Protein AF-0000000067332475 (afdb_homodimer)

Structure (mmCIF, N/CA/C/O backbone):
data_AF-0000000067332475-model_v1
#
loop_
_entity.id
_entity.type
_entity.pdbx_description
1 polymer Esterase
#
loop_
_atom_site.group_PDB
_atom_site.id
_atom_site.type_symbol
_atom_site.label_atom_id
_atom_site.label_alt_id
_atom_site.label_comp_id
_atom_site.label_asym_id
_atom_site.label_entity_id
_atom_site.label_seq_id
_atom_site.pdbx_PDB_ins_code
_atom_site.Cartn_x
_atom_site.Cartn_y
_atom_site.Cartn_z
_atom_site.occupancy
_atom_site.B_iso_or_equiv
_atom_site.auth_seq_id
_atom_site.auth_comp_id
_atom_site.auth_asym_id
_atom_site.auth_atom_id
_atom_site.pdbx_PDB_model_num
ATOM 1 N N . MET A 1 1 ? -59.344 3.721 -44.125 1 26.22 1 MET A N 1
ATOM 2 C CA . MET A 1 1 ? -57.906 4.027 -44.312 1 26.22 1 MET A CA 1
ATOM 3 C C . MET A 1 1 ? -57.25 4.316 -42.969 1 26.22 1 MET A C 1
ATOM 5 O O . MET A 1 1 ? -57.188 5.469 -42.531 1 26.22 1 MET A O 1
ATOM 9 N N . LEU A 1 2 ? -57.469 3.492 -41.969 1 27.53 2 LEU A N 1
ATOM 10 C CA . LEU A 1 2 ? -57.156 3.514 -40.531 1 27.53 2 LEU A CA 1
ATOM 11 C C . LEU A 1 2 ? -55.656 3.385 -40.312 1 27.53 2 LEU A C 1
ATOM 13 O O . LEU A 1 2 ? -55.062 2.35 -40.625 1 27.53 2 LEU A O 1
ATOM 17 N N . THR A 1 3 ? -54.938 4.445 -40.562 1 27.53 3 THR A N 1
ATOM 18 C CA . THR A 1 3 ? -53.469 4.531 -40.438 1 27.53 3 THR A CA 1
ATOM 19 C C . THR A 1 3 ? -53.062 4.328 -38.969 1 27.53 3 THR A C 1
ATOM 21 O O . THR A 1 3 ? -53.375 5.148 -38.125 1 27.53 3 THR A O 1
ATOM 24 N N . LYS A 1 4 ? -53.188 3.062 -38.438 1 29.36 4 LYS A N 1
ATOM 25 C CA . LYS A 1 4 ? -52.719 2.781 -37.062 1 29.36 4 LYS A CA 1
ATOM 26 C C . LYS A 1 4 ? -51.25 3.139 -36.906 1 29.36 4 LYS A C 1
ATOM 28 O O . LYS A 1 4 ? -50.406 2.592 -37.625 1 29.36 4 LYS A O 1
ATOM 33 N N . ALA A 1 5 ? -50.938 4.457 -36.5 1 30.83 5 ALA A N 1
ATOM 34 C CA . ALA A 1 5 ? -49.594 4.914 -36.094 1 30.83 5 ALA A CA 1
ATOM 35 C C . ALA A 1 5 ? -49 3.986 -35.031 1 30.83 5 ALA A C 1
ATOM 37 O O . ALA A 1 5 ? -49.625 3.779 -33.969 1 30.83 5 ALA A O 1
ATOM 38 N N . VAL A 1 6 ? -48.219 2.992 -35.406 1 31.72 6 VAL A N 1
ATOM 39 C CA . VAL A 1 6 ? -47.375 2.125 -34.594 1 31.72 6 VAL A CA 1
ATOM 40 C C . VAL A 1 6 ? -46.438 2.975 -33.75 1 31.72 6 VAL A C 1
ATOM 42 O O . VAL A 1 6 ? -45.625 3.75 -34.281 1 31.72 6 VAL A O 1
ATOM 45 N N . VAL A 1 7 ? -46.875 3.451 -32.594 1 32.03 7 VAL A N 1
ATOM 46 C CA . VAL A 1 7 ? -46.031 4.086 -31.594 1 32.03 7 VAL A CA 1
ATOM 47 C C . VAL A 1 7 ? -44.875 3.15 -31.219 1 32.03 7 VAL A C 1
ATOM 49 O O . VAL A 1 7 ? -45.094 2.041 -30.734 1 32.03 7 VAL A O 1
ATOM 52 N N . SER A 1 8 ? -43.75 3.191 -31.984 1 30.72 8 SER A N 1
ATOM 53 C CA . SER A 1 8 ? -42.5 2.549 -31.609 1 30.72 8 SER A CA 1
ATOM 54 C C . SER A 1 8 ? -42.062 2.982 -30.219 1 30.72 8 SER A C 1
ATOM 56 O O . SER A 1 8 ? -41.75 4.16 -30 1 30.72 8 SER A O 1
ATOM 58 N N . LEU A 1 9 ? -42.625 2.398 -29.172 1 34.38 9 LEU A N 1
ATOM 59 C CA . LEU A 1 9 ? -42.062 2.578 -27.844 1 34.38 9 LEU A CA 1
ATOM 60 C C . LEU A 1 9 ? -40.594 2.201 -27.828 1 34.38 9 LEU A C 1
ATOM 62 O O . LEU A 1 9 ? -40.219 1.031 -28 1 34.38 9 LEU A O 1
ATOM 66 N N . LEU A 1 10 ? -39.781 3.145 -28.281 1 32.81 10 LEU A N 1
ATOM 67 C CA . LEU A 1 10 ? -38.344 3.02 -28.031 1 32.81 10 LEU A CA 1
ATOM 68 C C . LEU A 1 10 ? -38.062 2.857 -26.547 1 32.81 10 LEU A C 1
ATOM 70 O O . LEU A 1 10 ? -38.281 3.785 -25.766 1 32.81 10 LEU A O 1
ATOM 74 N N . PHE A 1 11 ? -38.25 1.646 -26.031 1 33.47 11 PHE A N 1
ATOM 75 C CA . PHE A 1 11 ? -37.688 1.333 -24.719 1 33.47 11 PHE A CA 1
ATOM 76 C C . PHE A 1 11 ? -36.188 1.66 -24.672 1 33.47 11 PHE A C 1
ATOM 78 O O . PHE A 1 11 ? -35.375 0.988 -25.328 1 33.47 11 PHE A O 1
ATOM 85 N N . LEU A 1 12 ? -35.938 2.955 -24.516 1 34.88 12 LEU A N 1
ATOM 86 C CA . LEU A 1 12 ? -34.562 3.293 -24.094 1 34.88 12 LEU A CA 1
ATOM 87 C C . LEU A 1 12 ? -34.156 2.48 -22.875 1 34.88 12 LEU A C 1
ATOM 89 O O . LEU A 1 12 ? -34.719 2.674 -21.781 1 34.88 12 LEU A O 1
ATOM 93 N N . LEU A 1 13 ? -33.75 1.267 -23.047 1 33.25 13 LEU A N 1
ATOM 94 C CA . LEU A 1 13 ? -33.031 0.525 -22.016 1 33.25 13 LEU A CA 1
ATOM 95 C C . LEU A 1 13 ? -31.891 1.35 -21.453 1 33.25 13 LEU A C 1
ATOM 97 O O . LEU A 1 13 ? -30.906 1.615 -22.156 1 33.25 13 LEU A O 1
ATOM 101 N N . SER A 1 14 ? -32.25 2.193 -20.547 1 31.44 14 SER A N 1
ATOM 102 C CA . SER A 1 14 ? -31.172 2.758 -19.734 1 31.44 14 SER A CA 1
ATOM 103 C C . SER A 1 14 ? -30.328 1.662 -19.109 1 31.44 14 SER A C 1
ATOM 105 O O . SER A 1 14 ? -30.797 0.934 -18.234 1 31.44 14 SER A O 1
ATOM 107 N N . VAL A 1 15 ? -29.438 1.101 -19.844 1 33.34 15 VAL A N 1
ATOM 108 C CA . VAL A 1 15 ? -28.359 0.335 -19.219 1 33.34 15 VAL A CA 1
ATOM 109 C C . VAL A 1 15 ? -27.766 1.138 -18.062 1 33.34 15 VAL A C 1
ATOM 111 O O . VAL A 1 15 ? -27.156 2.191 -18.281 1 33.34 15 VAL A O 1
ATOM 114 N N . SER A 1 16 ? -28.406 1.069 -16.953 1 32.34 16 SER A N 1
ATOM 115 C CA . SER A 1 16 ? -27.75 1.51 -15.727 1 32.34 16 SER A CA 1
ATOM 116 C C . SER A 1 16 ? -26.328 0.987 -15.641 1 32.34 16 SER A C 1
ATOM 118 O O . SER A 1 16 ? -26.094 -0.225 -15.609 1 32.34 16 SER A O 1
ATOM 120 N N . ARG A 1 17 ? -25.453 1.7 -16.234 1 33 17 ARG A N 1
ATOM 121 C CA . ARG A 1 17 ? -24.031 1.423 -16.016 1 33 17 ARG A CA 1
ATOM 122 C C . ARG A 1 17 ? -23.75 1.084 -14.562 1 33 17 ARG A C 1
ATOM 124 O O . ARG A 1 17 ? -23.906 1.938 -13.68 1 33 17 ARG A O 1
ATOM 131 N N . CYS A 1 18 ? -24.188 -0.023 -14.117 1 32.16 18 CYS A N 1
ATOM 132 C CA . CYS A 1 18 ? -23.625 -0.514 -12.867 1 32.16 18 CYS A CA 1
ATOM 133 C C . CYS A 1 18 ? -22.125 -0.259 -12.805 1 32.16 18 CYS A C 1
ATOM 135 O O . CYS A 1 18 ? -21.328 -1.041 -13.336 1 32.16 18 CYS A O 1
ATOM 137 N N . GLY A 1 19 ? -21.656 0.886 -13.133 1 35.34 19 GLY A N 1
ATOM 138 C CA . GLY A 1 19 ? -20.266 1.232 -12.984 1 35.34 19 GLY A CA 1
ATOM 139 C C . GLY A 1 19 ? -19.656 0.753 -11.68 1 35.34 19 GLY A C 1
ATOM 140 O O . GLY A 1 19 ? -20.328 0.751 -10.648 1 35.34 19 GLY A O 1
ATOM 141 N N . THR A 1 20 ? -18.969 -0.344 -11.594 1 39.56 20 THR A N 1
ATOM 142 C CA . THR A 1 20 ? -18.172 -0.797 -10.469 1 39.56 20 THR A CA 1
ATOM 143 C C . THR A 1 20 ? -17.75 0.381 -9.594 1 39.56 20 THR A C 1
ATOM 145 O O . THR A 1 20 ? -16.969 1.23 -10.016 1 39.56 20 THR A O 1
ATOM 148 N N . SER A 1 21 ? -18.719 1.059 -8.867 1 43.84 21 SER A N 1
ATOM 149 C CA . SER A 1 21 ? -18.672 2.318 -8.133 1 43.84 21 SER A CA 1
ATOM 150 C C . SER A 1 21 ? -17.547 2.32 -7.102 1 43.84 21 SER A C 1
ATOM 152 O O . SER A 1 21 ? -17.562 1.516 -6.168 1 43.84 21 SER A O 1
ATOM 154 N N . TRP A 1 22 ? -16.312 2.209 -7.473 1 52.44 22 TRP A N 1
ATOM 155 C CA . TRP A 1 22 ? -15.289 2.576 -6.496 1 52.44 22 TRP A CA 1
ATOM 156 C C . TRP A 1 22 ? -15.727 3.783 -5.676 1 52.44 22 TRP A C 1
ATOM 158 O O . TRP A 1 22 ? -16.562 4.574 -6.125 1 52.44 22 TRP A O 1
ATOM 168 N N . GLN A 1 23 ? -15.461 3.662 -4.332 1 68.5 23 GLN A N 1
ATOM 169 C CA . GLN A 1 23 ? -15.586 4.891 -3.553 1 68.5 23 GLN A CA 1
ATOM 170 C C . GLN A 1 23 ? -14.977 6.074 -4.293 1 68.5 23 GLN A C 1
ATOM 172 O O . GLN A 1 23 ? -13.852 5.996 -4.785 1 68.5 23 GLN A O 1
ATOM 177 N N . SER A 1 24 ? -15.852 6.883 -4.73 1 85.81 24 SER A N 1
ATOM 178 C CA . SER A 1 24 ? -15.414 8.117 -5.371 1 85.81 24 SER A CA 1
ATOM 179 C C . SER A 1 24 ? -15.758 9.336 -4.516 1 85.81 24 SER A C 1
ATOM 181 O O . SER A 1 24 ? -16.609 9.258 -3.623 1 85.81 24 SER A O 1
ATOM 183 N N . TYR A 1 25 ? -14.969 10.367 -4.57 1 95.94 25 TYR A N 1
ATOM 184 C CA . TYR A 1 25 ? -15.203 11.648 -3.906 1 95.94 25 TYR A CA 1
ATOM 185 C C . TYR A 1 25 ? -15.391 12.766 -4.926 1 95.94 25 TYR A C 1
ATOM 187 O O . TYR A 1 25 ? -14.711 12.797 -5.953 1 95.94 25 TYR A O 1
ATOM 195 N N . ASP A 1 26 ? -16.297 13.695 -4.594 1 95.25 26 ASP A N 1
ATOM 196 C CA . ASP A 1 26 ? -16.516 14.875 -5.43 1 95.25 26 ASP A CA 1
ATOM 197 C C . ASP A 1 26 ? -15.359 15.867 -5.266 1 95.25 26 ASP A C 1
ATOM 199 O O . ASP A 1 26 ? -15.07 16.641 -6.184 1 95.25 26 ASP A O 1
ATOM 203 N N . ALA A 1 27 ? -14.805 15.82 -4.07 1 98.38 27 ALA A N 1
ATOM 204 C CA . ALA A 1 27 ? -13.773 16.797 -3.732 1 98.38 27 ALA A CA 1
ATOM 205 C C . ALA A 1 27 ? -12.875 16.281 -2.609 1 98.38 27 ALA A C 1
ATOM 207 O O . ALA A 1 27 ? -13.242 15.344 -1.896 1 98.38 27 ALA A O 1
ATOM 208 N N . ILE A 1 28 ? -11.695 16.859 -2.551 1 98.75 28 ILE A N 1
ATOM 209 C CA . ILE A 1 28 ? -10.805 16.672 -1.414 1 98.75 28 ILE A CA 1
ATOM 210 C C . ILE A 1 28 ? -10.477 18.016 -0.778 1 98.75 28 ILE A C 1
ATOM 212 O O . ILE A 1 28 ? -10.094 18.969 -1.474 1 98.75 28 ILE A O 1
ATOM 216 N N . TYR A 1 29 ? -10.68 18.188 0.511 1 98.88 29 TYR A N 1
ATOM 217 C CA . TYR A 1 29 ? -10.281 19.359 1.278 1 98.88 29 TYR A CA 1
ATOM 218 C C . TYR A 1 29 ? -9.219 19 2.312 1 98.88 29 TYR A C 1
ATOM 220 O O . TYR A 1 29 ? -9.422 18.109 3.131 1 98.88 29 TYR A O 1
ATOM 228 N N . ASN A 1 30 ? -8.086 19.719 2.234 1 98.88 30 ASN A N 1
ATOM 229 C CA . ASN A 1 30 ? -6.922 19.344 3.029 1 98.88 30 ASN A CA 1
ATOM 230 C C . ASN A 1 30 ? -6.5 20.469 3.967 1 98.88 30 ASN A C 1
ATOM 232 O O . ASN A 1 30 ? -6.496 21.641 3.578 1 98.88 30 ASN A O 1
ATOM 236 N N . PHE A 1 31 ? -6.238 20.156 5.227 1 98.88 31 PHE A N 1
ATOM 237 C CA . PHE A 1 31 ? -5.652 21 6.258 1 98.88 31 PHE A CA 1
ATOM 238 C C . PHE A 1 31 ? -4.336 20.422 6.758 1 98.88 31 PHE A C 1
ATOM 240 O O . PHE A 1 31 ? -4.223 19.203 6.938 1 98.88 31 PHE A O 1
ATOM 247 N N . GLY A 1 32 ? -3.365 21.25 6.883 1 98.25 32 GLY A N 1
ATOM 248 C CA . GLY A 1 32 ? -2.113 20.641 7.312 1 98.25 32 GLY A CA 1
ATOM 249 C C . GLY A 1 32 ? -0.945 21.609 7.289 1 98.25 32 GLY A C 1
ATOM 250 O O . GLY A 1 32 ? -1.127 22.812 7.469 1 98.25 32 GLY A O 1
ATOM 251 N N . ASP A 1 33 ? 0.244 21.078 7.227 1 96.75 33 ASP A N 1
ATOM 252 C CA . ASP A 1 33 ? 1.483 21.844 7.277 1 96.75 33 ASP A CA 1
ATOM 253 C C . ASP A 1 33 ? 2.338 21.594 6.039 1 96.75 33 ASP A C 1
ATOM 255 O O . ASP A 1 33 ? 1.812 21.438 4.934 1 96.75 33 ASP A O 1
ATOM 259 N N . SER A 1 34 ? 3.623 21.656 6.133 1 94.88 34 SER A N 1
ATOM 260 C CA . SER A 1 34 ? 4.555 21.594 5.012 1 94.88 34 SER A CA 1
ATOM 261 C C . SER A 1 34 ? 4.469 20.25 4.297 1 94.88 34 SER A C 1
ATOM 263 O O . SER A 1 34 ? 4.789 20.156 3.111 1 94.88 34 SER A O 1
ATOM 265 N N . ILE A 1 35 ? 3.988 19.188 4.91 1 92.88 35 ILE A N 1
ATOM 266 C CA . ILE A 1 35 ? 3.953 17.844 4.371 1 92.88 35 ILE A CA 1
ATOM 267 C C . ILE A 1 35 ? 2.891 17.75 3.277 1 92.88 35 ILE A C 1
ATOM 269 O O . ILE A 1 35 ? 2.984 16.906 2.383 1 92.88 35 ILE A O 1
ATOM 273 N N . SER A 1 36 ? 1.878 18.703 3.334 1 95.88 36 SER A N 1
ATOM 274 C CA . SER A 1 36 ? 0.771 18.578 2.393 1 95.88 36 SER A CA 1
ATOM 275 C C . SER A 1 36 ? 0.465 19.906 1.719 1 95.88 36 SER A C 1
ATOM 277 O O . SER A 1 36 ? -0.478 20.016 0.931 1 95.88 36 SER A O 1
ATOM 279 N N . ASP A 1 37 ? 1.305 20.953 1.984 1 96.56 37 ASP A N 1
ATOM 280 C CA . ASP A 1 37 ? 1.08 22.266 1.384 1 96.56 37 ASP A CA 1
ATOM 281 C C . ASP A 1 37 ? 1.284 22.219 -0.129 1 96.56 37 ASP A C 1
ATOM 283 O O . ASP A 1 37 ? 2.258 21.641 -0.612 1 96.56 37 ASP A O 1
ATOM 287 N N . THR A 1 38 ? 0.322 22.812 -0.816 1 96.94 38 THR A N 1
ATOM 288 C CA . THR A 1 38 ? 0.425 22.828 -2.271 1 96.94 38 THR A CA 1
ATOM 289 C C . THR A 1 38 ? 0.759 24.234 -2.77 1 96.94 38 THR A C 1
ATOM 291 O O . THR A 1 38 ? 0.52 24.562 -3.936 1 96.94 38 THR A O 1
ATOM 294 N N . GLY A 1 39 ? 1.166 25.172 -1.842 1 96.44 39 GLY A N 1
ATOM 295 C CA . GLY A 1 39 ? 1.748 26.422 -2.314 1 96.44 39 GLY A CA 1
ATOM 296 C C . GLY A 1 39 ? 1.037 27.641 -1.782 1 96.44 39 GLY A C 1
ATOM 297 O O . GLY A 1 39 ? 0.917 28.656 -2.484 1 96.44 39 GLY A O 1
ATOM 298 N N . ASN A 1 40 ? 0.532 27.672 -0.611 1 96.94 40 ASN A N 1
ATOM 299 C CA . ASN A 1 40 ? -0.201 28.812 -0.072 1 96.94 40 ASN A CA 1
ATOM 300 C C . ASN A 1 40 ? 0.718 30 0.162 1 96.94 40 ASN A C 1
ATOM 302 O O . ASN A 1 40 ? 0.258 31.141 0.201 1 96.94 40 ASN A O 1
ATOM 306 N N . LEU A 1 41 ? 2.016 29.766 0.248 1 94.81 41 LEU A N 1
ATOM 307 C CA . LEU A 1 41 ? 2.963 30.859 0.401 1 94.81 41 LEU A CA 1
ATOM 308 C C . LEU A 1 41 ? 3.5 31.312 -0.954 1 94.81 41 LEU A C 1
ATOM 310 O O . LEU A 1 41 ? 4.312 32.219 -1.03 1 94.81 41 LEU A O 1
ATOM 314 N N . CYS A 1 42 ? 3.014 30.672 -2.051 1 94.69 42 CYS A N 1
ATOM 315 C CA . CYS A 1 42 ? 3.576 30.953 -3.369 1 94.69 42 CYS A CA 1
ATOM 316 C C . CYS A 1 42 ? 2.484 31.344 -4.355 1 94.69 42 CYS A C 1
ATOM 318 O O . CYS A 1 42 ? 2.656 31.219 -5.566 1 94.69 42 CYS A O 1
ATOM 320 N N . THR A 1 43 ? 1.146 31.656 -4.012 1 92.75 43 THR A N 1
ATOM 321 C CA . THR A 1 43 ? 0.037 32 -4.902 1 92.75 43 THR A CA 1
ATOM 322 C C . THR A 1 43 ? 0.377 33.219 -5.762 1 92.75 43 THR A C 1
ATOM 324 O O . THR A 1 43 ? -0.077 33.312 -6.902 1 92.75 43 THR A O 1
ATOM 327 N N . GLY A 1 44 ? 1.355 34.031 -5.746 1 87.5 44 GLY A N 1
ATOM 328 C CA . GLY A 1 44 ? 1.837 35.156 -6.508 1 87.5 44 GLY A CA 1
ATOM 329 C C . GLY A 1 44 ? 3.32 35.094 -6.816 1 87.5 44 GLY A C 1
ATOM 330 O O . GLY A 1 44 ? 3.953 36.125 -7.086 1 87.5 44 GLY A O 1
ATOM 331 N N . GLY A 1 45 ? 3.688 33.906 -6.746 1 91.5 45 GLY A N 1
ATOM 332 C CA . GLY A 1 45 ? 5.125 33.688 -6.832 1 91.5 45 GLY A CA 1
ATOM 333 C C . GLY A 1 45 ? 5.758 33.312 -5.5 1 91.5 45 GLY A C 1
ATOM 334 O O . GLY A 1 45 ? 5.328 33.812 -4.453 1 91.5 45 GLY A O 1
ATOM 335 N N . CYS A 1 46 ? 6.727 32.5 -5.609 1 92.19 46 CYS A N 1
ATOM 336 C CA . CYS A 1 46 ? 7.398 32.125 -4.379 1 92.19 46 CYS A CA 1
ATOM 337 C C . CYS A 1 46 ? 8.328 33.219 -3.879 1 92.19 46 CYS A C 1
ATOM 339 O O . CYS A 1 46 ? 9.188 33.688 -4.621 1 92.19 46 CYS A O 1
ATOM 341 N N . PRO A 1 47 ? 8.148 33.594 -2.684 1 91.31 47 PRO A N 1
ATOM 342 C CA . PRO A 1 47 ? 9.078 34.594 -2.15 1 91.31 47 PRO A CA 1
ATOM 343 C C . PRO A 1 47 ? 10.516 34.094 -2.09 1 91.31 47 PRO A C 1
ATOM 345 O O . PRO A 1 47 ? 10.758 32.906 -1.869 1 91.31 47 PRO A O 1
ATOM 348 N N . SER A 1 48 ? 11.461 35.031 -2.137 1 88.38 48 SER A N 1
ATOM 349 C CA . SER A 1 48 ? 12.875 34.656 -2.199 1 88.38 48 SER A CA 1
ATOM 350 C C . SER A 1 48 ? 13.352 34.062 -0.881 1 88.38 48 SER A C 1
ATOM 352 O O . SER A 1 48 ? 14.289 33.25 -0.86 1 88.38 48 SER A O 1
ATOM 354 N N . TRP A 1 49 ? 12.688 34.438 0.178 1 86.56 49 TRP A N 1
ATOM 355 C CA . TRP A 1 49 ? 13.141 33.969 1.485 1 86.56 49 TRP A CA 1
ATOM 356 C C . TRP A 1 49 ? 12.68 32.531 1.741 1 86.56 49 TRP A C 1
ATOM 358 O O . TRP A 1 49 ? 13.172 31.875 2.66 1 86.56 49 TRP A O 1
ATOM 368 N N . LEU A 1 50 ? 11.719 32.094 0.988 1 89.94 50 LEU A N 1
ATOM 369 C CA . LEU A 1 50 ? 11.211 30.734 1.158 1 89.94 50 LEU A CA 1
ATOM 370 C C . LEU A 1 50 ? 12.109 29.719 0.45 1 89.94 50 LEU A C 1
ATOM 372 O O . LEU A 1 50 ? 12.055 29.578 -0.774 1 89.94 50 LEU A O 1
ATOM 376 N N . THR A 1 51 ? 12.844 28.984 1.241 1 85.56 51 THR A N 1
ATOM 377 C CA . THR A 1 51 ? 13.797 28.047 0.673 1 85.56 51 THR A CA 1
ATOM 378 C C . THR A 1 51 ? 13.078 26.969 -0.138 1 85.56 51 THR A C 1
ATOM 380 O O . THR A 1 51 ? 13.57 26.531 -1.179 1 85.56 51 THR A O 1
ATOM 383 N N . MET A 1 52 ? 11.875 26.609 0.254 1 87.5 52 MET A N 1
ATOM 384 C CA . MET A 1 52 ? 11.094 25.578 -0.428 1 87.5 52 MET A CA 1
ATOM 385 C C . MET A 1 52 ? 10.508 26.125 -1.727 1 87.5 52 MET A C 1
ATOM 387 O O . MET A 1 52 ? 9.922 25.359 -2.508 1 87.5 52 MET A O 1
ATOM 391 N N . GLY A 1 53 ? 10.664 27.422 -1.887 1 88.69 53 GLY A N 1
ATOM 392 C CA . GLY A 1 53 ? 10.227 28.078 -3.109 1 88.69 53 GLY A CA 1
ATOM 393 C C . GLY A 1 53 ? 11.336 28.266 -4.121 1 88.69 53 GLY A C 1
ATOM 394 O O . GLY A 1 53 ? 11.203 29.047 -5.062 1 88.69 53 GLY A O 1
ATOM 395 N N . GLN A 1 54 ? 12.461 27.531 -3.891 1 87.19 54 GLN A N 1
ATOM 396 C CA . GLN A 1 54 ? 13.625 27.609 -4.766 1 87.19 54 GLN A CA 1
ATOM 397 C C . GLN A 1 54 ? 13.984 26.234 -5.332 1 87.19 54 GLN A C 1
ATOM 399 O O . GLN A 1 54 ? 13.711 25.203 -4.707 1 87.19 54 GLN A O 1
ATOM 404 N N . PRO A 1 55 ? 14.594 26.344 -6.523 1 84.56 55 PRO A N 1
ATOM 405 C CA . PRO A 1 55 ? 15.156 25.062 -6.961 1 84.56 55 PRO A CA 1
ATOM 406 C C . PRO A 1 55 ? 16.109 24.453 -5.934 1 84.56 55 PRO A C 1
ATOM 408 O O . PRO A 1 55 ? 16.766 25.188 -5.188 1 84.56 55 PRO A O 1
ATOM 411 N N . PRO A 1 56 ? 16.094 23.062 -5.812 1 83.88 56 PRO A N 1
ATOM 412 C CA . PRO A 1 56 ? 15.586 22.062 -6.754 1 83.88 56 PRO A CA 1
ATOM 413 C C . PRO A 1 56 ? 14.148 21.641 -6.445 1 83.88 56 PRO A C 1
ATOM 415 O O . PRO A 1 56 ? 13.625 20.719 -7.082 1 83.88 56 PRO A O 1
ATOM 418 N N . TYR A 1 57 ? 13.5 22.328 -5.547 1 86.88 57 TYR A N 1
ATOM 419 C CA . TYR A 1 57 ? 12.109 21.984 -5.285 1 86.88 57 TYR A CA 1
ATOM 420 C C . TYR A 1 57 ? 11.266 22.141 -6.547 1 86.88 57 TYR A C 1
ATOM 422 O O . TYR A 1 57 ? 11.422 23.109 -7.297 1 86.88 57 TYR A O 1
ATOM 430 N N . GLY A 1 58 ? 10.406 21.125 -6.844 1 86.94 58 GLY A N 1
ATOM 431 C CA . GLY A 1 58 ? 9.43 21.172 -7.922 1 86.94 58 GLY A CA 1
ATOM 432 C C . GLY A 1 58 ? 10.016 20.812 -9.273 1 86.94 58 GLY A C 1
ATOM 433 O O . GLY A 1 58 ? 9.297 20.797 -10.281 1 86.94 58 GLY A O 1
ATOM 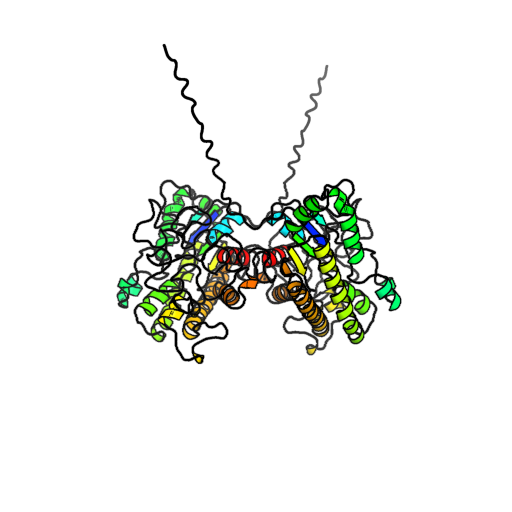434 N N . THR A 1 59 ? 11.234 20.422 -9.352 1 82.44 59 THR A N 1
ATOM 435 C CA . THR A 1 59 ? 11.914 20.172 -10.625 1 82.44 59 THR A CA 1
ATOM 436 C C . THR A 1 59 ? 11.414 18.891 -11.258 1 82.44 59 THR A C 1
ATOM 438 O O . THR A 1 59 ? 11.219 18.812 -12.477 1 82.44 59 THR A O 1
ATOM 441 N N . SER A 1 60 ? 11.188 17.891 -10.438 1 77.56 60 SER A N 1
ATOM 442 C CA . SER A 1 60 ? 10.984 16.531 -10.953 1 77.56 60 SER A CA 1
ATOM 443 C C . SER A 1 60 ? 9.594 16.391 -11.578 1 77.56 60 SER A C 1
ATOM 445 O O . SER A 1 60 ? 9.406 15.594 -12.5 1 77.56 60 SER A O 1
ATOM 447 N N . TYR A 1 61 ? 8.633 17.188 -11.125 1 84.88 61 TYR A N 1
ATOM 448 C CA . TYR A 1 61 ? 7.281 16.953 -11.617 1 84.88 61 TYR A CA 1
ATOM 449 C C . TYR A 1 61 ? 6.699 18.234 -12.227 1 84.88 61 TYR A C 1
ATOM 451 O O . TYR A 1 61 ? 6.168 18.203 -13.336 1 84.88 61 TYR A O 1
ATOM 459 N N . PHE A 1 62 ? 6.887 19.359 -11.594 1 89.69 62 PHE A N 1
ATOM 460 C CA . PHE A 1 62 ? 6.23 20.594 -12.023 1 89.69 62 PHE A CA 1
ATOM 461 C C . PHE A 1 62 ? 7.168 21.438 -12.883 1 89.69 62 PHE A C 1
ATOM 463 O O . PHE A 1 62 ? 6.73 22.375 -13.547 1 89.69 62 PHE A O 1
ATOM 470 N N . GLY A 1 63 ? 8.461 21.094 -12.906 1 87.69 63 GLY A N 1
ATOM 471 C CA . GLY A 1 63 ? 9.453 21.828 -13.68 1 87.69 63 GLY A CA 1
ATOM 472 C C . GLY A 1 63 ? 9.789 23.188 -13.07 1 87.69 63 GLY A C 1
ATOM 473 O O . GLY A 1 63 ? 10.555 23.953 -13.648 1 87.69 63 GLY A O 1
ATOM 474 N N . ARG A 1 64 ? 9.148 23.531 -11.945 1 90.44 64 ARG A N 1
ATOM 475 C CA . ARG A 1 64 ? 9.367 24.766 -11.203 1 90.44 64 ARG A CA 1
ATOM 476 C C . ARG A 1 64 ? 8.938 24.625 -9.75 1 90.44 64 ARG A C 1
ATOM 478 O O . ARG A 1 64 ? 8.094 23.781 -9.43 1 90.44 64 ARG A O 1
ATOM 485 N N . PRO A 1 65 ? 9.508 25.516 -8.867 1 90.31 65 PRO A N 1
ATOM 486 C CA . PRO A 1 65 ? 8.992 25.5 -7.496 1 90.31 65 PRO A CA 1
ATOM 487 C C . PRO A 1 65 ? 7.52 25.891 -7.414 1 90.31 65 PRO A C 1
ATOM 489 O O . PRO A 1 65 ? 7.082 26.797 -8.141 1 90.31 65 PRO A O 1
ATOM 492 N N . THR A 1 66 ? 6.758 25.203 -6.629 1 92.75 66 THR A N 1
ATOM 493 C CA . THR A 1 66 ? 5.332 25.484 -6.492 1 92.75 66 THR A CA 1
ATOM 494 C C . THR A 1 66 ? 4.973 25.766 -5.031 1 92.75 66 THR A C 1
ATOM 496 O O . THR A 1 66 ? 3.799 25.906 -4.691 1 92.75 66 THR A O 1
ATOM 499 N N . GLY A 1 67 ? 6.02 25.766 -4.137 1 92.5 67 GLY A N 1
ATOM 500 C CA . GLY A 1 67 ? 5.773 25.953 -2.715 1 92.5 67 GLY A CA 1
ATOM 501 C C . GLY A 1 67 ? 5.535 24.641 -1.974 1 92.5 67 GLY A C 1
ATOM 502 O O . GLY A 1 67 ? 5.312 24.641 -0.761 1 92.5 67 GLY A O 1
ATOM 503 N N . ARG A 1 68 ? 5.551 23.531 -2.709 1 92.94 68 ARG A N 1
ATOM 504 C CA . ARG A 1 68 ? 5.543 22.203 -2.094 1 92.94 68 ARG A CA 1
ATOM 505 C C . ARG A 1 68 ? 6.898 21.891 -1.479 1 92.94 68 ARG A C 1
ATOM 507 O O . ARG A 1 68 ? 7.941 22.172 -2.072 1 92.94 68 ARG A O 1
ATOM 514 N N . CYS A 1 69 ? 6.832 21.328 -0.276 1 90.38 69 CYS A N 1
ATOM 515 C CA . CYS A 1 69 ? 8.07 20.891 0.362 1 90.38 69 CYS A CA 1
ATOM 516 C C . CYS A 1 69 ? 8.516 19.547 -0.196 1 90.38 69 CYS A C 1
ATOM 518 O O . CYS A 1 69 ? 8.766 18.609 0.562 1 90.38 69 CYS A O 1
ATOM 520 N N . SER A 1 70 ? 8.594 19.469 -1.475 1 88.12 70 SER A N 1
ATOM 521 C CA . SER A 1 70 ? 9 18.312 -2.27 1 88.12 70 SER A CA 1
ATOM 522 C C . SER A 1 70 ? 9.5 18.734 -3.648 1 88.12 70 SER A C 1
ATOM 524 O O . SER A 1 70 ? 9.148 19.812 -4.137 1 88.12 70 SER A O 1
ATOM 526 N N . ASP A 1 71 ? 10.352 18 -4.23 1 83.44 71 ASP A N 1
ATOM 527 C CA . ASP A 1 71 ? 10.758 18.234 -5.609 1 83.44 71 ASP A CA 1
ATOM 528 C C . ASP A 1 71 ? 9.656 17.859 -6.59 1 83.44 71 ASP A C 1
ATOM 530 O O . ASP A 1 71 ? 9.789 18.047 -7.801 1 83.44 71 ASP A O 1
ATOM 534 N N . GLY A 1 72 ? 8.625 17.406 -6.031 1 85.44 72 GLY A N 1
ATOM 535 C CA . GLY A 1 72 ? 7.484 17.031 -6.855 1 85.44 72 GLY A CA 1
ATOM 536 C C . GLY A 1 72 ? 6.168 17.047 -6.098 1 85.44 72 GLY A C 1
ATOM 537 O O . GLY A 1 72 ? 5.816 18.047 -5.477 1 85.44 72 GLY A O 1
ATOM 538 N N . ARG A 1 73 ? 5.461 15.93 -6.156 1 91.19 73 ARG A N 1
ATOM 539 C CA . ARG A 1 73 ? 4.117 15.789 -5.605 1 91.19 73 ARG A CA 1
ATOM 540 C C . ARG A 1 73 ? 4.164 15.469 -4.117 1 91.19 73 ARG A C 1
ATOM 542 O O . ARG A 1 73 ? 5.152 14.922 -3.623 1 91.19 73 ARG A O 1
ATOM 549 N N . VAL A 1 74 ? 3.145 15.898 -3.402 1 94.25 74 VAL A N 1
ATOM 550 C CA . VAL A 1 74 ? 2.949 15.547 -2 1 94.25 74 VAL A CA 1
ATOM 551 C C . VAL A 1 74 ? 1.806 14.547 -1.871 1 94.25 74 VAL A C 1
ATOM 553 O O . VAL A 1 74 ? 1.203 14.148 -2.873 1 94.25 74 VAL A O 1
ATOM 556 N N . VAL A 1 75 ? 1.549 14.094 -0.661 1 94.94 75 VAL A N 1
ATOM 557 C CA . VAL A 1 75 ? 0.63 12.992 -0.395 1 94.94 75 VAL A CA 1
ATOM 558 C C . VAL A 1 75 ? -0.725 13.289 -1.035 1 94.94 75 VAL A C 1
ATOM 560 O O . VAL A 1 75 ? -1.282 12.438 -1.737 1 94.94 75 VAL A O 1
ATOM 563 N N . VAL A 1 76 ? -1.28 14.516 -0.915 1 97.44 76 VAL A N 1
ATOM 564 C CA . VAL A 1 76 ? -2.637 14.844 -1.343 1 97.44 76 VAL A CA 1
ATOM 565 C C . VAL A 1 76 ? -2.701 14.883 -2.867 1 97.44 76 VAL A C 1
ATOM 567 O O . VAL A 1 76 ? -3.77 14.703 -3.455 1 97.44 76 VAL A O 1
ATOM 570 N N . ASP A 1 77 ? -1.6 15.125 -3.561 1 96.56 77 ASP A N 1
ATOM 571 C CA . ASP A 1 77 ? -1.576 15.078 -5.02 1 96.56 77 ASP A CA 1
ATOM 572 C C . ASP A 1 77 ? -1.869 13.672 -5.535 1 96.56 77 ASP A C 1
ATOM 574 O O . ASP A 1 77 ? -2.627 13.508 -6.492 1 96.56 77 ASP A O 1
ATOM 578 N N . PHE A 1 78 ? -1.26 12.703 -4.863 1 94.06 78 PHE A N 1
ATOM 579 C CA . PHE A 1 78 ? -1.464 11.32 -5.27 1 94.06 78 PHE A CA 1
ATOM 580 C C . PHE A 1 78 ? -2.891 10.875 -4.977 1 94.06 78 PHE A C 1
ATOM 582 O O . PHE A 1 78 ? -3.488 10.125 -5.758 1 94.06 78 PHE A O 1
ATOM 589 N N . LEU A 1 79 ? -3.457 11.328 -3.875 1 96.5 79 LEU A N 1
ATOM 590 C CA . LEU A 1 79 ? -4.848 11.023 -3.566 1 96.5 79 LEU A CA 1
ATOM 591 C C . LEU A 1 79 ? -5.785 11.633 -4.602 1 96.5 79 LEU A C 1
ATOM 593 O O . LEU A 1 79 ? -6.695 10.969 -5.094 1 96.5 79 LEU A O 1
ATOM 597 N N . ALA A 1 80 ? -5.52 12.914 -4.906 1 97.5 80 ALA A N 1
ATOM 598 C CA . ALA A 1 80 ? -6.344 13.594 -5.906 1 97.5 80 ALA A CA 1
ATOM 599 C C . ALA A 1 80 ? -6.293 12.859 -7.246 1 97.5 80 ALA A C 1
ATOM 601 O O . ALA A 1 80 ? -7.332 12.602 -7.859 1 97.5 80 ALA A O 1
ATOM 602 N N . GLN A 1 81 ? -5.152 12.453 -7.684 1 93.69 81 GLN A N 1
ATOM 603 C CA . GLN A 1 81 ? -4.98 11.742 -8.945 1 93.69 81 GLN A CA 1
ATOM 604 C C . GLN A 1 81 ? -5.703 10.398 -8.93 1 93.69 81 GLN A C 1
ATOM 606 O O . GLN A 1 81 ? -6.34 10.016 -9.914 1 93.69 81 GLN A O 1
ATOM 611 N N . PHE A 1 82 ? -5.602 9.727 -7.828 1 92.69 82 PHE A N 1
ATOM 612 C CA . PHE A 1 82 ? -6.254 8.43 -7.727 1 92.69 82 PHE A CA 1
ATOM 613 C C . PHE A 1 82 ? -7.758 8.562 -7.93 1 92.69 82 PHE A C 1
ATOM 615 O O . PHE A 1 82 ? -8.367 7.742 -8.617 1 92.69 82 PHE A O 1
ATOM 622 N N . PHE A 1 83 ? -8.32 9.633 -7.387 1 94.25 83 PHE A N 1
ATOM 623 C CA . PHE A 1 83 ? -9.766 9.797 -7.43 1 94.25 83 PHE A CA 1
ATOM 624 C C . PHE A 1 83 ? -10.18 10.578 -8.672 1 94.25 83 PHE A C 1
ATOM 626 O O . PHE A 1 83 ? -11.344 10.969 -8.805 1 94.25 83 PHE A O 1
ATOM 633 N N . GLY A 1 84 ? -9.289 10.82 -9.562 1 93.44 84 GLY A N 1
ATOM 634 C CA . GLY A 1 84 ? -9.594 11.516 -10.805 1 93.44 84 GLY A CA 1
ATOM 635 C C . GLY A 1 84 ? -9.93 12.977 -10.609 1 93.44 84 GLY A C 1
ATOM 636 O O . GLY A 1 84 ? -10.688 13.555 -11.383 1 93.44 84 GLY A O 1
ATOM 637 N N . LEU A 1 85 ? -9.422 13.57 -9.578 1 96.38 85 LEU A N 1
ATOM 638 C CA . LEU A 1 85 ? -9.633 14.977 -9.25 1 96.38 85 LEU A CA 1
ATOM 639 C C . LEU A 1 85 ? -8.438 15.82 -9.664 1 96.38 85 LEU A C 1
ATOM 641 O O . LEU A 1 85 ? -7.32 15.305 -9.797 1 96.38 85 LEU A O 1
ATOM 645 N N . PRO A 1 86 ? -8.688 17.125 -9.898 1 96.56 86 PRO A N 1
ATOM 646 C CA . PRO A 1 86 ? -7.527 18 -10.078 1 96.56 86 PRO A CA 1
ATOM 647 C C . PRO A 1 86 ? -6.668 18.094 -8.82 1 96.56 86 PRO A C 1
ATOM 649 O O . PRO A 1 86 ? -7.16 17.875 -7.711 1 96.56 86 PRO A O 1
ATOM 652 N N . LEU A 1 87 ? -5.348 18.375 -9.078 1 97.75 87 LEU A N 1
ATOM 653 C CA . LEU A 1 87 ? -4.523 18.672 -7.91 1 97.75 87 LEU A CA 1
ATOM 654 C C . LEU A 1 87 ? -5.117 19.812 -7.098 1 97.75 87 LEU A C 1
ATOM 656 O O . LEU A 1 87 ? -5.613 20.797 -7.664 1 97.75 87 LEU A O 1
ATOM 660 N N . LEU A 1 88 ? -5.055 19.766 -5.785 1 98.38 88 LEU A N 1
ATOM 661 C CA . LEU A 1 88 ? -5.711 20.75 -4.934 1 98.38 88 LEU A CA 1
ATOM 662 C C . LEU A 1 88 ? -5.035 22.109 -5.055 1 98.38 88 LEU A C 1
ATOM 664 O O . LEU A 1 88 ? -3.844 22.25 -4.766 1 98.38 88 LEU A O 1
ATOM 668 N N . PRO A 1 89 ? -5.793 23.094 -5.457 1 98 89 PRO A N 1
ATOM 669 C CA . PRO A 1 89 ? -5.215 24.438 -5.434 1 98 89 PRO A CA 1
ATOM 670 C C . PRO A 1 89 ? -5.035 24.984 -4.016 1 98 89 PRO A C 1
ATOM 672 O O . PRO A 1 89 ? -5.844 24.688 -3.131 1 98 89 PRO A O 1
ATOM 675 N N . PRO A 1 90 ? -3.92 25.766 -3.842 1 98.19 90 PRO A N 1
ATOM 676 C CA . PRO A 1 90 ? -3.836 26.453 -2.551 1 98.19 90 PRO A CA 1
ATOM 677 C C . PRO A 1 90 ? -5.012 27.391 -2.307 1 98.19 90 PRO A C 1
ATOM 679 O O . PRO A 1 90 ? -5.438 28.109 -3.221 1 98.19 90 PRO A O 1
ATOM 682 N N . SER A 1 91 ? -5.516 27.406 -1.108 1 97.88 91 SER A N 1
ATOM 683 C CA . SER A 1 91 ? -6.742 28.125 -0.771 1 97.88 91 SER A CA 1
ATOM 684 C C . SER A 1 91 ? -6.562 29.625 -0.931 1 97.88 91 SER A C 1
ATOM 686 O O . SER A 1 91 ? -7.543 30.359 -1.097 1 97.88 91 SER A O 1
ATOM 688 N N . LYS A 1 92 ? -5.367 30.094 -0.932 1 95.62 92 LYS A N 1
ATOM 689 C CA . LYS A 1 92 ? -5.102 31.531 -0.978 1 95.62 92 LYS A CA 1
ATOM 690 C C . LYS A 1 92 ? -4.984 32.031 -2.418 1 95.62 92 LYS A C 1
ATOM 692 O O . LYS A 1 92 ? -4.812 33.219 -2.658 1 95.62 92 LYS A O 1
ATOM 697 N N . ARG A 1 93 ? -5.105 31.062 -3.311 1 94.94 93 ARG A N 1
ATOM 698 C CA . ARG A 1 93 ? -5.02 31.469 -4.711 1 94.94 93 ARG A CA 1
ATOM 699 C C . ARG A 1 93 ? -6.309 32.156 -5.164 1 94.94 93 ARG A C 1
ATOM 701 O O . ARG A 1 93 ? -7.383 31.547 -5.129 1 94.94 93 ARG A O 1
ATOM 708 N N . ASN A 1 94 ? -6.176 33.375 -5.703 1 90.56 94 ASN A N 1
ATOM 709 C CA . ASN A 1 94 ? -7.328 34.156 -6.141 1 90.56 94 ASN A CA 1
ATOM 710 C C . ASN A 1 94 ? -7.91 33.594 -7.445 1 90.56 94 ASN A C 1
ATOM 712 O O . ASN A 1 94 ? -7.176 33.094 -8.289 1 90.56 94 ASN A O 1
ATOM 716 N N . GLY A 1 95 ? -9.227 33.688 -7.539 1 90.12 95 GLY A N 1
ATOM 717 C CA . GLY A 1 95 ? -9.898 33.406 -8.797 1 90.12 95 GLY A CA 1
ATOM 718 C C . GLY A 1 95 ? -9.93 31.906 -9.117 1 90.12 95 GLY A C 1
ATOM 719 O O . GLY A 1 95 ? -9.992 31.531 -10.289 1 90.12 95 GLY A O 1
ATOM 720 N N . THR A 1 96 ? -9.797 31.125 -8.156 1 92.94 96 THR A N 1
ATOM 721 C CA . THR A 1 96 ? -9.75 29.688 -8.336 1 92.94 96 THR A CA 1
ATOM 722 C C . THR A 1 96 ? -11.086 29.047 -7.973 1 92.94 96 THR A C 1
ATOM 724 O O . THR A 1 96 ? -11.773 29.516 -7.062 1 92.94 96 THR A O 1
ATOM 727 N N . ASP A 1 97 ? -11.508 28.031 -8.734 1 96 97 ASP A N 1
ATOM 728 C CA . ASP A 1 97 ? -12.672 27.219 -8.422 1 96 97 ASP A CA 1
ATOM 729 C C . ASP A 1 97 ? -12.32 26.125 -7.414 1 96 97 ASP A C 1
ATOM 731 O O . ASP A 1 97 ? -11.5 25.25 -7.703 1 96 97 ASP A O 1
ATOM 735 N N . PHE A 1 98 ? -12.93 26.156 -6.262 1 97.81 98 PHE A N 1
ATOM 736 C CA . PHE A 1 98 ? -12.562 25.25 -5.176 1 97.81 98 PHE A CA 1
ATOM 737 C C . PHE A 1 98 ? -13.602 24.156 -5.016 1 97.81 98 PHE A C 1
ATOM 739 O O . PHE A 1 98 ? -13.57 23.391 -4.039 1 97.81 98 PHE A O 1
ATOM 746 N N . ARG A 1 99 ? -14.625 23.906 -5.922 1 96.88 99 ARG A N 1
ATOM 747 C CA . ARG A 1 99 ? -15.727 22.953 -5.812 1 96.88 99 ARG A CA 1
ATOM 748 C C . ARG A 1 99 ? -15.219 21.516 -5.836 1 96.88 99 ARG A C 1
ATOM 750 O O . ARG A 1 99 ? -15.867 20.625 -5.309 1 96.88 99 ARG A O 1
ATOM 757 N N . LYS A 1 100 ? -13.969 21.328 -6.395 1 98.12 100 LYS A N 1
ATOM 758 C CA . LYS A 1 100 ? -13.422 19.969 -6.473 1 98.12 100 LYS A CA 1
ATOM 759 C C . LYS A 1 100 ? -12.32 19.766 -5.441 1 98.12 100 LYS A C 1
ATOM 761 O O . LYS A 1 100 ? -11.734 18.672 -5.363 1 98.12 100 LYS A O 1
ATOM 766 N N . GLY A 1 101 ? -11.969 20.844 -4.738 1 98.44 101 GLY A N 1
ATOM 767 C CA . GLY A 1 101 ? -10.969 20.703 -3.695 1 98.44 101 GLY A CA 1
ATOM 768 C C . GLY A 1 101 ? -10.234 21.984 -3.379 1 98.44 101 GLY A C 1
ATOM 769 O O . GLY A 1 101 ? -10.188 22.891 -4.211 1 98.44 101 GLY A O 1
ATOM 770 N N . ALA A 1 102 ? -9.695 22.062 -2.252 1 98.75 102 ALA A N 1
ATOM 771 C CA . ALA A 1 102 ? -8.875 23.156 -1.764 1 98.75 102 ALA A CA 1
ATOM 772 C C . ALA A 1 102 ? -7.871 22.672 -0.719 1 98.75 102 ALA A C 1
ATOM 774 O O . ALA A 1 102 ? -8.148 21.734 0.023 1 98.75 102 ALA A O 1
ATOM 775 N N . ASN A 1 103 ? -6.723 23.266 -0.745 1 98.81 103 ASN A N 1
ATOM 776 C CA . ASN A 1 103 ? -5.695 22.969 0.244 1 98.81 103 ASN A CA 1
ATOM 777 C C . ASN A 1 103 ? -5.43 24.156 1.158 1 98.81 103 ASN A C 1
ATOM 779 O O . ASN A 1 103 ? -4.906 25.188 0.715 1 98.81 103 ASN A O 1
ATOM 783 N N . MET A 1 104 ? -5.762 24.047 2.422 1 98.81 104 MET A N 1
ATOM 784 C CA . MET A 1 104 ? -5.551 25.109 3.402 1 98.81 104 MET A CA 1
ATOM 785 C C . MET A 1 104 ? -4.172 25 4.043 1 98.81 104 MET A C 1
ATOM 787 O O . MET A 1 104 ? -3.697 25.938 4.688 1 98.81 104 MET A O 1
ATOM 791 N N . ALA A 1 105 ? -3.516 23.844 3.848 1 98.56 105 ALA A N 1
ATOM 792 C CA . ALA A 1 105 ? -2.225 23.609 4.484 1 98.56 105 ALA A CA 1
ATOM 793 C C . ALA A 1 105 ? -1.234 24.719 4.16 1 98.56 105 ALA A C 1
ATOM 795 O O . ALA A 1 105 ? -1.23 25.25 3.049 1 98.56 105 ALA A O 1
ATOM 796 N N . ILE A 1 106 ? -0.442 25.031 5.129 1 97.25 106 ILE A N 1
ATOM 797 C CA . ILE A 1 106 ? 0.599 26.031 4.934 1 97.25 106 ILE A CA 1
ATOM 798 C C . ILE A 1 106 ? 1.862 25.625 5.684 1 97.25 106 ILE A C 1
ATOM 800 O O . ILE A 1 106 ? 1.787 25.078 6.793 1 97.25 106 ILE A O 1
ATOM 804 N N . ILE A 1 107 ? 2.992 25.875 5.117 1 95.25 107 ILE A N 1
ATOM 805 C CA . ILE A 1 107 ? 4.293 25.5 5.66 1 95.25 107 ILE A CA 1
ATOM 806 C C . ILE A 1 107 ? 4.434 26.047 7.082 1 95.25 107 ILE A C 1
ATOM 808 O O . ILE A 1 107 ? 4.191 27.219 7.328 1 95.25 107 ILE A O 1
ATOM 812 N N . GLY A 1 108 ? 4.742 25.172 8.031 1 95.12 108 GLY A N 1
ATOM 813 C CA . GLY A 1 108 ? 5.051 25.609 9.391 1 95.12 108 GLY A CA 1
ATOM 814 C C . GLY A 1 108 ? 3.83 25.641 10.297 1 95.12 108 GLY A C 1
ATOM 815 O O . GLY A 1 108 ? 3.941 25.953 11.484 1 95.12 108 GLY A O 1
ATOM 816 N N . ALA A 1 109 ? 2.695 25.266 9.773 1 97.88 109 ALA A N 1
ATOM 817 C CA . ALA A 1 109 ? 1.454 25.375 10.531 1 97.88 109 ALA A CA 1
ATOM 818 C C . ALA A 1 109 ? 1.523 24.547 11.812 1 97.88 109 ALA A C 1
ATOM 820 O O . ALA A 1 109 ? 2.092 23.453 11.812 1 97.88 109 ALA A O 1
ATOM 821 N N . THR A 1 110 ? 0.922 25.047 12.898 1 98.38 110 THR A N 1
ATOM 822 C CA . THR A 1 110 ? 0.75 24.375 1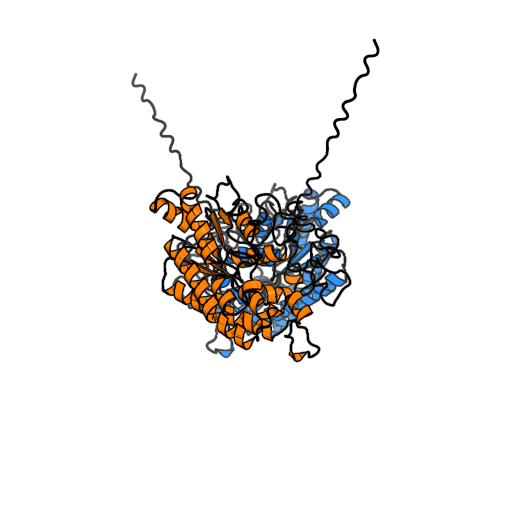4.18 1 98.38 110 THR A CA 1
ATOM 823 C C . THR A 1 110 ? -0.724 24.078 14.445 1 98.38 110 THR A C 1
ATOM 825 O O . THR A 1 110 ? -1.602 24.625 13.773 1 98.38 110 THR A O 1
ATOM 828 N N . ALA A 1 111 ? -0.941 23.141 15.336 1 98.75 111 ALA A N 1
ATOM 829 C CA . ALA A 1 111 ? -2.301 22.969 15.844 1 98.75 111 ALA A CA 1
ATOM 830 C C . ALA A 1 111 ? -2.715 24.141 16.719 1 98.75 111 ALA A C 1
ATOM 832 O O . ALA A 1 111 ? -3.771 24.75 16.5 1 98.75 111 ALA A O 1
ATOM 833 N N . MET A 1 112 ? -1.807 24.484 17.609 1 98.62 112 MET A N 1
ATOM 834 C CA . MET A 1 112 ? -2.109 25.531 18.594 1 98.62 112 MET A CA 1
ATOM 835 C C . MET A 1 112 ? -1.939 26.922 17.984 1 98.62 112 MET A C 1
ATOM 837 O O . MET A 1 112 ? -1.116 27.109 17.078 1 98.62 112 MET A O 1
ATOM 841 N N . ASN A 1 113 ? -2.684 27.844 18.594 1 97.88 113 ASN A N 1
ATOM 842 C CA . ASN A 1 113 ? -2.596 29.25 18.172 1 97.88 113 ASN A CA 1
ATOM 843 C C . ASN A 1 113 ? -1.345 29.922 18.719 1 97.88 113 ASN A C 1
ATOM 845 O O . ASN A 1 113 ? -0.735 29.422 19.672 1 97.88 113 ASN A O 1
ATOM 849 N N . LEU A 1 114 ? -1.065 31.047 18.125 1 97 114 LEU A N 1
ATOM 850 C CA . LEU A 1 114 ? 0.148 31.781 18.453 1 97 114 LEU A CA 1
ATOM 851 C C . LEU A 1 114 ? 0.186 32.125 19.938 1 97 114 LEU A C 1
ATOM 853 O O . LEU A 1 114 ? 1.254 32.125 20.562 1 97 114 LEU A O 1
ATOM 857 N N . ASP A 1 115 ? -0.923 32.469 20.547 1 96.69 115 ASP A N 1
ATOM 858 C CA . ASP A 1 115 ? -0.982 32.875 21.938 1 96.69 115 ASP A CA 1
ATOM 859 C C . ASP A 1 115 ? -0.493 31.766 22.875 1 96.69 115 ASP A C 1
ATOM 861 O O . ASP A 1 115 ? 0.105 32.031 23.922 1 96.69 115 ASP A O 1
ATOM 865 N N . PHE A 1 116 ? -0.675 30.547 22.547 1 97.75 116 PHE A N 1
ATOM 866 C CA . PHE A 1 116 ? -0.191 29.406 23.312 1 97.75 116 PHE A CA 1
ATOM 867 C C . PHE A 1 116 ? 1.328 29.422 23.422 1 97.75 116 PHE A C 1
ATOM 869 O O . PHE A 1 116 ? 1.88 29.219 24.516 1 97.75 116 PHE A O 1
ATOM 876 N N . PHE A 1 117 ? 1.962 29.688 22.359 1 97.75 117 PHE A N 1
ATOM 877 C CA . PHE A 1 117 ? 3.418 29.703 22.297 1 97.75 117 PHE A CA 1
ATOM 878 C C . PHE A 1 117 ? 3.969 30.984 22.922 1 97.75 117 PHE A C 1
ATOM 880 O O . PHE A 1 117 ? 4.977 30.953 23.625 1 97.75 117 PHE A O 1
ATOM 887 N N . GLN A 1 118 ? 3.299 32.125 22.656 1 96.69 118 GLN A N 1
ATOM 888 C CA . GLN A 1 118 ? 3.732 33.406 23.219 1 96.69 118 GLN A CA 1
ATOM 889 C C . GLN A 1 118 ? 3.729 33.344 24.75 1 96.69 118 GLN A C 1
ATOM 891 O O . GLN A 1 118 ? 4.66 33.844 25.391 1 96.69 118 GLN A O 1
ATOM 896 N N . SER A 1 119 ? 2.719 32.75 25.297 1 97.5 119 SER A N 1
ATOM 897 C CA . SER A 1 119 ? 2.584 32.688 26.75 1 97.5 119 SER A CA 1
ATOM 898 C C . SER A 1 119 ? 3.666 31.781 27.359 1 97.5 119 SER A C 1
ATOM 900 O O . SER A 1 119 ? 3.855 31.781 28.578 1 97.5 119 SER A O 1
ATOM 902 N N . ARG A 1 120 ? 4.4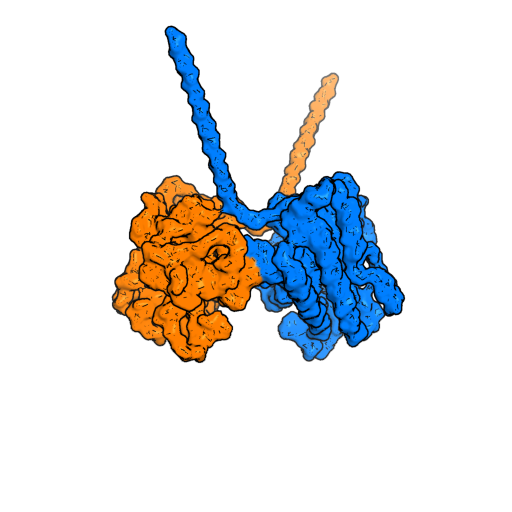3 31.156 26.531 1 97 120 ARG A N 1
ATOM 903 C CA . ARG A 1 120 ? 5.457 30.234 27 1 97 120 ARG A CA 1
ATOM 904 C C . ARG A 1 120 ? 6.84 30.672 26.531 1 97 120 ARG A C 1
ATOM 906 O O . ARG A 1 120 ? 7.789 29.891 26.547 1 97 120 ARG A O 1
ATOM 913 N N . GLY A 1 121 ? 6.887 31.891 26.016 1 96.38 121 GLY A N 1
ATOM 914 C CA . GLY A 1 121 ? 8.148 32.469 25.578 1 96.38 121 GLY A CA 1
ATOM 915 C C . GLY A 1 121 ? 8.633 31.922 24.25 1 96.38 121 GLY A C 1
ATOM 916 O O . GLY A 1 121 ? 9.828 31.969 23.953 1 96.38 121 GLY A O 1
ATOM 917 N N . LEU A 1 122 ? 7.695 31.359 23.469 1 95.94 122 LEU A N 1
ATOM 918 C CA . LEU A 1 122 ? 8.07 30.703 22.219 1 95.94 122 LEU A CA 1
ATOM 919 C C . LEU A 1 122 ? 7.508 31.453 21.016 1 95.94 122 LEU A C 1
ATOM 921 O O . LEU A 1 122 ? 7.375 30.891 19.922 1 95.94 122 LEU A O 1
ATOM 925 N N . GLY A 1 123 ? 7.051 32.656 21.188 1 93.44 123 GLY A N 1
ATOM 926 C CA . GLY A 1 123 ? 6.453 33.438 20.109 1 93.44 123 GLY A CA 1
ATOM 927 C C . GLY A 1 123 ? 7.344 33.562 18.891 1 93.44 123 GLY A C 1
ATOM 928 O O . GLY A 1 123 ? 6.863 33.5 17.75 1 93.44 123 GLY A O 1
ATOM 929 N N . SER A 1 124 ? 8.641 33.688 19.094 1 91.75 124 SER A N 1
ATOM 930 C CA . SER A 1 124 ? 9.602 33.875 18.016 1 91.75 124 SER A CA 1
ATOM 931 C C . SER A 1 124 ? 9.828 32.594 17.234 1 91.75 124 SER A C 1
ATOM 933 O O . SER A 1 124 ? 10.398 32.625 16.141 1 91.75 124 SER A O 1
ATOM 935 N N . SER A 1 125 ? 9.359 31.453 17.766 1 91.5 125 SER A N 1
ATOM 936 C CA . SER A 1 125 ? 9.523 30.156 17.125 1 91.5 125 SER A CA 1
ATOM 937 C C . SER A 1 125 ? 8.43 29.922 16.078 1 91.5 125 SER A C 1
ATOM 939 O O . SER A 1 125 ? 8.492 28.953 15.328 1 91.5 125 SER A O 1
ATOM 941 N N . ILE A 1 126 ? 7.414 30.75 16.094 1 93.06 126 ILE A N 1
ATOM 942 C CA . ILE A 1 126 ? 6.289 30.625 15.18 1 93.06 126 ILE A CA 1
ATOM 943 C C . ILE A 1 126 ? 6.375 31.703 14.109 1 93.06 126 ILE A C 1
ATOM 945 O O . ILE A 1 126 ? 6.32 32.906 14.414 1 93.06 126 ILE A O 1
ATOM 949 N N . TRP A 1 127 ? 6.496 31.297 12.844 1 85.94 127 TRP A N 1
ATOM 950 C CA . TRP A 1 127 ? 6.781 32.312 11.82 1 85.94 127 TRP A CA 1
ATOM 951 C C . TRP A 1 127 ? 5.617 32.438 10.844 1 85.94 127 TRP A C 1
ATOM 953 O O . TRP A 1 127 ? 5.652 33.25 9.93 1 85.94 127 TRP A O 1
ATOM 963 N N . ASN A 1 128 ? 4.641 31.547 11.031 1 81.62 128 ASN A N 1
ATOM 964 C CA . ASN A 1 128 ? 3.477 31.625 10.156 1 81.62 128 ASN A CA 1
ATOM 965 C C . ASN A 1 128 ? 2.197 31.891 10.945 1 81.62 128 ASN A C 1
ATOM 967 O O . ASN A 1 128 ? 2.176 31.734 12.172 1 81.62 128 ASN A O 1
ATOM 971 N N . ASN A 1 129 ? 1.13 32.281 10.32 1 82.56 129 ASN A N 1
ATOM 972 C CA . ASN A 1 129 ? -0.144 32.594 10.953 1 82.56 129 ASN A CA 1
ATOM 973 C C . ASN A 1 129 ? -1.254 31.656 10.492 1 82.56 129 ASN A C 1
ATOM 975 O O . ASN A 1 129 ? -2.406 32.062 10.359 1 82.56 129 ASN A O 1
ATOM 979 N N . GLY A 1 130 ? -0.916 30.484 10.156 1 95.81 130 GLY A N 1
ATOM 980 C CA . GLY A 1 130 ? -1.925 29.578 9.633 1 95.81 130 GLY A CA 1
ATOM 981 C C . GLY A 1 130 ? -2.119 28.344 10.492 1 95.81 130 GLY A C 1
ATOM 982 O O . GLY A 1 130 ? -2.062 27.219 10 1 95.81 130 GLY A O 1
ATOM 983 N N . PRO A 1 131 ? -2.314 28.562 11.906 1 98.19 131 PRO A N 1
ATOM 984 C CA . PRO A 1 131 ? -2.646 27.406 12.75 1 98.19 131 PRO A CA 1
ATOM 985 C C . PRO A 1 131 ? -3.967 26.75 12.359 1 98.19 131 PRO A C 1
ATOM 987 O O . PRO A 1 131 ? -4.688 27.266 11.5 1 98.19 131 PRO A O 1
ATOM 990 N N . LEU A 1 132 ? -4.281 25.594 12.953 1 98.81 132 LEU A N 1
ATOM 991 C CA . LEU A 1 132 ? -5.41 24.75 12.609 1 98.81 132 LEU A CA 1
ATOM 992 C C . LEU A 1 132 ? -6.711 25.547 12.57 1 98.81 132 LEU A C 1
ATOM 994 O O . LEU A 1 132 ? -7.457 25.484 11.594 1 98.81 132 LEU A O 1
ATOM 998 N N . ASP A 1 133 ? -6.953 26.406 13.602 1 98.31 133 ASP A N 1
ATOM 999 C CA . ASP A 1 133 ? -8.195 27.172 13.664 1 98.31 133 ASP A CA 1
ATOM 1000 C C . ASP A 1 133 ? -8.305 28.141 12.484 1 98.31 133 ASP A C 1
ATOM 1002 O O . ASP A 1 133 ? -9.383 28.328 11.922 1 98.31 133 ASP A O 1
ATOM 1006 N N . THR A 1 134 ? -7.242 28.688 12.188 1 98.5 134 THR A N 1
ATOM 1007 C CA . THR A 1 134 ? -7.223 29.656 11.086 1 98.5 134 THR A CA 1
ATOM 1008 C C . THR A 1 134 ? -7.496 28.953 9.758 1 98.5 134 THR A C 1
ATOM 1010 O O . THR A 1 134 ? -8.219 29.484 8.914 1 98.5 134 THR A O 1
ATOM 1013 N N . GLN A 1 135 ? -6.918 27.766 9.555 1 98.75 135 GLN A N 1
ATOM 1014 C CA . GLN A 1 135 ? -7.16 27 8.328 1 98.75 135 GLN A CA 1
ATOM 1015 C C . GLN A 1 135 ? -8.633 26.609 8.203 1 98.75 135 GLN A C 1
ATOM 1017 O O . GLN A 1 135 ? -9.203 26.672 7.113 1 98.75 135 GLN A O 1
ATOM 1022 N N . ILE A 1 136 ? -9.289 26.234 9.305 1 98.75 136 ILE A N 1
ATOM 1023 C CA . ILE A 1 136 ? -10.711 25.922 9.281 1 98.75 136 ILE A CA 1
ATOM 1024 C C . ILE A 1 136 ? -11.508 27.188 8.938 1 98.75 136 ILE A C 1
ATOM 1026 O O . ILE A 1 136 ? -12.469 27.109 8.164 1 98.75 136 ILE A O 1
ATOM 1030 N N . GLN A 1 137 ? -11.07 28.328 9.453 1 98.19 137 GLN A N 1
ATOM 1031 C CA . GLN A 1 137 ? -11.719 29.594 9.117 1 98.19 137 GLN A CA 1
ATOM 1032 C C . GLN A 1 137 ? -11.586 29.906 7.629 1 98.19 137 GLN A C 1
ATOM 1034 O O . GLN A 1 137 ? -12.531 30.375 7 1 98.19 137 GLN A O 1
ATOM 1039 N N . TRP A 1 138 ? -10.367 29.703 7.086 1 97.94 138 TRP A N 1
ATOM 1040 C CA . TRP A 1 138 ? -10.172 29.891 5.652 1 97.94 138 TRP A CA 1
ATOM 1041 C C . TRP A 1 138 ? -11.141 29.047 4.852 1 97.94 138 TRP A C 1
ATOM 1043 O O . TRP A 1 138 ? -11.75 29.516 3.887 1 97.94 138 TRP A O 1
ATOM 1053 N N . PHE A 1 139 ? -11.336 27.812 5.246 1 98.5 139 PHE A N 1
ATOM 1054 C CA . PHE A 1 139 ? -12.258 26.906 4.566 1 98.5 139 PHE A CA 1
ATOM 1055 C C . PHE A 1 139 ? -13.688 27.422 4.656 1 98.5 139 PHE A C 1
ATOM 1057 O O . PHE A 1 139 ? -14.406 27.438 3.656 1 98.5 139 PHE A O 1
ATOM 1064 N N . GLN A 1 140 ? -14.07 27.844 5.828 1 97.19 140 GLN A N 1
ATOM 1065 C CA . GLN A 1 140 ? -15.414 28.375 6.02 1 97.19 140 GLN A CA 1
ATOM 1066 C C . GLN A 1 140 ? -15.656 29.578 5.117 1 97.19 140 GLN A C 1
ATOM 1068 O O . GLN A 1 140 ? -16.766 29.766 4.605 1 97.19 140 GLN A O 1
ATOM 1073 N N . GLN A 1 141 ? -14.672 30.344 4.914 1 96.19 141 GLN A N 1
ATOM 1074 C CA . GLN A 1 141 ? -14.781 31.516 4.055 1 96.19 141 GLN A CA 1
ATOM 1075 C C . GLN A 1 141 ? -14.953 31.109 2.594 1 96.19 141 GLN A C 1
ATOM 1077 O O . GLN A 1 141 ? -15.547 31.844 1.807 1 96.19 141 GLN A O 1
ATOM 1082 N N . LEU A 1 142 ? -14.445 29.938 2.229 1 96.94 142 LEU A N 1
ATOM 1083 C CA . LEU A 1 142 ? -14.539 29.453 0.856 1 96.94 142 LEU A CA 1
ATOM 1084 C C . LEU A 1 142 ? -15.891 28.797 0.604 1 96.94 142 LEU A C 1
ATOM 1086 O O . LEU A 1 142 ? -16.312 28.641 -0.546 1 96.94 142 LEU A O 1
ATOM 1090 N N . MET A 1 143 ? -16.609 28.391 1.64 1 96.19 143 MET A N 1
ATOM 1091 C CA . MET A 1 143 ? -17.766 27.516 1.542 1 96.19 143 MET A CA 1
ATOM 1092 C C . MET A 1 143 ? -18.859 28.141 0.674 1 96.19 143 MET A C 1
ATOM 1094 O O . MET A 1 143 ? -19.453 27.469 -0.171 1 96.19 143 MET A O 1
ATOM 1098 N N . PRO A 1 144 ? -19.109 29.484 0.755 1 94.12 144 PRO A N 1
ATOM 1099 C CA . PRO A 1 144 ? -20.141 30.062 -0.095 1 94.12 144 PRO A CA 1
ATOM 1100 C C . PRO A 1 144 ? -19.844 29.906 -1.584 1 94.12 144 PRO A C 1
ATOM 1102 O O . PRO A 1 144 ? -20.766 29.844 -2.398 1 94.12 144 PRO A O 1
ATOM 1105 N N . SER A 1 145 ? -18.594 29.797 -1.897 1 93.75 145 SER A N 1
ATOM 1106 C CA . SER A 1 145 ? -18.219 29.625 -3.299 1 93.75 145 SER A CA 1
ATOM 1107 C C . SER A 1 145 ? -18.203 28.156 -3.691 1 93.75 145 SER A C 1
ATOM 1109 O O . SER A 1 145 ? -18.203 27.828 -4.879 1 93.75 145 SER A O 1
ATOM 1111 N N . ILE A 1 146 ? -18.109 27.25 -2.771 1 95.5 146 ILE A N 1
ATOM 1112 C CA . ILE A 1 146 ? -18.016 25.812 -3.002 1 95.5 146 ILE A CA 1
ATOM 1113 C C . ILE A 1 146 ? -19.406 25.219 -3.152 1 95.5 146 ILE A C 1
ATOM 1115 O O . ILE A 1 146 ? -19.641 24.375 -4.031 1 95.5 146 ILE A O 1
ATOM 1119 N N . CYS A 1 147 ? -20.219 25.688 -2.268 1 91.5 147 CYS A N 1
ATOM 1120 C CA . CYS A 1 147 ? -21.562 25.125 -2.242 1 91.5 147 CYS A CA 1
ATOM 1121 C C . CYS A 1 147 ? -22.594 26.188 -1.872 1 91.5 147 CYS A C 1
ATOM 1123 O O . CYS A 1 147 ? -22.266 27.172 -1.21 1 91.5 147 CYS A O 1
ATOM 1125 N N . GLY A 1 148 ? -23.812 26 -2.395 1 84.69 148 GLY A N 1
ATOM 1126 C CA . GLY A 1 148 ? -24.891 26.953 -2.207 1 84.69 148 GLY A CA 1
ATOM 1127 C C . GLY A 1 148 ? -25.469 26.938 -0.8 1 84.69 148 GLY A C 1
ATOM 1128 O O . GLY A 1 148 ? -24.719 27.078 0.174 1 84.69 148 GLY A O 1
ATOM 1129 N N . GLY A 1 149 ? -26.703 26.594 -0.655 1 84.56 149 GLY A N 1
ATOM 1130 C CA . GLY A 1 149 ? -27.406 26.578 0.616 1 84.56 149 GLY A CA 1
ATOM 1131 C C . GLY A 1 149 ? -27 25.422 1.513 1 84.56 149 GLY A C 1
ATOM 1132 O O . GLY A 1 149 ? -26.172 24.578 1.118 1 84.56 149 GLY A O 1
ATOM 1133 N N . ALA A 1 150 ? -27.5 25.422 2.664 1 86.19 150 ALA A N 1
ATOM 1134 C CA . ALA A 1 150 ? -27.109 24.484 3.715 1 86.19 150 ALA A CA 1
ATOM 1135 C C . ALA A 1 150 ? -27.266 23.031 3.248 1 86.19 150 ALA A C 1
ATOM 1137 O O . ALA A 1 150 ? -26.391 22.203 3.496 1 86.19 150 ALA A O 1
ATOM 1138 N N . SER A 1 151 ? -28.312 22.75 2.545 1 87.94 151 SER A N 1
ATOM 1139 C CA . SER A 1 151 ? -28.562 21.391 2.07 1 87.94 151 SER A CA 1
ATOM 1140 C C . SER A 1 151 ? -27.547 20.984 1.002 1 87.94 151 SER A C 1
ATOM 1142 O O . SER A 1 151 ? -27.047 19.859 1.009 1 87.94 151 SER A O 1
ATOM 1144 N N . ASP A 1 152 ? -27.266 21.906 0.169 1 91.69 152 ASP A N 1
ATOM 1145 C CA . ASP A 1 152 ? -26.297 21.656 -0.886 1 91.69 152 ASP A CA 1
ATOM 1146 C C . ASP A 1 152 ? -24.906 21.438 -0.301 1 91.69 152 ASP A C 1
ATOM 1148 O O . ASP A 1 152 ? -24.156 20.562 -0.764 1 91.69 152 ASP A O 1
ATOM 1152 N N . CYS A 1 153 ? -24.609 22.219 0.674 1 93.88 153 CYS A N 1
ATOM 1153 C CA . CYS A 1 153 ? -23.297 22.109 1.304 1 93.88 153 CYS A CA 1
ATOM 1154 C C . CYS A 1 153 ? -23.172 20.781 2.045 1 93.88 153 CYS A C 1
ATOM 1156 O O . CYS A 1 153 ? -22.125 20.125 1.966 1 93.88 153 CYS A O 1
ATOM 1158 N N . ARG A 1 154 ? -24.188 20.406 2.684 1 93.06 154 ARG A N 1
ATOM 1159 C CA . ARG A 1 154 ? -24.156 19.141 3.396 1 93.06 154 ARG A CA 1
ATOM 1160 C C . ARG A 1 154 ? -23.938 17.969 2.432 1 93.06 154 ARG A C 1
ATOM 1162 O O . ARG A 1 154 ? -23.156 17.062 2.713 1 93.06 154 ARG A O 1
ATOM 1169 N N . SER A 1 155 ? -24.641 18 1.357 1 94.44 155 SER A N 1
ATOM 1170 C CA . SER A 1 155 ? -24.5 16.953 0.349 1 94.44 155 SER A CA 1
ATOM 1171 C C . SER A 1 155 ? -23.094 16.938 -0.229 1 94.44 155 SER A C 1
ATOM 1173 O O . SER A 1 155 ? -22.484 15.875 -0.353 1 94.44 155 SER A O 1
ATOM 1175 N N . HIS A 1 156 ? -22.609 18.109 -0.511 1 96.69 156 HIS A N 1
ATOM 1176 C CA . HIS A 1 156 ? -21.281 18.219 -1.1 1 96.69 156 HIS A CA 1
ATOM 1177 C C . HIS A 1 156 ? -20.203 17.766 -0.124 1 96.69 156 HIS A C 1
ATOM 1179 O O . HIS A 1 156 ? -19.328 16.969 -0.492 1 96.69 156 HIS A O 1
ATOM 1185 N N . LEU A 1 157 ? -20.344 18.172 1.082 1 97.62 157 LEU A N 1
ATOM 1186 C CA . LEU A 1 157 ? -19.312 17.891 2.074 1 97.62 157 LEU A CA 1
ATOM 1187 C C . LEU A 1 157 ? -19.375 16.422 2.514 1 97.62 157 LEU A C 1
ATOM 1189 O O . LEU A 1 157 ? -18.328 15.828 2.82 1 97.62 157 LEU A O 1
ATOM 1193 N N . SER A 1 158 ? -20.562 15.805 2.473 1 96.44 158 SER A N 1
ATOM 1194 C CA . SER A 1 158 ? -20.688 14.398 2.838 1 96.44 158 SER A CA 1
ATOM 1195 C C . SER A 1 158 ? -20.094 13.5 1.766 1 96.44 158 SER A C 1
ATOM 1197 O O . SER A 1 158 ? -19.75 12.344 2.037 1 96.44 158 SER A O 1
ATOM 1199 N N . ASN A 1 159 ? -19.906 14.031 0.565 1 96 159 ASN A N 1
ATOM 1200 C CA . ASN A 1 159 ? -19.312 13.273 -0.537 1 96 159 ASN A CA 1
ATOM 1201 C C . ASN A 1 159 ? -17.891 13.734 -0.834 1 96 159 ASN A C 1
ATOM 1203 O O . ASN A 1 159 ? -17.391 13.539 -1.943 1 96 159 ASN A O 1
ATOM 1207 N N . SER A 1 160 ? -17.25 14.398 0.139 1 98.31 160 SER A N 1
ATOM 1208 C CA . SER A 1 160 ? -15.875 14.852 0.029 1 98.31 160 SER A CA 1
ATOM 1209 C C . SER A 1 160 ? -14.977 14.133 1.029 1 98.31 160 SER A C 1
ATOM 1211 O O . SER A 1 160 ? -15.438 13.688 2.08 1 98.31 160 SER A O 1
ATOM 1213 N N . LEU A 1 161 ? -13.695 13.938 0.61 1 98.62 161 LEU A N 1
ATOM 1214 C CA . LEU A 1 161 ? -12.68 13.445 1.533 1 98.62 161 LEU A CA 1
ATOM 1215 C C . LEU A 1 161 ? -11.969 14.602 2.223 1 98.62 161 LEU A C 1
ATOM 1217 O O . LEU A 1 161 ? -11.469 15.516 1.56 1 98.62 161 LEU A O 1
ATOM 1221 N N . PHE A 1 162 ? -12 14.586 3.561 1 98.81 162 PHE A N 1
ATOM 1222 C CA . PHE A 1 162 ? -11.273 15.578 4.348 1 98.81 162 PHE A CA 1
ATOM 1223 C C . PHE A 1 162 ? -9.992 14.977 4.922 1 98.81 162 PHE A C 1
ATOM 1225 O O . PHE A 1 162 ? -9.992 13.828 5.375 1 98.81 162 PHE A O 1
ATOM 1232 N N . ILE A 1 163 ? -8.945 15.688 4.816 1 98.81 163 ILE A N 1
ATOM 1233 C CA . ILE A 1 163 ? -7.703 15.336 5.496 1 98.81 163 ILE A CA 1
ATOM 1234 C C . ILE A 1 163 ? -7.32 16.453 6.469 1 98.81 163 ILE A C 1
ATOM 1236 O O . ILE A 1 163 ? -7.148 17.609 6.066 1 98.81 163 ILE A O 1
ATOM 1240 N N . LEU A 1 164 ? -7.254 16.172 7.734 1 98.69 164 LEU A N 1
ATOM 1241 C CA . LEU A 1 164 ? -6.895 17.156 8.758 1 98.69 164 LEU A CA 1
ATOM 1242 C C . LEU A 1 164 ? -5.559 16.797 9.398 1 98.69 164 LEU A C 1
ATOM 1244 O O . LEU A 1 164 ? -5.523 16.312 10.531 1 98.69 164 LEU A O 1
ATOM 1248 N N . GLY A 1 165 ? -4.469 17.125 8.688 1 91.56 165 GLY A N 1
ATOM 1249 C CA . GLY A 1 165 ? -3.141 16.844 9.211 1 91.56 165 GLY A CA 1
ATOM 1250 C C . GLY A 1 165 ? -2.072 16.812 8.133 1 91.56 165 GLY A C 1
ATOM 1251 O O . GLY A 1 165 ? -2.363 17.031 6.957 1 91.56 165 GLY A O 1
ATOM 1252 N N . GLU A 1 166 ? -0.818 16.688 8.562 1 93.38 166 GLU A N 1
ATOM 1253 C CA . GLU A 1 166 ? -0.369 16.359 9.914 1 93.38 166 GLU A CA 1
ATOM 1254 C C . GLU A 1 166 ? -0.313 17.609 10.797 1 93.38 166 GLU A C 1
ATOM 1256 O O . GLU A 1 166 ? 0.24 18.625 10.391 1 93.38 166 GLU A O 1
ATOM 1261 N N . PHE A 1 167 ? -0.924 17.641 11.961 1 97.75 167 PHE A N 1
ATOM 1262 C CA . PHE A 1 167 ? -0.768 18.625 13.031 1 97.75 167 PHE A CA 1
ATOM 1263 C C . PHE A 1 167 ? -0.088 18.016 14.242 1 97.75 167 PHE A C 1
ATOM 1265 O O . PHE A 1 167 ? -0.351 16.859 14.586 1 97.75 167 PHE A O 1
ATOM 1272 N N . GLY A 1 168 ? 0.742 18.812 14.961 1 97.75 168 GLY A N 1
ATOM 1273 C CA . GLY A 1 168 ? 1.51 18.344 16.109 1 97.75 168 GLY A CA 1
ATOM 1274 C C . GLY A 1 168 ? 3.006 18.516 15.93 1 97.75 168 GLY A C 1
ATOM 1275 O O . GLY A 1 168 ? 3.666 19.172 16.75 1 97.75 168 GLY A O 1
ATOM 1276 N N . GLY A 1 169 ? 3.555 18.031 14.805 1 96.75 169 GLY A N 1
ATOM 1277 C CA . GLY A 1 169 ? 4.984 18.078 14.547 1 96.75 169 GLY A CA 1
ATOM 1278 C C . GLY A 1 169 ? 5.594 19.438 14.82 1 96.75 169 GLY A C 1
ATOM 1279 O O . GLY A 1 169 ? 6.555 19.547 15.586 1 96.75 169 GLY A O 1
ATOM 1280 N N . ASN A 1 170 ? 5.047 20.484 14.266 1 97.19 170 ASN A N 1
ATOM 1281 C CA . ASN A 1 170 ? 5.578 21.828 14.438 1 97.19 170 ASN A CA 1
ATOM 1282 C C . ASN A 1 170 ? 5.305 22.359 15.844 1 97.19 170 ASN A C 1
ATOM 1284 O O . ASN A 1 170 ? 6.039 23.203 16.344 1 97.19 170 ASN A O 1
ATOM 1288 N N . ASP A 1 171 ? 4.23 21.844 16.469 1 98.44 171 ASP A N 1
ATOM 1289 C CA . ASP A 1 171 ? 3.945 22.203 17.859 1 98.44 171 ASP A CA 1
ATOM 1290 C C . ASP A 1 171 ? 5.051 21.703 18.781 1 98.44 171 ASP A C 1
ATOM 1292 O O . ASP A 1 171 ? 5.289 22.297 19.844 1 98.44 171 ASP A O 1
ATOM 1296 N N . TYR A 1 172 ? 5.688 20.641 18.359 1 98.56 172 TYR A N 1
ATOM 1297 C CA . TYR A 1 172 ? 6.766 20.078 19.172 1 98.56 172 TYR A CA 1
ATOM 1298 C C . TYR A 1 172 ? 8.117 20.656 18.766 1 98.56 172 TYR A C 1
ATOM 1300 O O . TYR A 1 172 ? 8.977 20.891 19.609 1 98.56 172 TYR A O 1
ATOM 1308 N N . ASN A 1 173 ? 8.297 20.922 17.5 1 97 173 ASN A N 1
ATOM 1309 C CA . ASN A 1 173 ? 9.531 21.547 17.031 1 97 173 ASN A CA 1
ATOM 1310 C C . ASN A 1 173 ? 9.773 22.891 17.719 1 97 173 ASN A C 1
ATOM 1312 O O . ASN A 1 173 ? 10.891 23.172 18.156 1 97 173 ASN A O 1
ATOM 1316 N N . ALA A 1 174 ? 8.742 23.719 17.812 1 96.94 174 ALA A N 1
ATOM 1317 C CA . ALA A 1 174 ? 8.875 25.078 18.359 1 96.94 174 ALA A CA 1
ATOM 1318 C C . ALA A 1 174 ? 9.492 25.047 19.75 1 96.94 174 ALA A C 1
ATOM 1320 O O . ALA A 1 174 ? 10.539 25.672 19.984 1 96.94 174 ALA A O 1
ATOM 1321 N N . PRO A 1 175 ? 8.93 24.297 20.703 1 98 175 PRO A N 1
ATOM 1322 C CA . PRO A 1 175 ? 9.531 24.312 22.031 1 98 175 PRO A CA 1
ATOM 1323 C C . PRO A 1 175 ? 10.859 23.562 22.094 1 98 175 PRO A C 1
ATOM 1325 O O . PRO A 1 175 ? 11.758 23.953 22.844 1 98 175 PRO A O 1
ATOM 1328 N N . ILE A 1 176 ? 11.055 22.422 21.312 1 97.75 176 ILE A N 1
ATOM 1329 C CA . ILE A 1 176 ? 12.289 21.656 21.359 1 97.75 176 ILE A CA 1
ATOM 1330 C C . ILE A 1 176 ? 13.445 22.5 20.828 1 97.75 176 ILE A C 1
ATOM 1332 O O . ILE A 1 176 ? 14.477 22.641 21.484 1 97.75 176 ILE A O 1
ATOM 1336 N N . PHE A 1 177 ? 13.242 23.156 19.719 1 95.31 177 PHE A N 1
ATOM 1337 C CA . PHE A 1 177 ? 14.289 24 19.141 1 95.31 177 PHE A CA 1
ATOM 1338 C C . PHE A 1 177 ? 14.422 25.297 19.922 1 95.31 177 PHE A C 1
ATOM 1340 O O . PHE A 1 177 ? 15.453 25.984 19.844 1 95.31 177 PHE A O 1
ATOM 1347 N N . GLY A 1 178 ? 13.336 25.656 20.578 1 95 178 GLY A N 1
ATOM 1348 C CA . GLY A 1 178 ? 13.359 26.844 21.422 1 95 178 GLY A CA 1
ATOM 1349 C C . GLY A 1 178 ? 14.023 26.609 22.766 1 95 178 GLY A C 1
ATOM 1350 O O . GLY A 1 178 ? 14.102 27.516 23.594 1 95 178 GLY A O 1
ATOM 1351 N N . GLY A 1 179 ? 14.422 25.406 23.078 1 95.62 179 GLY A N 1
ATOM 1352 C CA . GLY A 1 179 ? 15.242 25.125 24.234 1 95.62 179 GLY A CA 1
ATOM 1353 C C . GLY A 1 179 ? 14.445 24.609 25.422 1 95.62 179 GLY A C 1
ATOM 1354 O O . GLY A 1 179 ? 14.977 24.453 26.516 1 95.62 179 GLY A O 1
ATOM 1355 N N . LYS A 1 180 ? 13.203 24.344 25.219 1 97.69 180 LYS A N 1
ATOM 1356 C CA . LYS A 1 180 ? 12.414 23.781 26.312 1 97.69 180 LYS A CA 1
ATOM 1357 C C . LYS A 1 180 ? 12.805 22.328 26.578 1 97.69 180 LYS A C 1
ATOM 1359 O O . LYS A 1 180 ? 13.219 21.609 25.672 1 97.69 180 LYS A O 1
ATOM 1364 N N . SER A 1 181 ? 12.672 21.906 27.875 1 97.69 181 SER A N 1
ATOM 1365 C CA . SER A 1 181 ? 12.922 20.516 28.219 1 97.69 181 SER A CA 1
ATOM 1366 C C . SER A 1 181 ? 11.852 19.594 27.641 1 97.69 181 SER A C 1
ATOM 1368 O O . SER A 1 181 ? 10.703 20.016 27.453 1 97.69 181 SER A O 1
ATOM 1370 N N . LEU A 1 182 ? 12.234 18.359 27.328 1 98.06 182 LEU A N 1
ATOM 1371 C CA . LEU A 1 182 ? 11.258 17.391 26.812 1 98.06 182 LEU A CA 1
ATOM 1372 C C . LEU A 1 182 ? 10.141 17.172 27.828 1 98.06 182 LEU A C 1
ATOM 1374 O O . LEU A 1 182 ? 8.992 16.953 27.438 1 98.06 182 LEU A O 1
ATOM 1378 N N . ASP A 1 183 ? 10.484 17.203 29.125 1 98.06 183 ASP A N 1
ATOM 1379 C CA . ASP A 1 183 ? 9.461 17.078 30.156 1 98.06 183 ASP A CA 1
ATOM 1380 C C . ASP A 1 183 ? 8.383 18.156 30 1 98.06 183 ASP A C 1
ATOM 1382 O O . ASP A 1 183 ? 7.195 17.859 30.125 1 98.06 183 ASP A O 1
ATOM 1386 N N . GLU A 1 184 ? 8.805 19.312 29.766 1 98.25 184 GLU A N 1
ATOM 1387 C CA . GLU A 1 184 ? 7.84 20.391 29.531 1 98.25 184 GLU A CA 1
ATOM 1388 C C . GLU A 1 184 ? 7.035 20.141 28.266 1 98.25 184 GLU A C 1
ATOM 1390 O O . GLU A 1 184 ? 5.816 20.312 28.25 1 98.25 184 GLU A O 1
ATOM 1395 N N . VAL A 1 185 ? 7.66 19.719 27.219 1 98.75 185 VAL A N 1
ATOM 1396 C CA . VAL A 1 185 ? 7.004 19.5 25.938 1 98.75 185 VAL A CA 1
ATOM 1397 C C . VAL A 1 185 ? 5.922 18.422 26.078 1 98.75 185 VAL A C 1
ATOM 1399 O O . VAL A 1 185 ? 4.848 18.531 25.484 1 98.75 185 VAL A O 1
ATOM 1402 N N . TYR A 1 186 ? 6.184 17.359 26.875 1 98.69 186 TYR A N 1
ATOM 1403 C CA . TYR A 1 186 ? 5.203 16.312 27.109 1 98.69 186 TYR A CA 1
ATOM 1404 C C . TYR A 1 186 ? 3.906 16.875 27.672 1 98.69 186 TYR A C 1
ATOM 1406 O O . TYR A 1 186 ? 2.82 16.375 27.391 1 98.69 186 TYR A O 1
ATOM 1414 N N . THR A 1 187 ? 4.008 17.969 28.422 1 98.56 187 THR A N 1
ATOM 1415 C CA . THR A 1 187 ? 2.818 18.562 29.031 1 98.56 187 THR A CA 1
ATOM 1416 C C . THR A 1 187 ? 1.958 19.25 27.969 1 98.56 187 THR A C 1
ATOM 1418 O O . THR A 1 187 ? 0.788 19.547 28.219 1 98.56 187 THR A O 1
ATOM 1421 N N . TYR A 1 188 ? 2.49 19.562 26.797 1 98.75 188 TYR A N 1
ATOM 1422 C CA . TYR A 1 188 ? 1.753 20.234 25.719 1 98.75 188 TYR A CA 1
ATOM 1423 C C . TYR A 1 188 ? 0.871 19.234 24.969 1 98.75 188 TYR A C 1
ATOM 1425 O O . TYR A 1 188 ? -0.102 19.625 24.328 1 98.75 188 TYR A O 1
ATOM 1433 N N . VAL A 1 189 ? 1.188 17.922 25.016 1 98.88 189 VAL A N 1
ATOM 1434 C CA . VAL A 1 189 ? 0.65 16.906 24.109 1 98.88 189 VAL A CA 1
ATOM 1435 C C . VAL A 1 189 ? -0.865 16.812 24.281 1 98.88 189 VAL A C 1
ATOM 1437 O O . VAL A 1 189 ? -1.608 16.875 23.297 1 98.88 189 VAL A O 1
ATOM 1440 N N . PRO A 1 190 ? -1.422 16.75 25.531 1 98.69 190 PRO A N 1
ATOM 1441 C CA . PRO A 1 190 ? -2.879 16.672 25.641 1 98.69 190 PRO A CA 1
ATOM 1442 C C . PRO A 1 190 ? -3.584 17.891 25.062 1 98.69 190 PRO A C 1
ATOM 1444 O O . PRO A 1 190 ? -4.664 17.766 24.484 1 98.69 190 PRO A O 1
ATOM 1447 N N . HIS A 1 191 ? -2.969 19.094 25.188 1 98.69 191 HIS A N 1
ATOM 1448 C CA . HIS A 1 191 ? -3.557 20.312 24.641 1 98.69 191 HIS A CA 1
ATOM 1449 C C . HIS A 1 191 ? -3.586 20.281 23.125 1 98.69 191 HIS A C 1
ATOM 1451 O O . HIS A 1 191 ? -4.582 20.672 22.516 1 98.69 191 HIS A O 1
ATOM 1457 N N . ILE A 1 192 ? -2.535 19.844 22.594 1 98.81 192 ILE A N 1
ATOM 1458 C CA . ILE A 1 192 ? -2.389 19.781 21.141 1 98.81 192 ILE A CA 1
ATOM 1459 C C . ILE A 1 192 ? -3.387 18.781 20.562 1 98.81 192 ILE A C 1
ATOM 1461 O O . ILE A 1 192 ? -4.094 19.078 19.594 1 98.81 192 ILE A O 1
ATOM 1465 N N . VAL A 1 193 ? -3.488 17.578 21.156 1 98.88 193 VAL A N 1
ATOM 1466 C CA . VAL A 1 193 ? -4.395 16.531 20.672 1 98.88 193 VAL A CA 1
ATOM 1467 C C . VAL A 1 193 ? -5.84 17 20.812 1 98.88 193 VAL A C 1
ATOM 1469 O O . VAL A 1 193 ? -6.664 16.781 19.938 1 98.88 193 VAL A O 1
ATOM 1472 N N . ASN A 1 194 ? -6.129 17.672 21.922 1 98.69 194 ASN A N 1
ATOM 1473 C CA . ASN A 1 194 ? -7.469 18.219 22.109 1 98.69 194 ASN A CA 1
ATOM 1474 C C . ASN A 1 194 ? -7.816 19.234 21.016 1 98.69 194 ASN A C 1
ATOM 1476 O O . ASN A 1 194 ? -8.953 19.281 20.547 1 98.69 194 ASN A O 1
ATOM 1480 N N . LYS A 1 195 ? -6.863 20.078 20.719 1 98.81 195 LYS A N 1
ATOM 1481 C CA . LYS A 1 195 ? -7.078 21.062 19.641 1 98.81 195 LYS A CA 1
ATOM 1482 C C . LYS A 1 195 ? -7.395 20.359 18.328 1 98.81 195 LYS A C 1
ATOM 1484 O O . LYS A 1 195 ? -8.297 20.781 17.594 1 98.81 195 LYS A O 1
ATOM 1489 N N . I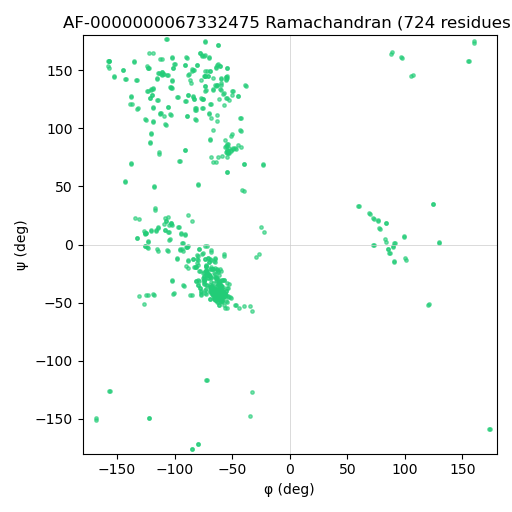LE A 1 196 ? -6.684 19.312 17.984 1 98.88 196 ILE A N 1
ATOM 1490 C CA . ILE A 1 196 ? -6.871 18.578 16.734 1 98.88 196 ILE A CA 1
ATOM 1491 C C . ILE A 1 196 ? -8.25 17.922 16.719 1 98.88 196 ILE A C 1
ATOM 1493 O O . ILE A 1 196 ? -9 18.047 15.75 1 98.88 196 ILE A O 1
ATOM 1497 N N . THR A 1 197 ? -8.633 17.25 17.844 1 98.62 197 THR A N 1
ATOM 1498 C CA . THR A 1 197 ? -9.914 16.547 17.875 1 98.62 197 THR A CA 1
ATOM 1499 C C . THR A 1 197 ? -11.07 17.547 17.844 1 98.62 197 THR A C 1
ATOM 1501 O O . THR A 1 197 ? -12.117 17.281 17.25 1 98.62 197 THR A O 1
ATOM 1504 N N . SER A 1 198 ? -10.844 18.719 18.438 1 98.62 198 SER A N 1
ATOM 1505 C CA . SER A 1 198 ? -11.844 19.781 18.328 1 98.62 198 SER A CA 1
ATOM 1506 C C . SER A 1 198 ? -12 20.25 16.891 1 98.62 198 SER A C 1
ATOM 1508 O O . SER A 1 198 ? -13.102 20.578 16.453 1 98.62 198 SER A O 1
ATOM 1510 N N . GLY A 1 199 ? -10.875 20.375 16.172 1 98.81 199 GLY A N 1
ATOM 1511 C CA . GLY A 1 199 ? -10.938 20.703 14.758 1 98.81 199 GLY A CA 1
ATOM 1512 C C . GLY A 1 199 ? -11.719 19.688 13.945 1 98.81 199 GLY A C 1
ATOM 1513 O O . GLY A 1 199 ? -12.516 20.062 13.086 1 98.81 199 GLY A O 1
ATOM 1514 N N . VAL A 1 200 ? -11.5 18.406 14.234 1 98.75 200 VAL A N 1
ATOM 1515 C CA . VAL A 1 200 ? -12.242 17.328 13.57 1 98.75 200 VAL A CA 1
ATOM 1516 C C . VAL A 1 200 ? -13.734 17.516 13.82 1 98.75 200 VAL A C 1
ATOM 1518 O O . VAL A 1 200 ? -14.547 17.422 12.898 1 98.75 200 VAL A O 1
ATOM 1521 N N . GLU A 1 201 ? -14.07 17.75 15.062 1 98.38 201 GLU A N 1
ATOM 1522 C CA . GLU A 1 201 ? -15.477 17.922 15.43 1 98.38 201 GLU A CA 1
ATOM 1523 C C . GLU A 1 201 ? -16.094 19.109 14.711 1 98.38 201 GLU A C 1
ATOM 1525 O O . GLU A 1 201 ? -17.266 19.047 14.297 1 98.38 201 GLU A O 1
ATOM 1530 N N . THR A 1 202 ? -15.367 20.203 14.586 1 98.62 202 THR A N 1
ATOM 1531 C CA . THR A 1 202 ? -15.852 21.375 13.852 1 98.62 202 THR A CA 1
ATOM 1532 C C . THR A 1 202 ? -16.172 21 12.398 1 98.62 202 THR A C 1
ATOM 1534 O O . THR A 1 202 ? -17.203 21.391 11.867 1 98.62 202 THR A O 1
ATOM 1537 N N . LEU A 1 203 ? -15.289 20.234 11.727 1 98.56 203 LEU A N 1
ATOM 1538 C CA . LEU A 1 203 ? -15.523 19.812 10.344 1 98.56 203 LEU A CA 1
ATOM 1539 C C . LEU A 1 203 ? -16.75 18.922 10.25 1 98.56 203 LEU A C 1
ATOM 1541 O O . LEU A 1 203 ? -17.531 19.016 9.297 1 98.56 203 LEU A O 1
ATOM 1545 N N . ILE A 1 204 ? -16.875 18 11.25 1 98.19 204 ILE A N 1
ATOM 1546 C CA . ILE A 1 204 ? -18.062 17.156 11.305 1 98.19 204 ILE A CA 1
ATOM 1547 C C . ILE A 1 204 ? -19.312 18.031 11.406 1 98.19 204 ILE A C 1
ATOM 1549 O O . ILE A 1 204 ? -20.312 17.797 10.703 1 98.19 204 ILE A O 1
ATOM 1553 N N . GLY A 1 205 ? -19.25 19.062 12.195 1 97.19 205 GLY A N 1
ATOM 1554 C CA . GLY A 1 205 ? -20.359 20 12.336 1 97.19 205 GLY A CA 1
ATOM 1555 C C . GLY A 1 205 ? -20.703 20.719 11.055 1 97.19 205 GLY A C 1
ATOM 1556 O O . GLY A 1 205 ? -21.859 21.078 10.82 1 97.19 205 GLY A O 1
ATOM 1557 N N . LEU A 1 206 ? -19.734 20.922 10.195 1 96.75 206 LEU A N 1
ATOM 1558 C CA . LEU A 1 206 ? -19.953 21.594 8.922 1 96.75 206 LEU A CA 1
ATOM 1559 C C . LEU A 1 206 ? -20.516 20.625 7.887 1 96.75 206 LEU A C 1
ATOM 1561 O O . LEU A 1 206 ? -21.016 21.047 6.844 1 96.75 206 LEU A O 1
ATOM 1565 N N . GLY A 1 207 ? -20.344 19.266 8.141 1 96.88 207 GLY A N 1
ATOM 1566 C CA . GLY A 1 207 ? -20.953 18.297 7.238 1 96.88 207 GLY A CA 1
ATOM 1567 C C . GLY A 1 207 ? -19.984 17.234 6.758 1 96.88 207 GLY A C 1
ATOM 1568 O O . GLY A 1 207 ? -20.344 16.375 5.961 1 96.88 207 GLY A O 1
ATOM 1569 N N . ALA A 1 208 ? -18.719 17.266 7.215 1 98 208 ALA A N 1
ATOM 1570 C CA . ALA A 1 208 ? -17.734 16.25 6.828 1 98 208 ALA A CA 1
ATOM 1571 C C . ALA A 1 208 ? -18.141 14.867 7.34 1 98 208 ALA A C 1
ATOM 1573 O O . ALA A 1 208 ? -18.562 14.727 8.492 1 98 208 ALA A O 1
ATOM 1574 N N . VAL A 1 209 ? -18 13.859 6.488 1 97.56 209 VAL A N 1
ATOM 1575 C CA . VAL A 1 209 ? -18.359 12.5 6.867 1 97.56 209 VAL A CA 1
ATOM 1576 C C . VAL A 1 209 ? -17.125 11.602 6.816 1 97.56 209 VAL A C 1
ATOM 1578 O O . VAL A 1 209 ? -16.922 10.766 7.703 1 97.56 209 VAL A O 1
ATOM 1581 N N . ASP A 1 210 ? -16.281 11.703 5.77 1 97.31 210 ASP A N 1
ATOM 1582 C CA . ASP A 1 210 ? -15.031 10.961 5.641 1 97.31 210 ASP A CA 1
ATOM 1583 C C . ASP A 1 210 ? -13.828 11.844 5.957 1 97.31 210 ASP A C 1
ATOM 1585 O O . ASP A 1 210 ? -13.516 12.773 5.199 1 97.31 210 ASP A O 1
ATOM 1589 N N . VAL A 1 211 ? -13.148 11.555 7.098 1 98.5 211 VAL A N 1
ATOM 1590 C CA . VAL A 1 211 ? -12.055 12.406 7.555 1 98.5 211 VAL A CA 1
ATOM 1591 C C . VAL A 1 211 ? -10.844 11.547 7.922 1 98.5 211 VAL A C 1
ATOM 1593 O O . VAL A 1 211 ? -10.938 10.672 8.781 1 98.5 211 VAL A O 1
ATOM 1596 N N . VAL A 1 212 ? -9.773 11.742 7.223 1 98.44 212 VAL A N 1
ATOM 1597 C CA . VAL A 1 212 ? -8.492 11.156 7.613 1 98.44 212 VAL A CA 1
ATOM 1598 C C . VAL A 1 212 ? -7.762 12.102 8.562 1 98.44 212 VAL A C 1
ATOM 1600 O O . VAL A 1 212 ? -7.625 13.297 8.281 1 98.44 212 VAL A O 1
ATOM 1603 N N . VAL A 1 213 ? -7.309 11.609 9.711 1 98.69 213 VAL A N 1
ATOM 1604 C CA . VAL A 1 213 ? -6.559 12.383 10.688 1 98.69 213 VAL A CA 1
ATOM 1605 C C . VAL A 1 213 ? -5.188 11.75 10.914 1 98.69 213 VAL A C 1
ATOM 1607 O O . VAL A 1 213 ? -5.035 10.875 11.773 1 98.69 213 VAL A O 1
ATOM 1610 N N . PRO A 1 214 ? -4.18 12.242 10.211 1 98.19 214 PRO A N 1
ATOM 1611 C CA . PRO A 1 214 ? -2.852 11.641 10.344 1 98.19 214 PRO A CA 1
ATOM 1612 C C . PRO A 1 214 ? -2.176 11.992 11.664 1 98.19 214 PRO A C 1
ATOM 1614 O O . PRO A 1 214 ? -2.352 13.102 12.172 1 98.19 214 PRO A O 1
ATOM 1617 N N . GLY A 1 215 ? -1.403 11.078 12.25 1 98.06 215 GLY A N 1
ATOM 1618 C CA . GLY A 1 215 ? -0.548 11.352 13.398 1 98.06 215 GLY A CA 1
ATOM 1619 C C . GLY A 1 215 ? 0.753 12.031 13.016 1 98.06 215 GLY A C 1
ATOM 1620 O O . GLY A 1 215 ? 0.915 12.492 11.891 1 98.06 215 GLY A O 1
ATOM 1621 N N . VAL A 1 216 ? 1.59 12.125 14.016 1 98.06 216 VAL A N 1
ATOM 1622 C CA . VAL A 1 216 ? 2.885 12.75 13.758 1 98.06 216 VAL A CA 1
ATOM 1623 C C . VAL A 1 216 ? 3.896 11.68 13.352 1 98.06 216 VAL A C 1
ATOM 1625 O O . VAL A 1 216 ? 3.721 10.5 13.656 1 98.06 216 VAL A O 1
ATOM 1628 N N . LEU A 1 217 ? 4.914 12.07 12.609 1 97.12 217 LEU A N 1
ATOM 1629 C CA . LEU A 1 217 ? 5.992 11.211 12.133 1 97.12 217 LEU A CA 1
ATOM 1630 C C . LEU A 1 217 ? 6.977 10.898 13.258 1 97.12 217 LEU A C 1
ATOM 1632 O O . LEU A 1 217 ? 6.914 11.516 14.328 1 97.12 217 LEU A O 1
ATOM 1636 N N . PRO A 1 218 ? 7.816 9.867 13.102 1 97.5 218 PRO A N 1
ATOM 1637 C CA . PRO A 1 218 ? 8.883 9.648 14.078 1 97.5 218 PRO A CA 1
ATOM 1638 C C . PRO A 1 218 ? 9.969 10.719 14.023 1 97.5 218 PRO A C 1
ATOM 1640 O O . PRO A 1 218 ? 10.984 10.531 13.352 1 97.5 218 PRO A O 1
ATOM 1643 N N . ILE A 1 219 ? 9.805 11.742 14.773 1 96.5 219 ILE A N 1
ATOM 1644 C CA . ILE A 1 219 ? 10.625 12.938 14.617 1 96.5 219 ILE A CA 1
ATOM 1645 C C . ILE A 1 219 ? 12.062 12.633 15.031 1 96.5 219 ILE A C 1
ATOM 1647 O O . ILE A 1 219 ? 13 13.289 14.57 1 96.5 219 ILE A O 1
ATOM 1651 N N . GLY A 1 220 ? 12.258 11.586 15.82 1 97.19 220 GLY A N 1
ATOM 1652 C CA . GLY A 1 220 ? 13.602 11.18 16.203 1 97.19 220 GLY A CA 1
ATOM 1653 C C . GLY A 1 220 ? 14.406 10.609 15.055 1 97.19 220 GLY A C 1
ATOM 1654 O O . GLY A 1 220 ? 15.625 10.445 15.164 1 97.19 220 GLY A O 1
ATOM 1655 N N . CYS A 1 221 ? 13.695 10.32 13.938 1 95 221 CYS A N 1
ATOM 1656 C CA . CYS A 1 221 ? 14.367 9.758 12.766 1 95 221 CYS A CA 1
ATOM 1657 C C . CYS A 1 221 ? 14.75 10.852 11.773 1 95 221 CYS A C 1
ATOM 1659 O O . CYS A 1 221 ? 15.406 10.578 10.773 1 95 221 CYS A O 1
ATOM 1661 N N . PHE A 1 222 ? 14.359 12.148 12.031 1 91.62 222 PHE A N 1
ATOM 1662 C CA . PHE A 1 222 ? 14.648 13.227 11.094 1 91.62 222 PHE A CA 1
ATOM 1663 C C . PHE A 1 222 ? 16.125 13.586 11.125 1 91.62 222 PHE A C 1
ATOM 1665 O O . PHE A 1 222 ? 16.703 13.797 12.195 1 91.62 222 PHE A O 1
ATOM 1672 N N . PRO A 1 223 ? 16.75 13.711 9.992 1 88.38 223 PRO A N 1
ATOM 1673 C CA . PRO A 1 223 ? 18.172 14.109 9.945 1 88.38 223 PRO A CA 1
ATOM 1674 C C . PRO A 1 223 ? 18.438 15.406 10.703 1 88.38 223 PRO A C 1
ATOM 1676 O O . PRO A 1 223 ? 19.5 15.57 11.297 1 88.38 223 PRO A O 1
ATOM 1679 N N . LEU A 1 224 ? 17.484 16.312 10.703 1 88.19 224 LEU A N 1
ATOM 1680 C CA . LEU A 1 224 ? 17.609 17.547 11.469 1 88.19 224 LEU A CA 1
ATOM 1681 C C . LEU A 1 224 ? 17.781 17.25 12.953 1 88.19 224 LEU A C 1
ATOM 1683 O O . LEU A 1 224 ? 18.672 17.797 13.602 1 88.19 224 LEU A O 1
ATOM 1687 N N . TYR A 1 225 ? 16.938 16.391 13.516 1 92.94 225 TYR A N 1
ATOM 1688 C CA . TYR A 1 225 ? 17.031 16.016 14.922 1 92.94 225 TYR A CA 1
ATOM 1689 C C . TYR A 1 225 ? 18.328 15.242 15.195 1 92.94 225 TYR A C 1
ATOM 1691 O O . TYR A 1 225 ? 19.016 15.5 16.188 1 92.94 225 TYR A O 1
ATOM 1699 N N . LEU A 1 226 ? 18.578 14.297 14.258 1 92.19 226 LEU A N 1
ATOM 1700 C CA . LEU A 1 226 ? 19.766 13.461 14.414 1 92.19 226 LEU A CA 1
ATOM 1701 C C . LEU A 1 226 ? 21.031 14.305 14.414 1 92.19 226 LEU A C 1
ATOM 1703 O O . LEU A 1 226 ? 22 13.992 15.125 1 92.19 226 LEU A O 1
ATOM 1707 N N . THR A 1 227 ? 21.047 15.32 13.656 1 88.12 227 THR A N 1
ATOM 1708 C CA . THR A 1 227 ? 22.203 16.203 13.562 1 88.12 227 THR A CA 1
ATOM 1709 C C . THR A 1 227 ? 22.281 17.125 14.773 1 88.12 227 THR A C 1
ATOM 1711 O O . THR A 1 227 ? 23.359 17.297 15.352 1 88.12 227 THR A O 1
ATOM 1714 N N . LEU A 1 228 ? 21.219 17.688 15.211 1 90.06 228 LEU A N 1
ATOM 1715 C CA . LEU A 1 228 ? 21.203 18.703 16.266 1 90.06 228 LEU A CA 1
ATOM 1716 C C . LEU A 1 228 ? 21.328 18.062 17.641 1 90.06 228 LEU A C 1
ATOM 1718 O O . LEU A 1 228 ? 21.906 18.656 18.562 1 90.06 228 LEU A O 1
ATOM 1722 N N . TYR A 1 229 ? 20.812 16.859 17.766 1 94.19 229 TYR A N 1
ATOM 1723 C CA . TYR A 1 229 ? 20.688 16.297 19.109 1 94.19 229 TYR A CA 1
ATOM 1724 C C . TYR A 1 229 ? 21.375 14.938 19.203 1 94.19 229 TYR A C 1
ATOM 1726 O O . TYR A 1 229 ? 21.172 14.203 20.172 1 94.19 229 TYR A O 1
ATOM 1734 N N . GLY A 1 230 ? 22.078 14.625 18.219 1 92.69 230 GLY A N 1
ATOM 1735 C CA . GLY A 1 230 ? 22.812 13.375 18.25 1 92.69 230 GLY A CA 1
ATOM 1736 C C . GLY A 1 230 ? 23.719 13.242 19.469 1 92.69 230 GLY A C 1
ATOM 1737 O O . GLY A 1 230 ? 24.078 14.242 20.094 1 92.69 230 GLY A O 1
ATOM 1738 N N . SER A 1 231 ? 23.922 11.984 19.828 1 92.62 231 SER A N 1
ATOM 1739 C CA . SER A 1 231 ? 24.734 11.656 21 1 92.62 231 SER A CA 1
ATOM 1740 C C . SER A 1 231 ? 25.703 10.523 20.688 1 92.62 231 SER A C 1
ATOM 1742 O O . SER A 1 231 ? 25.5 9.766 19.734 1 92.62 231 SER A O 1
ATOM 1744 N N . SER A 1 232 ? 26.781 10.477 21.484 1 93.25 232 SER A N 1
ATOM 1745 C CA . SER A 1 232 ? 27.734 9.375 21.344 1 93.25 232 SER A CA 1
ATOM 1746 C C . SER A 1 232 ? 27.234 8.117 22.047 1 93.25 232 SER A C 1
ATOM 1748 O O . SER A 1 232 ? 27.781 7.031 21.844 1 93.25 232 SER A O 1
ATOM 1750 N N . ASN A 1 233 ? 26.281 8.305 22.812 1 95.94 233 ASN A N 1
ATOM 1751 C CA . ASN A 1 233 ? 25.719 7.16 23.547 1 95.94 233 ASN A CA 1
ATOM 1752 C C . ASN A 1 233 ? 24.75 6.371 22.672 1 95.94 233 ASN A C 1
ATOM 1754 O O . ASN A 1 233 ? 23.641 6.844 22.391 1 95.94 233 ASN A O 1
ATOM 1758 N N . GLN A 1 234 ? 25.094 5.172 22.391 1 94.12 234 GLN A N 1
ATOM 1759 C CA . GLN A 1 234 ? 24.312 4.328 21.5 1 94.12 234 GLN A CA 1
ATOM 1760 C C . GLN A 1 234 ? 22.938 4.016 22.109 1 94.12 234 GLN A C 1
ATOM 1762 O O . GLN A 1 234 ? 21.969 3.783 21.375 1 94.12 234 GLN A O 1
ATOM 1767 N N . SER A 1 235 ? 22.844 4.078 23.375 1 96.25 235 SER A N 1
ATOM 1768 C CA . SER A 1 235 ? 21.594 3.744 24.062 1 96.25 235 SER A CA 1
ATOM 1769 C C . SER A 1 235 ? 20.531 4.809 23.828 1 96.25 235 SER A C 1
ATOM 1771 O O . SER A 1 235 ? 19.344 4.594 24.109 1 96.25 235 SER A O 1
ATOM 1773 N N . ASP A 1 236 ? 20.938 5.953 23.266 1 97.25 236 ASP A N 1
ATOM 1774 C CA . ASP A 1 236 ? 20 7.027 22.984 1 97.25 236 ASP A CA 1
ATOM 1775 C C . ASP A 1 236 ? 19.234 6.754 21.688 1 97.25 236 ASP A C 1
ATOM 1777 O O . ASP A 1 236 ? 18.234 7.422 21.406 1 97.25 236 ASP A O 1
ATOM 1781 N N . TYR A 1 237 ? 19.688 5.738 21 1 97.25 237 TYR A N 1
ATOM 1782 C CA . TYR A 1 237 ? 19.125 5.418 19.703 1 97.25 237 TYR A CA 1
ATOM 1783 C C . TYR A 1 237 ? 18.328 4.117 19.75 1 97.25 237 TYR A C 1
ATOM 1785 O O . TYR A 1 237 ? 18.656 3.221 20.531 1 97.25 237 TYR A O 1
ATOM 1793 N N . ASP A 1 238 ? 17.266 4.102 18.922 1 96.12 238 ASP A N 1
ATOM 1794 C CA . ASP A 1 238 ? 16.531 2.85 18.797 1 96.12 238 ASP A CA 1
ATOM 1795 C C . ASP A 1 238 ? 17.172 1.937 17.75 1 96.12 238 ASP A C 1
ATOM 1797 O O . ASP A 1 238 ? 18.25 2.232 17.25 1 96.12 238 ASP A O 1
ATOM 1801 N N . GLY A 1 239 ? 16.516 0.787 17.5 1 93.69 239 GLY A N 1
ATOM 1802 C CA . GLY A 1 239 ? 17.078 -0.215 16.609 1 93.69 239 GLY A CA 1
ATOM 1803 C C . GLY A 1 239 ? 17.203 0.263 15.172 1 93.69 239 GLY A C 1
ATOM 1804 O O . GLY A 1 239 ? 17.953 -0.316 14.383 1 9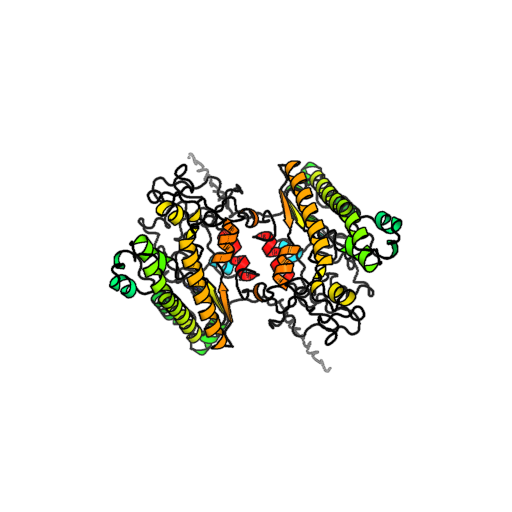3.69 239 GLY A O 1
ATOM 1805 N N . ASP A 1 240 ? 16.578 1.391 14.836 1 93.56 240 ASP A N 1
ATOM 1806 C CA . ASP A 1 240 ? 16.594 1.911 13.469 1 93.56 240 ASP A CA 1
ATOM 1807 C C . ASP A 1 240 ? 17.547 3.094 13.344 1 93.56 240 ASP A C 1
ATOM 1809 O O . ASP A 1 240 ? 17.625 3.732 12.289 1 93.56 240 ASP A O 1
ATOM 1813 N N . GLY A 1 241 ? 18.281 3.42 14.438 1 94.31 241 GLY A N 1
ATOM 1814 C CA . GLY A 1 241 ? 19.219 4.52 14.422 1 94.31 241 GLY A CA 1
ATOM 1815 C C . GLY A 1 241 ? 18.578 5.871 14.672 1 94.31 241 GLY A C 1
ATOM 1816 O O . GLY A 1 241 ? 19.172 6.91 14.383 1 94.31 241 GLY A O 1
ATOM 1817 N N . CYS A 1 242 ? 17.391 5.883 15.227 1 96.62 242 CYS A N 1
ATOM 1818 C CA . CYS A 1 242 ? 16.656 7.113 15.523 1 96.62 242 CYS A CA 1
ATOM 1819 C C . CYS A 1 242 ? 16.766 7.465 17 1 96.62 242 CYS A C 1
ATOM 1821 O O . CYS A 1 242 ? 16.969 6.586 17.844 1 96.62 242 CYS A O 1
ATOM 1823 N N . LEU A 1 243 ? 16.688 8.695 17.297 1 98.06 243 LEU A N 1
ATOM 1824 C CA . LEU A 1 243 ? 16.719 9.141 18.688 1 98.06 243 LEU A CA 1
ATOM 1825 C C . LEU A 1 243 ? 15.438 8.742 19.422 1 98.06 243 LEU A C 1
ATOM 1827 O O . LEU A 1 243 ? 14.375 9.32 19.156 1 98.06 243 LEU A O 1
ATOM 1831 N N . GLU A 1 244 ? 15.555 7.867 20.344 1 98.19 244 GLU A N 1
ATOM 1832 C CA . GLU A 1 244 ? 14.414 7.215 20.984 1 98.19 244 GLU A CA 1
ATOM 1833 C C . GLU A 1 244 ? 13.57 8.219 21.766 1 98.19 244 GLU A C 1
ATOM 1835 O O . GLU A 1 244 ? 12.344 8.156 21.734 1 98.19 244 GLU A O 1
ATOM 1840 N N . ARG A 1 245 ? 14.172 9.125 22.484 1 98.25 245 ARG A N 1
ATOM 1841 C CA . ARG A 1 245 ? 13.453 10.039 23.359 1 98.25 245 ARG A CA 1
ATOM 1842 C C . ARG A 1 245 ? 12.477 10.906 22.562 1 98.25 245 ARG A C 1
ATOM 1844 O O . ARG A 1 245 ? 11.383 11.219 23.047 1 98.25 245 ARG A O 1
ATOM 1851 N N . PHE A 1 246 ? 12.812 11.266 21.359 1 98.5 246 PHE A N 1
ATOM 1852 C CA . PHE A 1 246 ? 11.922 12.078 20.547 1 98.5 246 PHE A CA 1
ATOM 1853 C C . PHE A 1 246 ? 10.828 11.211 19.922 1 98.5 246 PHE A C 1
ATOM 1855 O O . PHE A 1 246 ? 9.688 11.656 19.766 1 98.5 246 PHE A O 1
ATOM 1862 N N . ASN A 1 247 ? 11.18 9.969 19.578 1 98.56 247 ASN A N 1
ATOM 1863 C CA . ASN A 1 247 ? 10.164 9.055 19.062 1 98.56 247 ASN A CA 1
ATOM 1864 C C . ASN A 1 247 ? 9.164 8.664 20.141 1 98.56 247 ASN A C 1
ATOM 1866 O O . ASN A 1 247 ? 7.984 8.445 19.859 1 98.56 247 ASN A O 1
ATOM 1870 N N . ASP A 1 248 ? 9.602 8.664 21.391 1 98.5 248 ASP A N 1
ATOM 1871 C CA . ASP A 1 248 ? 8.68 8.453 22.5 1 98.5 248 ASP A CA 1
ATOM 1872 C C . ASP A 1 248 ? 7.613 9.547 22.547 1 98.5 248 ASP A C 1
ATOM 1874 O O . ASP A 1 248 ? 6.438 9.266 22.812 1 98.5 248 ASP A O 1
ATOM 1878 N N . LEU A 1 249 ? 8.07 10.742 22.328 1 98.75 249 LEU A N 1
ATOM 1879 C CA . LEU A 1 249 ? 7.141 11.867 22.297 1 98.75 249 LEU A CA 1
ATOM 1880 C C . LEU A 1 249 ? 6.129 11.711 21.172 1 98.75 249 LEU A C 1
ATOM 1882 O O . LEU A 1 249 ? 4.93 11.906 21.359 1 98.75 249 LEU A O 1
ATOM 1886 N N . SER A 1 250 ? 6.602 11.336 19.969 1 98.69 250 SER A N 1
ATOM 1887 C CA . SER A 1 250 ? 5.723 11.086 18.828 1 98.69 250 SER A CA 1
ATOM 1888 C C . SER A 1 250 ? 4.703 9.992 19.141 1 98.69 250 SER A C 1
ATOM 1890 O O . SER A 1 250 ? 3.52 10.133 18.844 1 98.69 250 SER A O 1
ATOM 1892 N N . ARG A 1 251 ? 5.176 8.93 19.766 1 98.44 251 ARG A N 1
ATOM 1893 C CA . ARG A 1 251 ? 4.297 7.809 20.094 1 98.44 251 ARG A CA 1
ATOM 1894 C C . ARG A 1 251 ? 3.232 8.227 21.094 1 98.44 251 ARG A C 1
ATOM 1896 O O . ARG A 1 251 ? 2.078 7.805 21 1 98.44 251 ARG A O 1
ATOM 1903 N N . TYR A 1 252 ? 3.656 9.047 22.047 1 98.75 252 TYR A N 1
ATOM 1904 C CA . TYR A 1 252 ? 2.709 9.531 23.047 1 98.75 252 TYR A CA 1
ATOM 1905 C C . TYR A 1 252 ? 1.612 10.367 22.406 1 98.75 252 TYR A C 1
ATOM 1907 O O . TYR A 1 252 ? 0.426 10.156 22.672 1 98.75 252 TYR A O 1
ATOM 1915 N N . HIS A 1 253 ? 1.975 11.281 21.547 1 98.81 253 HIS A N 1
ATOM 1916 C CA . HIS A 1 253 ? 1.003 12.062 20.781 1 98.81 253 HIS A CA 1
ATOM 1917 C C . HIS A 1 253 ? 0.043 11.156 20.016 1 98.81 253 HIS A C 1
ATOM 1919 O O . HIS A 1 253 ? -1.174 11.352 20.078 1 98.81 253 HIS A O 1
ATOM 1925 N N . ASN A 1 254 ? 0.583 10.18 19.297 1 98.69 254 ASN A N 1
ATOM 1926 C CA . ASN A 1 254 ? -0.218 9.336 18.422 1 98.69 254 ASN A CA 1
ATOM 1927 C C . ASN A 1 254 ? -1.172 8.445 19.203 1 98.69 254 ASN A C 1
ATOM 1929 O O . ASN A 1 254 ? -2.279 8.156 18.75 1 98.69 254 ASN A O 1
ATOM 1933 N N . GLN A 1 255 ? -0.689 8.016 20.344 1 97.75 255 GLN A N 1
ATOM 1934 C CA . GLN A 1 255 ? -1.562 7.234 21.219 1 97.75 255 GLN A CA 1
ATOM 1935 C C . GLN A 1 255 ? -2.768 8.055 21.672 1 97.75 255 GLN A C 1
ATOM 1937 O O . GLN A 1 255 ? -3.908 7.594 21.578 1 97.75 255 GLN A O 1
ATOM 1942 N N . LEU A 1 256 ? -2.52 9.266 22.094 1 98.44 256 LEU A N 1
ATOM 1943 C CA . LEU A 1 256 ? -3.605 10.125 22.547 1 98.44 256 LEU A CA 1
ATOM 1944 C C . LEU A 1 256 ? -4.516 10.508 21.391 1 98.44 256 LEU A C 1
ATOM 1946 O O . LEU A 1 256 ? -5.73 10.609 21.547 1 98.44 256 LEU A O 1
ATOM 1950 N N . LEU A 1 257 ? -3.932 10.75 20.234 1 98.62 257 LEU A N 1
ATOM 1951 C CA . LEU A 1 257 ? -4.727 11.102 19.062 1 98.62 257 LEU A CA 1
ATOM 1952 C C . LEU A 1 257 ? -5.668 9.969 18.688 1 98.62 257 LEU A C 1
ATOM 1954 O O . LEU A 1 257 ? -6.848 10.195 18.406 1 98.62 257 LEU A O 1
ATOM 1958 N N . LYS A 1 258 ? -5.148 8.734 18.656 1 97.56 258 LYS A N 1
ATOM 1959 C CA . LYS A 1 258 ? -5.98 7.578 18.375 1 97.56 258 LYS A CA 1
ATOM 1960 C C . LYS A 1 258 ? -7.145 7.469 19.344 1 97.56 258 LYS A C 1
ATOM 1962 O O . LYS A 1 258 ? -8.273 7.18 18.953 1 97.56 258 LYS A O 1
ATOM 1967 N N . GLN A 1 259 ? -6.871 7.715 20.625 1 96.12 259 GLN A N 1
ATOM 1968 C CA . GLN A 1 259 ? -7.922 7.699 21.641 1 96.12 259 GLN A CA 1
ATOM 1969 C C . GLN A 1 259 ? -8.969 8.773 21.359 1 96.12 259 GLN A C 1
ATOM 1971 O O . GLN A 1 259 ? -10.164 8.531 21.5 1 96.12 259 GLN A O 1
ATOM 1976 N N . GLY A 1 260 ? -8.469 9.969 21.016 1 97.19 260 GLY A N 1
ATOM 1977 C CA . GLY A 1 260 ? -9.375 11.055 20.688 1 97.19 260 GLY A CA 1
ATOM 1978 C C . GLY A 1 260 ? -10.25 10.75 19.484 1 97.19 260 GLY A C 1
ATOM 1979 O O . GLY A 1 260 ? -11.453 11.023 19.5 1 97.19 260 GLY A O 1
ATOM 1980 N N . ILE A 1 261 ? -9.664 10.172 18.438 1 96.56 261 ILE A N 1
ATOM 1981 C CA . ILE A 1 261 ? -10.391 9.805 17.219 1 96.56 261 ILE A CA 1
ATOM 1982 C C . ILE A 1 261 ? -11.438 8.742 17.547 1 96.56 261 ILE A C 1
ATOM 1984 O O . ILE A 1 261 ? -12.57 8.812 17.078 1 96.56 261 ILE A O 1
ATOM 1988 N N . CYS A 1 262 ? -11.07 7.754 18.344 1 93.5 262 CYS A N 1
ATOM 1989 C CA . CYS A 1 262 ? -12 6.703 18.75 1 93.5 262 CYS A CA 1
ATOM 1990 C C . CYS A 1 262 ? -13.188 7.285 19.5 1 93.5 262 CYS A C 1
ATOM 1992 O O . CYS A 1 262 ? -14.328 6.883 19.266 1 93.5 262 CYS A O 1
ATOM 1994 N N . SER A 1 263 ? -12.922 8.195 20.422 1 93.81 263 SER A N 1
ATOM 1995 C CA . SER A 1 263 ? -13.984 8.852 21.172 1 93.81 263 SER A CA 1
ATOM 1996 C C . SER A 1 263 ? -14.938 9.609 20.25 1 93.81 263 SER A C 1
ATOM 1998 O O . SER A 1 263 ? -16.156 9.523 20.391 1 93.81 263 SER A O 1
ATOM 2000 N N . LEU A 1 264 ? -14.398 10.328 19.266 1 96.94 264 LEU A N 1
ATOM 2001 C CA . LEU A 1 264 ? -15.219 11.062 18.312 1 96.94 264 LEU A CA 1
ATOM 2002 C C . LEU A 1 264 ? -16.031 10.102 17.438 1 96.94 264 LEU A C 1
ATOM 2004 O O . LEU A 1 264 ? -17.203 10.367 17.141 1 96.94 264 LEU A O 1
ATOM 2008 N N . GLN A 1 265 ? -15.367 9 17.062 1 95.38 265 GLN A N 1
ATOM 2009 C CA . GLN A 1 265 ? -16.078 8 16.266 1 95.38 265 GLN A CA 1
ATOM 2010 C C . GLN A 1 265 ? -17.297 7.465 17 1 95.38 265 GLN A C 1
ATOM 2012 O O . GLN A 1 265 ? -18.359 7.289 16.406 1 95.38 265 GLN A O 1
ATOM 2017 N N . SER A 1 266 ? -17.125 7.188 18.281 1 91.81 266 SER A N 1
ATOM 2018 C CA . SER A 1 266 ? -18.234 6.699 19.109 1 91.81 266 SER A CA 1
ATOM 2019 C C . SER A 1 266 ? -19.344 7.742 19.219 1 91.81 266 SER A C 1
ATOM 2021 O O . SER A 1 266 ? -20.516 7.398 19.25 1 91.81 266 SER A O 1
ATOM 2023 N N . LYS A 1 267 ? -18.953 8.961 19.266 1 95.38 267 LYS A N 1
ATOM 2024 C CA . LYS A 1 267 ? -19.891 10.062 19.422 1 95.38 267 LYS A CA 1
ATOM 2025 C C . LYS A 1 267 ? -20.656 10.312 18.125 1 95.38 267 LYS A C 1
ATOM 2027 O O . LYS A 1 267 ? -21.844 10.68 18.156 1 95.38 267 LYS A O 1
ATOM 2032 N N . TYR A 1 268 ? -20.016 10.102 17 1 96.25 268 TYR A N 1
ATOM 2033 C CA . TYR A 1 268 ? -20.609 10.375 15.695 1 96.25 268 TYR A CA 1
ATOM 2034 C C . TYR A 1 268 ? -20.641 9.117 14.836 1 96.25 268 TYR A C 1
ATOM 2036 O O . TYR A 1 268 ? -19.812 8.93 13.953 1 96.25 268 TYR A O 1
ATOM 2044 N N . ALA A 1 269 ? -21.641 8.312 14.906 1 90.12 269 ALA A N 1
ATOM 2045 C CA . ALA A 1 269 ? -21.719 6.988 14.289 1 90.12 269 ALA A CA 1
ATOM 2046 C C . ALA A 1 269 ? -21.875 7.105 12.773 1 90.12 269 ALA A C 1
ATOM 2048 O O . ALA A 1 269 ? -21.5 6.191 12.039 1 90.12 269 ALA A O 1
ATOM 2049 N N . GLY A 1 270 ? -22.359 8.258 12.266 1 92.62 270 GLY A N 1
ATOM 2050 C CA . GLY A 1 270 ? -22.578 8.414 10.836 1 92.62 270 GLY A CA 1
ATOM 2051 C C . GLY A 1 270 ? -21.359 8.938 10.102 1 92.62 270 GLY A C 1
ATOM 2052 O O . GLY A 1 270 ? -21.375 9.094 8.883 1 92.62 270 GLY A O 1
ATOM 2053 N N . VAL A 1 271 ? -20.328 9.195 10.891 1 95.38 271 VAL A N 1
ATOM 2054 C CA . VAL A 1 271 ? -19.094 9.719 10.328 1 95.38 271 VAL A CA 1
ATOM 2055 C C . VAL A 1 271 ? -18.031 8.617 10.297 1 95.38 271 VAL A C 1
ATOM 2057 O O . VAL A 1 271 ? -18.094 7.668 11.078 1 95.38 271 VAL A O 1
ATOM 2060 N N . ARG A 1 272 ? -17.203 8.625 9.32 1 94.81 272 ARG A N 1
ATOM 2061 C CA . ARG A 1 272 ? -16.078 7.703 9.203 1 94.81 272 ARG A CA 1
ATOM 2062 C C . ARG A 1 272 ? -14.75 8.414 9.461 1 94.81 272 ARG A C 1
ATOM 2064 O O . ARG A 1 272 ? -14.227 9.102 8.578 1 94.81 272 ARG A O 1
ATOM 2071 N N . LEU A 1 273 ? -14.234 8.195 10.648 1 96.38 273 LEU A N 1
ATOM 2072 C CA . LEU A 1 273 ? -12.945 8.773 11.031 1 96.38 273 LEU A CA 1
ATOM 2073 C C . LEU A 1 273 ? -11.82 7.766 10.836 1 96.38 273 LEU A C 1
ATOM 2075 O O . LEU A 1 273 ? -11.938 6.613 11.25 1 96.38 273 LEU A O 1
ATOM 2079 N N . MET A 1 274 ? -10.805 8.172 10.117 1 96.56 274 MET A N 1
ATOM 2080 C CA . MET A 1 274 ? -9.68 7.305 9.758 1 96.56 274 MET A CA 1
ATOM 2081 C C . MET A 1 274 ? -8.367 7.855 10.312 1 96.56 274 MET A C 1
ATOM 2083 O O . MET A 1 274 ? -8.07 9.039 10.148 1 96.56 274 MET A O 1
ATOM 2087 N N . TYR A 1 275 ? -7.609 7.027 11.016 1 97.69 275 TYR A N 1
ATOM 2088 C CA . TYR A 1 275 ? -6.305 7.422 11.539 1 97.69 275 TYR A CA 1
ATOM 2089 C C . TYR A 1 275 ? -5.207 7.137 10.523 1 97.69 275 TYR A C 1
ATOM 2091 O O . TYR A 1 275 ? -4.957 5.98 10.172 1 97.69 275 TYR A O 1
ATOM 2099 N N . GLY A 1 276 ? -4.605 8.211 9.93 1 97.31 276 GLY A N 1
ATOM 2100 C CA . GLY A 1 276 ? -3.434 8.047 9.086 1 97.31 276 GLY A CA 1
ATOM 2101 C C . GLY A 1 276 ? -2.162 7.789 9.875 1 97.31 276 GLY A C 1
ATOM 2102 O O . GLY A 1 276 ? -1.67 8.672 10.57 1 97.31 276 GLY A O 1
ATOM 2103 N N . ASP A 1 277 ? -1.538 6.664 9.703 1 97 277 ASP A N 1
ATOM 2104 C CA . ASP A 1 277 ? -0.432 6.203 10.539 1 97 277 ASP A CA 1
ATOM 2105 C C . ASP A 1 277 ? 0.914 6.547 9.906 1 97 277 ASP A C 1
ATOM 2107 O O . ASP A 1 277 ? 1.675 5.652 9.531 1 97 277 ASP A O 1
ATOM 2111 N N . PHE A 1 278 ? 1.229 7.82 9.938 1 95.75 278 PHE A N 1
ATOM 2112 C CA . PHE A 1 278 ? 2.516 8.297 9.445 1 95.75 278 PHE A CA 1
ATOM 2113 C C . PHE A 1 278 ? 3.664 7.617 10.188 1 95.75 278 PHE A C 1
ATOM 2115 O O . PHE A 1 278 ? 4.656 7.215 9.57 1 95.75 278 PHE A O 1
ATOM 2122 N N . TYR A 1 279 ? 3.496 7.477 11.453 1 96.75 279 TYR A N 1
ATOM 2123 C CA . TYR A 1 279 ? 4.598 7.027 12.297 1 96.75 279 TYR A CA 1
ATOM 2124 C C . TYR A 1 279 ? 5.059 5.633 11.891 1 96.75 279 TYR A C 1
ATOM 2126 O O . TYR A 1 279 ? 6.242 5.418 11.625 1 96.75 279 TYR A O 1
ATOM 2134 N N . THR A 1 280 ? 4.109 4.715 11.82 1 96.62 280 THR A N 1
ATOM 2135 C CA . THR A 1 280 ? 4.453 3.334 11.508 1 96.62 280 THR A CA 1
ATOM 2136 C C . THR A 1 280 ? 5.031 3.223 10.102 1 96.62 280 THR A C 1
ATOM 2138 O O . THR A 1 280 ? 6.055 2.564 9.891 1 96.62 280 THR A O 1
ATOM 2141 N N . GLN A 1 281 ? 4.418 3.828 9.148 1 95.44 281 GLN A N 1
ATOM 2142 C CA . GLN A 1 281 ? 4.863 3.701 7.766 1 95.44 281 GLN A CA 1
ATOM 2143 C C . GLN A 1 281 ? 6.258 4.285 7.578 1 95.44 281 GLN A C 1
ATOM 2145 O O . GLN A 1 281 ? 7.117 3.67 6.941 1 95.44 281 GLN A O 1
ATOM 2150 N N . VAL A 1 282 ? 6.535 5.488 8.148 1 94.44 282 VAL A N 1
ATOM 2151 C CA . VAL A 1 282 ? 7.832 6.141 7.988 1 94.44 282 VAL A CA 1
ATOM 2152 C C . VAL A 1 282 ? 8.898 5.348 8.734 1 94.44 282 VAL A C 1
ATOM 2154 O O . VAL A 1 282 ? 10.031 5.219 8.266 1 94.44 282 VAL A O 1
ATOM 2157 N N . THR A 1 283 ? 8.586 4.816 9.898 1 95.38 283 THR A N 1
ATOM 2158 C CA . THR A 1 283 ? 9.523 3.963 10.617 1 95.38 283 THR A CA 1
ATOM 2159 C C . THR A 1 283 ? 9.914 2.752 9.773 1 95.38 283 THR A C 1
ATOM 2161 O O . THR A 1 283 ? 11.086 2.385 9.719 1 95.38 283 THR A O 1
ATOM 2164 N N . GLU A 1 284 ? 8.945 2.191 9.109 1 94.5 284 GLU A N 1
ATOM 2165 C CA . GLU A 1 284 ? 9.234 1.041 8.258 1 94.5 284 GLU A CA 1
ATOM 2166 C C . GLU A 1 284 ? 10.062 1.448 7.043 1 94.5 284 GLU A C 1
ATOM 2168 O O . GLU A 1 284 ? 10.914 0.682 6.582 1 94.5 284 GLU A O 1
ATOM 2173 N N . MET A 1 285 ? 9.812 2.643 6.52 1 92.44 285 MET A N 1
ATOM 2174 C CA . MET A 1 285 ? 10.625 3.15 5.422 1 92.44 285 MET A CA 1
ATOM 2175 C C . MET A 1 285 ? 12.078 3.309 5.852 1 92.44 285 MET A C 1
ATOM 2177 O O . MET A 1 285 ? 13 3.023 5.078 1 92.44 285 MET A O 1
ATOM 2181 N N . VAL A 1 286 ? 12.234 3.807 7.078 1 92.25 286 VAL A N 1
ATOM 2182 C CA . VAL A 1 286 ? 13.578 3.98 7.621 1 92.25 286 VAL A CA 1
ATOM 2183 C C . VAL A 1 286 ? 14.242 2.617 7.801 1 92.25 286 VAL A C 1
ATOM 2185 O O . VAL A 1 286 ? 15.406 2.434 7.434 1 92.25 286 VAL A O 1
ATOM 2188 N N . ARG A 1 287 ? 13.523 1.624 8.258 1 93.19 287 ARG A N 1
ATOM 2189 C CA . ARG A 1 287 ? 14.031 0.297 8.586 1 93.19 287 ARG A CA 1
ATOM 2190 C C . ARG A 1 287 ? 14.352 -0.495 7.32 1 93.19 287 ARG A C 1
ATOM 2192 O O . ARG A 1 287 ? 15.359 -1.206 7.266 1 93.19 287 ARG A O 1
ATOM 2199 N N . SER A 1 288 ? 13.445 -0.409 6.277 1 91.94 288 SER A N 1
ATOM 2200 C CA . SER A 1 288 ? 13.562 -1.183 5.047 1 91.94 288 SER A CA 1
ATOM 2201 C C . SER A 1 288 ? 13.242 -0.329 3.824 1 91.94 288 SER A C 1
ATOM 2203 O O . SER A 1 288 ? 12.273 -0.595 3.111 1 91.94 288 SER A O 1
ATOM 2205 N N . PRO A 1 289 ? 14.148 0.613 3.547 1 88.44 289 PRO A N 1
ATOM 2206 C CA . PRO A 1 289 ? 13.852 1.577 2.486 1 88.44 289 PRO A CA 1
ATOM 2207 C C . PRO A 1 289 ? 13.602 0.91 1.136 1 88.44 289 PRO A C 1
ATOM 2209 O O . PRO A 1 289 ? 12.727 1.342 0.381 1 88.44 289 PRO A O 1
ATOM 2212 N N . ARG A 1 290 ? 14.18 -0.232 0.775 1 84.06 290 ARG A N 1
ATOM 2213 C CA . ARG A 1 290 ? 14.031 -0.872 -0.528 1 84.06 290 ARG A CA 1
ATOM 2214 C C . ARG A 1 290 ? 12.625 -1.448 -0.7 1 84.06 290 ARG A C 1
ATOM 2216 O O . ARG A 1 290 ? 12.109 -1.519 -1.817 1 84.06 290 ARG A O 1
ATOM 2223 N N . SER A 1 291 ? 12.039 -1.821 0.434 1 89.44 291 SER A N 1
ATOM 2224 C CA . SER A 1 291 ? 10.672 -2.332 0.39 1 89.44 291 SER A CA 1
ATOM 2225 C C . SER A 1 291 ? 9.695 -1.255 -0.067 1 89.44 291 SER A C 1
ATOM 2227 O O . SER A 1 291 ? 8.555 -1.556 -0.428 1 89.44 291 SER A O 1
ATOM 2229 N N . PHE A 1 292 ? 10.156 -0.009 -0.05 1 88.81 292 PHE A N 1
ATOM 2230 C CA . PHE A 1 292 ? 9.297 1.093 -0.458 1 88.81 292 PHE A CA 1
ATOM 2231 C C . PHE A 1 292 ? 9.844 1.781 -1.701 1 88.81 292 PHE A C 1
ATOM 2233 O O . PHE A 1 292 ? 9.43 2.891 -2.039 1 88.81 292 PHE A O 1
ATOM 2240 N N . GLY A 1 293 ? 10.852 1.066 -2.301 1 80.75 293 GLY A N 1
ATOM 2241 C CA . GLY A 1 293 ? 11.438 1.644 -3.5 1 80.75 293 GLY A CA 1
ATOM 2242 C C . GLY A 1 293 ? 12.43 2.754 -3.203 1 80.75 293 GLY A C 1
ATOM 2243 O O . GLY A 1 293 ? 12.766 3.545 -4.086 1 80.75 293 GLY A O 1
ATOM 2244 N N . LEU A 1 294 ? 12.852 2.871 -1.92 1 82.25 294 LEU A N 1
ATOM 2245 C CA . LEU A 1 294 ? 13.812 3.875 -1.48 1 82.25 294 LEU A CA 1
ATOM 2246 C C . LEU A 1 294 ? 15.195 3.258 -1.296 1 82.25 294 LEU A C 1
ATOM 2248 O O . LEU A 1 294 ? 15.328 2.035 -1.202 1 82.25 294 LEU A O 1
ATOM 2252 N N . GLU A 1 295 ? 16.219 4.039 -1.281 1 78 295 GLU A N 1
ATOM 2253 C CA . GLU A 1 295 ? 17.578 3.543 -1.121 1 78 295 GLU A CA 1
ATOM 2254 C C . GLU A 1 295 ? 18.078 3.729 0.313 1 78 295 GLU A C 1
ATOM 2256 O O . GLU A 1 295 ? 18.75 2.857 0.859 1 78 295 GLU A O 1
ATOM 2261 N N . TYR A 1 296 ? 17.75 4.918 0.858 1 77.88 296 TYR A N 1
ATOM 2262 C CA . TYR A 1 296 ? 18.25 5.238 2.193 1 77.88 296 TYR A CA 1
ATOM 2263 C C . TYR A 1 296 ? 17.094 5.578 3.131 1 77.88 296 TYR A C 1
ATOM 2265 O O . TYR A 1 296 ? 16.094 6.148 2.707 1 77.88 296 TYR A O 1
ATOM 2273 N N . GLY A 1 297 ? 17.344 5.344 4.375 1 79.06 297 GLY A N 1
ATOM 2274 C CA . GLY A 1 297 ? 16.312 5.598 5.363 1 79.06 297 GLY A CA 1
ATOM 2275 C C . GLY A 1 297 ? 16.531 6.883 6.137 1 79.06 297 GLY A C 1
ATOM 2276 O O . GLY A 1 297 ? 15.562 7.559 6.508 1 79.06 297 GLY A O 1
ATOM 2277 N N . LEU A 1 298 ? 17.812 7.242 6.32 1 83.19 298 LEU A N 1
ATOM 2278 C CA . LEU A 1 298 ? 18.062 8.336 7.254 1 83.19 298 LEU A CA 1
ATOM 2279 C C . LEU A 1 298 ? 18.828 9.461 6.574 1 83.19 298 LEU A C 1
ATOM 2281 O O . LEU A 1 298 ? 19.062 10.516 7.18 1 83.19 298 LEU A O 1
ATOM 2285 N N . THR A 1 299 ? 19.188 9.281 5.328 1 80.81 299 THR A N 1
ATOM 2286 C CA . THR A 1 299 ? 19.969 10.289 4.609 1 80.81 299 THR A CA 1
ATOM 2287 C C . THR A 1 299 ? 19.094 11.086 3.66 1 80.81 299 THR A C 1
ATOM 2289 O O . THR A 1 299 ? 18.219 10.523 2.998 1 80.81 299 THR A O 1
ATOM 2292 N N . VAL A 1 300 ? 19.312 12.406 3.686 1 78.94 300 VAL A N 1
ATOM 2293 C CA . VAL A 1 300 ? 18.484 13.242 2.822 1 78.94 300 VAL A CA 1
ATOM 2294 C C . VAL A 1 300 ? 19.094 13.305 1.424 1 78.94 300 VAL A C 1
ATOM 2296 O O . VAL A 1 300 ? 20.312 13.211 1.268 1 78.94 300 VAL A O 1
ATOM 2299 N N . CYS A 1 301 ? 18.312 13.469 0.45 1 77.31 301 CYS A N 1
ATOM 2300 C CA . CYS A 1 301 ? 18.75 13.562 -0.934 1 77.31 301 CYS A CA 1
ATOM 2301 C C . CYS A 1 301 ? 19.234 14.969 -1.263 1 77.31 301 CYS A C 1
ATOM 2303 O O . CYS A 1 301 ? 20.109 15.148 -2.105 1 77.31 301 CYS A O 1
ATOM 2305 N N . CYS A 1 302 ? 18.672 15.984 -0.643 1 77.12 302 CYS A N 1
ATOM 2306 C CA . CYS A 1 302 ? 19.047 17.375 -0.864 1 77.12 302 CYS A CA 1
ATOM 2307 C C . CYS A 1 302 ? 19.562 18.016 0.421 1 77.12 302 CYS A C 1
ATOM 2309 O O . CYS A 1 302 ? 18.797 18.219 1.364 1 77.12 302 CYS A O 1
ATOM 2311 N N . GLY A 1 303 ? 20.75 18.156 0.419 1 77.38 303 GLY A N 1
ATOM 2312 C CA . GLY A 1 303 ? 21.438 18.719 1.578 1 77.38 303 GLY A CA 1
ATOM 2313 C C . GLY A 1 303 ? 22.875 19.078 1.309 1 77.38 303 GLY A C 1
ATOM 2314 O O . GLY A 1 303 ? 23.203 19.609 0.245 1 77.38 303 GLY A O 1
ATOM 2315 N N . ALA A 1 304 ? 23.641 18.953 2.398 1 68.94 304 ALA A N 1
ATOM 2316 C CA . ALA A 1 304 ? 25.031 19.375 2.35 1 68.94 304 ALA A CA 1
ATOM 2317 C C . ALA A 1 304 ? 25.953 18.219 1.942 1 68.94 304 ALA A C 1
ATOM 2319 O O . ALA A 1 304 ? 26.406 17.469 2.795 1 68.94 304 ALA A O 1
ATOM 2320 N N . SER A 1 305 ? 25.922 18.078 0.569 1 62.75 305 SER A N 1
ATOM 2321 C CA . SER A 1 305 ? 26.672 16.938 0.035 1 62.75 305 SER A CA 1
ATOM 2322 C C . SER A 1 305 ? 28.047 16.828 0.69 1 62.75 305 SER A C 1
ATOM 2324 O O . SER A 1 305 ? 28.812 17.797 0.728 1 62.75 305 SER A O 1
ATOM 2326 N N . GLY A 1 306 ? 28.266 15.664 1.16 1 57.75 306 GLY A N 1
ATOM 2327 C CA . GLY A 1 306 ? 29.562 15.336 1.724 1 57.75 306 GLY A CA 1
ATOM 2328 C C . GLY A 1 306 ? 29.703 15.734 3.18 1 57.75 306 GLY A C 1
ATOM 2329 O O . GLY A 1 306 ? 30.75 15.531 3.791 1 57.75 306 GLY A O 1
ATOM 2330 N N . GLN A 1 307 ? 28.641 16.375 3.605 1 59.88 307 GLN A N 1
ATOM 2331 C CA . GLN A 1 307 ? 28.766 16.844 4.98 1 59.88 307 GLN A CA 1
ATOM 2332 C C . GLN A 1 307 ? 27.859 16.062 5.918 1 59.88 307 GLN A C 1
ATOM 2334 O O . GLN A 1 307 ? 26.625 16.062 5.742 1 59.88 307 GLN A O 1
ATOM 2339 N N . GLY A 1 308 ? 28.5 15.258 6.77 1 61.53 308 GLY A N 1
ATOM 2340 C CA . GLY A 1 308 ? 27.812 14.633 7.891 1 61.53 308 GLY A CA 1
ATOM 2341 C C . GLY A 1 308 ? 27.203 13.289 7.547 1 61.53 308 GLY A C 1
ATOM 2342 O O . GLY A 1 308 ? 27.141 12.914 6.375 1 61.53 308 GLY A O 1
ATOM 2343 N N . SER A 1 309 ? 26.828 12.562 8.562 1 73.88 309 SER A N 1
ATOM 2344 C CA . SER A 1 309 ? 26.406 11.172 8.477 1 73.88 309 SER A CA 1
ATOM 2345 C C . SER A 1 309 ? 25.047 11.047 7.789 1 73.88 309 SER A C 1
ATOM 2347 O O . SER A 1 309 ? 24.719 10 7.23 1 73.88 309 SER A O 1
ATOM 2349 N N . TYR A 1 310 ? 24.312 12.289 7.676 1 82.94 310 TYR A N 1
ATOM 2350 C CA . TYR A 1 310 ? 22.953 12.219 7.164 1 82.94 310 TYR A CA 1
ATOM 2351 C C . TYR A 1 310 ? 22.766 13.156 5.98 1 82.94 310 TYR A C 1
ATOM 2353 O O . TYR A 1 310 ? 21.625 13.438 5.57 1 82.94 310 TYR A O 1
ATOM 2361 N N . ASN A 1 311 ? 23.797 13.719 5.48 1 81.44 311 ASN A N 1
ATOM 2362 C CA . ASN A 1 311 ? 23.812 14.68 4.379 1 81.44 311 ASN A CA 1
ATOM 2363 C C . ASN A 1 311 ? 22.984 15.914 4.711 1 81.44 311 ASN A C 1
ATOM 2365 O O . ASN A 1 311 ? 22.266 16.438 3.854 1 81.44 311 ASN A O 1
ATOM 2369 N N . TYR A 1 312 ? 23 16.25 5.984 1 82.31 312 TYR A N 1
ATOM 2370 C CA . TYR A 1 312 ? 22.219 17.391 6.445 1 82.31 312 TYR A CA 1
ATOM 2371 C C . TYR A 1 312 ? 23.109 18.406 7.16 1 82.31 312 TYR A C 1
ATOM 2373 O O . TYR A 1 312 ? 23.969 18.031 7.957 1 82.31 312 TYR A O 1
ATOM 2381 N N . ASN A 1 313 ? 22.906 19.625 6.742 1 81.62 313 ASN A N 1
ATOM 2382 C CA . ASN A 1 313 ? 23.516 20.781 7.395 1 81.62 313 ASN A CA 1
ATOM 2383 C C . ASN A 1 313 ? 22.531 21.922 7.539 1 81.62 313 ASN A C 1
ATOM 2385 O O . ASN A 1 313 ? 21.984 22.422 6.547 1 81.62 313 ASN A O 1
ATOM 2389 N N . ASN A 1 314 ? 22.297 22.344 8.781 1 80.12 314 ASN A N 1
ATOM 2390 C CA . ASN A 1 314 ? 21.312 23.391 9.047 1 80.12 314 ASN A CA 1
ATOM 2391 C C . ASN A 1 314 ? 21.656 24.688 8.32 1 80.12 314 ASN A C 1
ATOM 2393 O O . ASN A 1 314 ? 20.781 25.516 8.07 1 80.12 314 ASN A O 1
ATOM 2397 N N . LYS A 1 315 ? 22.875 24.812 8.016 1 82.62 315 LYS A N 1
ATOM 2398 C CA . LYS A 1 315 ? 23.312 26.047 7.352 1 82.62 315 LYS A CA 1
ATOM 2399 C C . LYS A 1 315 ? 23.297 25.891 5.836 1 82.62 315 LYS A C 1
ATOM 2401 O O . LYS A 1 315 ? 23.594 26.828 5.105 1 82.62 315 LYS A O 1
ATOM 2406 N N . ALA A 1 316 ? 23 24.734 5.383 1 82.88 316 ALA A N 1
ATOM 2407 C CA . ALA A 1 316 ? 22.938 24.438 3.953 1 82.88 316 ALA A CA 1
ATOM 2408 C C . ALA A 1 316 ? 21.797 23.469 3.637 1 82.88 316 ALA A C 1
ATOM 2410 O O . ALA A 1 316 ? 22 22.453 2.975 1 82.88 316 ALA A O 1
ATOM 2411 N N . ARG A 1 317 ? 20.656 23.859 4.07 1 82.12 317 ARG A N 1
ATOM 2412 C CA . ARG A 1 317 ? 19.469 23.047 3.805 1 82.12 317 ARG A CA 1
ATOM 2413 C C . ARG A 1 317 ? 19.094 23.094 2.328 1 82.12 317 ARG A C 1
ATOM 2415 O O . ARG A 1 317 ? 19.547 23.984 1.597 1 82.12 317 ARG A O 1
ATOM 2422 N N . CYS A 1 318 ? 18.359 22.188 1.939 1 81.88 318 CYS A N 1
ATOM 2423 C CA . CYS A 1 318 ? 17.922 22.109 0.549 1 81.88 318 CYS A CA 1
ATOM 2424 C C . CYS A 1 318 ? 17.359 23.453 0.089 1 81.88 318 CYS A C 1
ATOM 2426 O O . CYS A 1 318 ? 16.547 24.047 0.788 1 81.88 318 CYS A O 1
ATOM 2428 N N . GLY A 1 319 ? 17.766 23.906 -1.032 1 78 319 GLY A N 1
ATOM 2429 C CA . GLY A 1 319 ? 17.312 25.188 -1.575 1 78 319 GLY A CA 1
ATOM 2430 C C . GLY A 1 319 ? 18.172 26.359 -1.166 1 78 319 GLY A C 1
ATOM 2431 O O . GLY A 1 319 ? 18.031 27.453 -1.704 1 78 319 GLY A O 1
ATOM 2432 N N . MET A 1 320 ? 19.016 26.141 -0.169 1 81.62 320 MET A N 1
ATOM 2433 C CA . MET A 1 320 ? 19.953 27.188 0.249 1 81.62 320 MET A CA 1
ATOM 2434 C C . MET A 1 320 ? 21.266 27.078 -0.52 1 81.62 320 MET A C 1
ATOM 2436 O O . MET A 1 320 ? 21.547 26.047 -1.136 1 81.62 320 MET A O 1
ATOM 2440 N N . SER A 1 321 ? 21.906 28.219 -0.434 1 80.69 321 SER A N 1
ATOM 2441 C CA . SER A 1 321 ? 23.25 28.203 -1.012 1 80.69 321 SER A CA 1
ATOM 2442 C C . SER A 1 321 ? 24.125 27.141 -0.35 1 80.69 321 SER A C 1
ATOM 2444 O O . SER A 1 321 ? 24.109 27 0.875 1 80.69 321 SER A O 1
ATOM 2446 N N . GLY A 1 322 ? 24.797 26.281 -1.198 1 77.19 322 GLY A N 1
ATOM 2447 C CA . GLY A 1 322 ? 25.672 25.266 -0.668 1 77.19 322 GLY A CA 1
ATOM 2448 C C . GLY A 1 322 ? 25.047 23.891 -0.637 1 77.19 322 GLY A C 1
ATOM 2449 O O . GLY A 1 322 ? 25.734 22.891 -0.409 1 77.19 322 GLY A O 1
ATOM 2450 N N . SER A 1 323 ? 23.781 23.859 -0.83 1 76.25 323 SER A N 1
ATOM 2451 C CA . SER A 1 323 ? 23.109 22.562 -0.867 1 76.25 323 SER A CA 1
ATOM 2452 C C . SER A 1 323 ? 23.125 21.984 -2.275 1 76.25 323 SER A C 1
ATOM 2454 O O . SER A 1 323 ? 23.312 22.703 -3.254 1 76.25 323 SER A O 1
ATOM 2456 N N . SER A 1 324 ? 23.203 20.656 -2.32 1 74.88 324 SER A N 1
ATOM 2457 C CA . SER A 1 324 ? 23.078 19.953 -3.596 1 74.88 324 SER A CA 1
ATOM 2458 C C . SER A 1 324 ? 22.125 18.766 -3.484 1 74.88 324 SER A C 1
ATOM 2460 O O . SER A 1 324 ? 22 18.156 -2.418 1 74.88 324 SER A O 1
ATOM 2462 N N . ALA A 1 325 ? 21.406 18.672 -4.586 1 74.06 325 ALA A N 1
ATOM 2463 C CA . ALA A 1 325 ? 20.516 17.516 -4.652 1 74.06 325 ALA A CA 1
ATOM 2464 C C . ALA A 1 325 ? 21.234 16.281 -5.184 1 74.06 325 ALA A C 1
ATOM 2466 O O . ALA A 1 325 ? 22.188 16.406 -5.957 1 74.06 325 ALA A O 1
ATOM 2467 N N . CYS A 1 326 ? 20.922 15.234 -4.566 1 69.25 326 CYS A N 1
ATOM 2468 C CA . CYS A 1 326 ? 21.484 13.992 -5.082 1 69.25 326 CYS A CA 1
ATOM 2469 C C . CYS A 1 326 ? 21.25 13.867 -6.586 1 69.25 326 CYS A C 1
ATOM 2471 O O . CYS A 1 326 ? 20.312 14.461 -7.121 1 69.25 326 CYS A O 1
ATOM 2473 N N . LYS A 1 327 ? 22.344 13.586 -7.352 1 56.94 327 LYS A N 1
ATOM 2474 C CA . LYS A 1 327 ? 22.281 13.531 -8.805 1 56.94 327 LYS A CA 1
ATOM 2475 C C . LYS A 1 327 ? 20.938 12.984 -9.273 1 56.94 327 LYS A C 1
ATOM 2477 O O . LYS A 1 327 ? 20.094 12.594 -8.445 1 56.94 327 LYS A O 1
ATOM 2482 N N . ASP A 1 328 ? 20.766 12.234 -10.422 1 45.75 328 ASP A N 1
ATOM 2483 C CA . ASP A 1 328 ? 19.609 12.023 -11.281 1 45.75 328 ASP A CA 1
ATOM 2484 C C . ASP A 1 328 ? 18.406 11.531 -10.469 1 45.75 328 ASP A C 1
ATOM 2486 O O . ASP A 1 328 ? 18.359 10.359 -10.086 1 45.75 328 ASP A O 1
ATOM 2490 N N . PRO A 1 329 ? 17.828 12.5 -9.758 1 41.38 329 PRO A N 1
ATOM 2491 C CA . PRO A 1 329 ? 16.625 12.156 -9 1 41.38 329 PRO A CA 1
ATOM 2492 C C . PRO A 1 329 ? 15.695 11.219 -9.766 1 41.38 329 PRO A C 1
ATOM 2494 O O . PRO A 1 329 ? 14.93 10.469 -9.156 1 41.38 329 PRO A O 1
ATOM 2497 N N . GLN A 1 330 ? 15.414 11.695 -10.969 1 37.44 330 GLN A N 1
ATOM 2498 C CA . GLN A 1 330 ? 14.508 10.914 -11.805 1 37.44 330 GLN A CA 1
ATOM 2499 C C . GLN A 1 330 ? 15.062 9.508 -12.047 1 37.44 330 GLN A C 1
ATOM 2501 O O . GLN A 1 330 ? 14.352 8.633 -12.555 1 37.44 330 GLN A O 1
ATOM 2506 N N . HIS A 1 331 ? 16.328 9.578 -12.438 1 35.84 331 HIS A N 1
ATOM 2507 C CA . HIS A 1 331 ? 16.922 8.312 -12.844 1 35.84 331 HIS A CA 1
ATOM 2508 C C . HIS A 1 331 ? 16.969 7.328 -11.672 1 35.84 331 HIS A C 1
ATOM 2510 O O . HIS A 1 331 ? 17.281 7.715 -10.547 1 35.84 331 HIS A O 1
ATOM 2516 N N . PHE A 1 332 ? 16.125 6.375 -11.711 1 35.91 332 PHE A N 1
ATOM 2517 C CA . PHE A 1 332 ? 15.883 5.184 -10.906 1 35.91 332 PHE A CA 1
ATOM 2518 C C . PHE A 1 332 ? 17.141 4.777 -10.141 1 35.91 332 PHE A C 1
ATOM 2520 O O . PHE A 1 332 ? 17.781 3.781 -10.477 1 35.91 332 PHE A O 1
ATOM 2527 N N . CYS A 1 333 ? 18.016 5.621 -10.188 1 31.53 333 CYS A N 1
ATOM 2528 C CA . CYS A 1 333 ? 19.047 5 -9.359 1 31.53 333 CYS A CA 1
ATOM 2529 C C . CYS A 1 333 ? 18.531 4.789 -7.934 1 31.53 333 CYS A C 1
ATOM 2531 O O . CYS A 1 333 ? 17.75 5.594 -7.422 1 31.53 333 CYS A O 1
ATOM 2533 N N . PRO A 1 334 ? 18.609 3.568 -7.461 1 33.91 334 PRO A N 1
ATOM 2534 C CA . PRO A 1 334 ? 18.25 3.062 -6.133 1 33.91 334 PRO A CA 1
ATOM 2535 C C . PRO A 1 334 ? 18.344 4.133 -5.047 1 33.91 334 PRO A C 1
ATOM 2537 O O . PRO A 1 334 ? 18.172 3.834 -3.863 1 33.91 334 PRO A O 1
ATOM 2540 N N . GLN A 1 335 ? 18.875 5.266 -5.441 1 32.56 335 GLN A N 1
ATOM 2541 C CA . GLN A 1 335 ? 19.125 6.074 -4.254 1 32.56 335 GLN A CA 1
ATOM 2542 C C . GLN A 1 335 ? 17.906 6.918 -3.895 1 32.56 335 GLN A C 1
ATOM 2544 O O . GLN A 1 335 ? 18.031 8.094 -3.545 1 32.56 335 GLN A O 1
ATOM 2549 N N . ASN A 1 336 ? 16.734 6.504 -4.273 1 39.78 336 ASN A N 1
ATOM 2550 C CA . ASN A 1 336 ? 15.602 7.379 -4 1 39.78 336 ASN A CA 1
ATOM 2551 C C . ASN A 1 336 ? 15.32 7.48 -2.504 1 39.78 336 ASN A C 1
ATOM 2553 O O . ASN A 1 336 ? 15.344 6.473 -1.793 1 39.78 336 ASN A O 1
ATOM 2557 N N . TYR A 1 337 ? 15.648 8.734 -1.941 1 42.12 337 TYR A N 1
ATOM 2558 C CA . TYR A 1 337 ? 15.602 9.141 -0.542 1 42.12 337 TYR A CA 1
ATOM 2559 C C . TYR A 1 337 ? 14.172 9.414 -0.1 1 42.12 337 TYR A C 1
ATOM 2561 O O . TYR A 1 337 ? 13.297 9.688 -0.93 1 42.12 337 TYR A O 1
ATOM 2569 N N . LEU A 1 338 ? 13.805 9.07 1.048 1 41.34 338 LEU A N 1
ATOM 2570 C CA . LEU A 1 338 ? 12.516 9.219 1.717 1 41.34 338 LEU A CA 1
ATOM 2571 C C . LEU A 1 338 ? 11.82 10.508 1.27 1 41.34 338 LEU A C 1
ATOM 2573 O O . LEU A 1 338 ? 10.609 10.516 1.051 1 41.34 338 LEU A O 1
ATOM 2577 N N . ASN A 1 339 ? 12.414 11.781 1.4 1 48.94 339 ASN A N 1
ATOM 2578 C CA . ASN A 1 339 ? 11.664 13.031 1.497 1 48.94 339 ASN A CA 1
ATOM 2579 C C . ASN A 1 339 ? 11.742 13.836 0.199 1 48.94 339 ASN A C 1
ATOM 2581 O O . ASN A 1 339 ? 11.367 15.008 0.165 1 48.94 339 ASN A O 1
ATOM 2585 N N . TRP A 1 340 ? 12 13.273 -0.986 1 57.34 340 TRP A N 1
ATOM 2586 C CA . TRP A 1 340 ? 12.312 14.32 -1.953 1 57.34 340 TRP A CA 1
ATOM 2587 C C . TRP A 1 340 ? 11.516 14.133 -3.24 1 57.34 340 TRP A C 1
ATOM 2589 O O . TRP A 1 340 ? 10.805 15.039 -3.672 1 57.34 340 TRP A O 1
ATOM 2599 N N . ASN A 1 341 ? 11.438 13.008 -3.701 1 52.66 341 ASN A N 1
ATOM 2600 C CA . ASN A 1 341 ? 10.961 12.914 -5.078 1 52.66 341 ASN A CA 1
ATOM 2601 C C . ASN A 1 341 ? 9.562 12.32 -5.152 1 52.66 341 ASN A C 1
ATOM 2603 O O . ASN A 1 341 ? 9.117 11.883 -6.219 1 52.66 341 ASN A O 1
ATOM 2607 N N . GLY A 1 342 ? 8.969 12.367 -4.059 1 68.38 342 GLY A N 1
ATOM 2608 C CA . GLY A 1 342 ? 7.562 11.992 -4.098 1 68.38 342 GLY A CA 1
ATOM 2609 C C . GLY A 1 342 ? 7.336 10.5 -3.945 1 68.38 342 GLY A C 1
ATOM 2610 O O . GLY A 1 342 ? 6.199 10.055 -3.771 1 68.38 342 GLY A O 1
ATOM 2611 N N . ILE A 1 343 ? 8.375 9.68 -3.945 1 77.25 343 ILE A N 1
ATOM 2612 C CA . ILE A 1 343 ? 8.242 8.234 -3.859 1 77.25 343 ILE A CA 1
ATOM 2613 C C . ILE A 1 343 ? 7.633 7.848 -2.514 1 77.25 343 ILE A C 1
ATOM 2615 O O . ILE A 1 343 ? 6.672 7.078 -2.459 1 77.25 343 ILE A O 1
ATOM 2619 N N . ALA A 1 344 ? 8.188 8.43 -1.479 1 86.94 344 ALA A N 1
ATOM 2620 C CA . ALA A 1 344 ? 7.656 8.148 -0.151 1 86.94 344 ALA A CA 1
ATOM 2621 C C . ALA A 1 344 ? 6.203 8.602 -0.034 1 86.94 344 ALA A C 1
ATOM 2623 O O . ALA A 1 344 ? 5.359 7.875 0.495 1 86.94 344 ALA A O 1
ATOM 2624 N N . TYR A 1 345 ? 5.934 9.789 -0.6 1 91.06 345 TYR A N 1
ATOM 2625 C CA . TYR A 1 345 ? 4.582 10.328 -0.507 1 91.06 345 TYR A CA 1
ATOM 2626 C C . TYR A 1 345 ? 3.6 9.484 -1.311 1 91.06 345 TYR A C 1
ATOM 2628 O O . TYR A 1 345 ? 2.441 9.328 -0.917 1 91.06 345 TYR A O 1
ATOM 2636 N N . ARG A 1 346 ? 4.043 8.977 -2.467 1 90.31 346 ARG A N 1
ATOM 2637 C CA . ARG A 1 346 ? 3.223 8.047 -3.234 1 90.31 346 ARG A CA 1
ATOM 2638 C C . ARG A 1 346 ? 2.889 6.805 -2.414 1 90.31 346 ARG A C 1
ATOM 2640 O O . ARG A 1 346 ? 1.729 6.395 -2.346 1 90.31 346 ARG A O 1
ATOM 2647 N N . SER A 1 347 ? 3.943 6.25 -1.812 1 92.06 347 SER A N 1
ATOM 2648 C CA . SER A 1 347 ? 3.754 5.07 -0.975 1 92.06 347 SER A CA 1
ATOM 2649 C C . SER A 1 347 ? 2.795 5.355 0.176 1 92.06 347 SER A C 1
ATOM 2651 O O . SER A 1 347 ? 1.947 4.523 0.506 1 92.06 347 SER A O 1
ATOM 2653 N N . ILE A 1 348 ? 2.945 6.516 0.766 1 94.19 348 ILE A N 1
ATOM 2654 C CA . ILE A 1 348 ? 2.082 6.895 1.88 1 94.19 348 ILE A CA 1
ATOM 2655 C C . ILE A 1 348 ? 0.634 6.98 1.404 1 94.19 348 ILE A C 1
ATOM 2657 O O . ILE A 1 348 ? -0.264 6.402 2.021 1 94.19 348 ILE A O 1
ATOM 2661 N N . ALA A 1 349 ? 0.406 7.68 0.31 1 95.19 349 ALA A N 1
ATOM 2662 C CA . ALA A 1 349 ? -0.949 7.832 -0.213 1 95.19 349 ALA A CA 1
ATOM 2663 C C . ALA A 1 349 ? -1.588 6.477 -0.486 1 95.19 349 ALA A C 1
ATOM 2665 O O . ALA A 1 349 ? -2.721 6.219 -0.07 1 95.19 349 ALA A O 1
ATOM 2666 N N . TYR A 1 350 ? -0.891 5.602 -1.073 1 93.75 350 TYR A N 1
ATOM 2667 C CA . TYR A 1 350 ? -1.451 4.309 -1.445 1 93.75 350 TYR A CA 1
ATOM 2668 C C . TYR A 1 350 ? -1.615 3.412 -0.223 1 93.75 350 TYR A C 1
ATOM 2670 O O . TYR A 1 350 ? -2.547 2.605 -0.157 1 93.75 350 TYR A O 1
ATOM 2678 N N . GLY A 1 351 ? -0.717 3.586 0.739 1 95.44 351 GLY A N 1
ATOM 2679 C CA . GLY A 1 351 ? -0.881 2.9 2.012 1 95.44 351 GLY A CA 1
ATOM 2680 C C . GLY A 1 351 ? -2.125 3.332 2.766 1 95.44 351 GLY A C 1
ATOM 2681 O O . GLY A 1 351 ? -2.695 2.553 3.531 1 95.44 351 GLY A O 1
ATOM 2682 N N . TRP A 1 352 ? -2.518 4.578 2.537 1 95.81 352 TRP A N 1
ATOM 2683 C CA . TRP A 1 352 ? -3.752 5.062 3.145 1 95.81 352 TRP A CA 1
ATOM 2684 C C . TRP A 1 352 ? -4.973 4.547 2.387 1 95.81 352 TRP A C 1
ATOM 2686 O O . TRP A 1 352 ? -5.996 4.223 2.994 1 95.81 352 TRP A O 1
ATOM 2696 N N . LEU A 1 353 ? -4.855 4.484 1.077 1 94.25 353 LEU A N 1
ATOM 2697 C CA . LEU A 1 353 ? -5.969 4.105 0.216 1 94.25 353 LEU A CA 1
ATOM 2698 C C . LEU A 1 353 ? -6.352 2.646 0.43 1 94.25 353 LEU A C 1
ATOM 2700 O O . LEU A 1 353 ? -7.535 2.322 0.555 1 94.25 353 LEU A O 1
ATOM 2704 N N . THR A 1 354 ? -5.32 1.761 0.538 1 91.44 354 THR A N 1
ATOM 2705 C CA . THR A 1 354 ? -5.637 0.34 0.447 1 91.44 354 THR A CA 1
ATOM 2706 C C . THR A 1 354 ? -5.109 -0.412 1.666 1 91.44 354 THR A C 1
ATOM 2708 O O . THR A 1 354 ? -5.324 -1.619 1.798 1 91.44 354 THR A O 1
ATOM 2711 N N . GLY A 1 355 ? -4.441 0.311 2.576 1 90.56 355 GLY A N 1
ATOM 2712 C CA . GLY A 1 355 ? -3.883 -0.319 3.762 1 90.56 355 GLY A CA 1
ATOM 2713 C C . GLY A 1 355 ? -2.41 -0.653 3.621 1 90.56 355 GLY A C 1
ATOM 2714 O O . GLY A 1 355 ? -1.869 -0.649 2.514 1 90.56 355 GLY A O 1
ATOM 2715 N N . PRO A 1 356 ? -1.699 -0.865 4.777 1 92.75 356 PRO A N 1
ATOM 2716 C CA . PRO A 1 356 ? -2.348 -0.966 6.086 1 92.75 356 PRO A CA 1
ATOM 2717 C C . PRO A 1 356 ? -2.197 0.306 6.918 1 92.75 356 PRO A C 1
ATOM 2719 O O . PRO A 1 356 ? -2.51 0.308 8.109 1 92.75 356 PRO A O 1
ATOM 2722 N N . TYR A 1 357 ? -1.855 1.452 6.352 1 96.62 357 TYR A N 1
ATOM 2723 C CA . TYR A 1 357 ? -1.349 2.561 7.156 1 96.62 357 TYR A CA 1
ATOM 2724 C C . TYR A 1 357 ? -2.42 3.627 7.352 1 96.62 357 TYR A C 1
ATOM 2726 O O . TYR A 1 357 ? -2.105 4.793 7.59 1 96.62 357 TYR A O 1
ATOM 2734 N N . CYS A 1 358 ? -3.586 3.338 7.168 1 95.38 358 CYS A N 1
ATOM 2735 C CA . CYS A 1 358 ? -4.777 4.102 7.523 1 95.38 358 CYS A CA 1
ATOM 2736 C C . CYS A 1 358 ? -5.859 3.191 8.086 1 95.38 358 CYS A C 1
ATOM 2738 O O . CYS A 1 358 ? -6.188 2.164 7.484 1 95.38 358 CYS A O 1
ATOM 2740 N N . VAL A 1 359 ? -6.441 3.486 9.289 1 92.12 359 VAL A N 1
ATOM 2741 C CA . VAL A 1 359 ? -7.359 2.574 9.961 1 92.12 359 VAL A CA 1
ATOM 2742 C C . VAL A 1 359 ? -8.672 3.291 10.266 1 92.12 359 VAL A C 1
ATOM 2744 O O . VAL A 1 359 ? -8.719 4.172 11.125 1 92.12 359 VAL A O 1
ATOM 2747 N N . PRO A 1 360 ? -9.75 3.021 9.617 1 90.88 360 PRO A N 1
ATOM 2748 C CA . PRO A 1 360 ? -9.797 2.104 8.477 1 90.88 360 PRO A CA 1
ATOM 2749 C C . PRO A 1 360 ? -9.188 2.701 7.207 1 90.88 360 PRO A C 1
ATOM 2751 O O . PRO A 1 360 ? -8.898 3.9 7.164 1 90.88 360 PRO A O 1
ATOM 2754 N N . ALA A 1 361 ? -8.844 1.783 6.18 1 91.38 361 ALA A N 1
ATOM 2755 C CA . ALA A 1 361 ? -8.367 2.273 4.891 1 91.38 361 ALA A CA 1
ATOM 2756 C C . ALA A 1 361 ? -9.414 3.152 4.215 1 91.38 361 ALA A C 1
ATOM 2758 O O . ALA A 1 361 ? -10.617 2.998 4.457 1 91.38 361 ALA A O 1
ATOM 2759 N N . ILE A 1 362 ? -8.945 4.074 3.361 1 93 362 ILE A N 1
ATOM 2760 C CA . ILE A 1 362 ? -9.844 5.012 2.695 1 93 362 ILE A CA 1
ATOM 2761 C C . ILE A 1 362 ? -10.797 4.25 1.785 1 93 362 ILE A C 1
ATOM 2763 O O . ILE A 1 362 ? -12.008 4.516 1.78 1 93 362 ILE A O 1
ATOM 2767 N N . LEU A 1 363 ? -10.188 3.312 1.01 1 86.5 363 LEU A N 1
ATOM 2768 C CA . LEU A 1 363 ? -11.023 2.527 0.114 1 86.5 363 LEU A CA 1
ATOM 2769 C C . LEU A 1 363 ? -11.664 1.356 0.855 1 86.5 363 LEU A C 1
ATOM 2771 O O . LEU A 1 363 ? -11 0.673 1.636 1 86.5 363 LEU A O 1
ATOM 2775 N N . HIS A 1 364 ? -12.914 1.273 0.788 1 72.38 364 HIS A N 1
ATOM 2776 C CA . HIS A 1 364 ? -13.633 0.19 1.453 1 72.38 364 HIS A CA 1
ATOM 2777 C C . HIS A 1 364 ? -14.773 -0.328 0.589 1 72.38 364 HIS A C 1
ATOM 2779 O O . HIS A 1 364 ? -15.281 0.391 -0.276 1 72.38 364 HIS A O 1
ATOM 2785 N N . MET B 1 1 ? 15.344 44.656 -57.25 1 25.48 1 MET B N 1
ATOM 2786 C CA . MET B 1 1 ? 14.266 44.406 -56.281 1 25.48 1 MET B CA 1
ATOM 2787 C C . MET B 1 1 ? 14.414 43.031 -55.656 1 25.48 1 MET B C 1
ATOM 2789 O O . MET B 1 1 ? 14.148 42.031 -56.312 1 25.48 1 MET B O 1
ATOM 2793 N N . LEU B 1 2 ? 15.461 42.812 -54.844 1 26.98 2 LEU B N 1
ATOM 2794 C CA . LEU B 1 2 ? 16.062 41.688 -54.156 1 26.98 2 LEU B CA 1
ATOM 2795 C C . LEU B 1 2 ? 15.117 41.156 -53.062 1 26.98 2 LEU B C 1
ATOM 2797 O O . LEU B 1 2 ? 14.828 41.875 -52.094 1 26.98 2 LEU B O 1
ATOM 2801 N N . THR B 1 3 ? 14.039 40.531 -53.469 1 27.58 3 THR B N 1
ATOM 2802 C CA . THR B 1 3 ? 13.062 39.938 -52.531 1 27.58 3 THR B CA 1
ATOM 2803 C C . THR B 1 3 ? 13.719 38.906 -51.656 1 27.58 3 THR B C 1
ATOM 2805 O O . THR B 1 3 ? 14.195 37.875 -52.125 1 27.58 3 THR B O 1
ATOM 2808 N N . LYS B 1 4 ? 14.508 39.344 -50.625 1 29.72 4 LYS B N 1
ATOM 2809 C CA . LYS B 1 4 ? 15.078 38.469 -49.594 1 29.72 4 LYS B CA 1
ATOM 2810 C C . LYS B 1 4 ? 13.992 37.625 -48.906 1 29.72 4 LYS B C 1
ATOM 2812 O O . LYS B 1 4 ? 13.078 38.188 -48.281 1 29.72 4 LYS B O 1
ATOM 2817 N N . ALA B 1 5 ? 13.617 36.406 -49.469 1 30.77 5 ALA B N 1
ATOM 2818 C CA . ALA B 1 5 ? 12.773 35.406 -48.812 1 30.77 5 ALA B CA 1
ATOM 2819 C C . ALA B 1 5 ? 13.289 35.094 -47.406 1 30.77 5 ALA B C 1
ATOM 2821 O O . ALA B 1 5 ? 14.438 34.719 -47.219 1 30.77 5 ALA B O 1
ATOM 2822 N N . VAL B 1 6 ? 12.719 35.781 -46.406 1 31.7 6 VAL B N 1
ATOM 2823 C CA . VAL B 1 6 ? 12.867 35.531 -44.969 1 31.7 6 VAL B CA 1
ATOM 2824 C C . VAL B 1 6 ? 12.461 34.062 -44.656 1 31.7 6 VAL B C 1
ATOM 2826 O O . VAL B 1 6 ? 11.328 33.688 -44.938 1 31.7 6 VAL B O 1
ATOM 2829 N N . VAL B 1 7 ? 13.375 33.094 -44.812 1 32.22 7 VAL B N 1
ATOM 2830 C CA . VAL B 1 7 ? 13.18 31.734 -44.344 1 32.22 7 VAL B CA 1
ATOM 2831 C C . VAL B 1 7 ? 12.859 31.75 -42.844 1 32.22 7 VAL B C 1
ATOM 2833 O O . VAL B 1 7 ? 13.664 32.219 -42.031 1 32.22 7 VAL B O 1
ATOM 2836 N N . SER B 1 8 ? 11.578 31.953 -42.5 1 30.84 8 SER B N 1
ATOM 2837 C CA . SER B 1 8 ? 11.117 31.734 -41.125 1 30.84 8 SER B CA 1
ATOM 2838 C C . SER B 1 8 ? 11.508 30.344 -40.625 1 30.84 8 SER B C 1
ATOM 2840 O O . SER B 1 8 ? 11.078 29.328 -41.188 1 30.84 8 SER B O 1
ATOM 2842 N N . LEU B 1 9 ? 12.734 30.203 -40.156 1 34.94 9 LEU B N 1
ATOM 2843 C CA . LEU B 1 9 ? 13.117 29.016 -39.406 1 34.94 9 LEU B CA 1
ATOM 2844 C C . LEU B 1 9 ? 12.156 28.781 -38.219 1 34.94 9 LEU B C 1
ATOM 2846 O O . LEU B 1 9 ? 12.109 29.562 -37.281 1 34.94 9 LEU B O 1
ATOM 2850 N N . LEU B 1 10 ? 11.008 28.219 -38.562 1 33.47 10 LEU B N 1
ATOM 2851 C CA . LEU B 1 10 ? 10.18 27.672 -37.5 1 33.47 10 LEU B CA 1
ATOM 2852 C C . LEU B 1 10 ? 10.961 26.672 -36.656 1 33.47 10 LEU B C 1
ATOM 2854 O O . LEU B 1 10 ? 11.336 25.594 -37.156 1 33.47 10 LEU B O 1
ATOM 2858 N N . PHE B 1 11 ? 11.766 27.172 -35.719 1 33.97 11 PHE B N 1
ATOM 2859 C CA . PHE B 1 11 ? 12.266 26.312 -34.656 1 33.97 11 PHE B CA 1
ATOM 2860 C C . PHE B 1 11 ? 11.117 25.609 -33.938 1 33.97 11 PHE B C 1
ATOM 2862 O O . PHE B 1 11 ? 10.32 26.25 -33.25 1 33.97 11 PHE B O 1
ATOM 2869 N N . LEU B 1 12 ? 10.641 24.562 -34.594 1 35.19 12 LEU B N 1
ATOM 2870 C CA . LEU B 1 12 ? 9.828 23.641 -33.781 1 35.19 12 LEU B CA 1
ATOM 2871 C C . LEU B 1 12 ? 10.555 23.234 -32.5 1 35.19 12 LEU B C 1
ATOM 2873 O O . LEU B 1 12 ? 11.562 22.531 -32.562 1 35.19 12 LEU B O 1
ATOM 2877 N N . LEU B 1 13 ? 10.516 24.062 -31.5 1 34.06 13 LEU B N 1
ATOM 2878 C CA . LEU B 1 13 ? 10.867 23.656 -30.141 1 34.06 13 LEU B CA 1
ATOM 2879 C C . LEU B 1 13 ? 10.148 22.375 -29.75 1 34.06 13 LEU B C 1
ATOM 2881 O O . LEU B 1 13 ? 8.922 22.359 -29.594 1 34.06 13 LEU B O 1
ATOM 2885 N N . SER B 1 14 ? 10.719 21.297 -30.156 1 31.67 14 SER B N 1
ATOM 2886 C CA . SER B 1 14 ? 10.297 20.062 -29.531 1 31.67 14 SER B CA 1
ATOM 2887 C C . SER B 1 14 ? 10.406 20.125 -28.016 1 31.67 14 SER B C 1
ATOM 2889 O O . SER B 1 14 ? 11.508 20.172 -27.469 1 31.67 14 SER B O 1
ATOM 2891 N N . VAL B 1 15 ? 9.477 20.75 -27.391 1 32.94 15 VAL B N 1
ATOM 2892 C CA . VAL B 1 15 ? 9.328 20.547 -25.953 1 32.94 15 VAL B CA 1
ATOM 2893 C C . VAL B 1 15 ? 9.367 19.047 -25.656 1 32.94 15 VAL B C 1
ATOM 2895 O O . VAL B 1 15 ? 8.477 18.297 -26.078 1 32.94 15 VAL B O 1
ATOM 2898 N N . SER B 1 16 ? 10.539 18.531 -25.562 1 32.44 16 SER B N 1
ATOM 2899 C CA . SER B 1 16 ? 10.695 17.219 -24.922 1 32.44 16 SER B CA 1
ATOM 2900 C C . SER B 1 16 ? 9.844 17.109 -23.672 1 32.44 16 SER B C 1
ATOM 2902 O O . SER B 1 16 ? 10.062 17.844 -22.703 1 32.44 16 SER B O 1
ATOM 2904 N N . ARG B 1 17 ? 8.625 16.766 -23.859 1 33 17 ARG B N 1
ATOM 2905 C CA . ARG B 1 17 ? 7.809 16.406 -22.719 1 33 17 ARG B CA 1
ATOM 2906 C C . ARG B 1 17 ? 8.609 15.578 -21.719 1 33 17 ARG B C 1
ATOM 2908 O O . ARG B 1 17 ? 8.992 14.438 -22 1 33 17 ARG B O 1
ATOM 2915 N N . CYS B 1 18 ? 9.539 16.156 -21.062 1 32.44 18 CYS B N 1
ATOM 2916 C CA . CYS B 1 18 ? 10.039 15.484 -19.875 1 32.44 18 CYS B CA 1
ATOM 2917 C C . CYS B 1 18 ? 8.898 14.859 -19.062 1 32.44 18 CYS B C 1
ATOM 2919 O O . CYS B 1 18 ? 8.242 15.547 -18.281 1 32.44 18 CYS B O 1
ATOM 2921 N N . GLY B 1 19 ? 8.016 14.172 -19.672 1 35.59 19 GLY B N 1
ATOM 2922 C CA . GLY B 1 19 ? 6.973 13.461 -18.953 1 35.59 19 GLY B CA 1
ATOM 2923 C C . GLY B 1 19 ? 7.48 12.742 -17.719 1 35.59 19 GLY B C 1
ATOM 2924 O O . GLY B 1 19 ? 8.602 12.234 -17.703 1 35.59 19 GLY B O 1
ATOM 2925 N N . THR B 1 20 ? 7.371 13.25 -16.531 1 39.78 20 THR B N 1
ATOM 2926 C CA . THR B 1 20 ? 7.617 12.586 -15.266 1 39.78 20 THR B CA 1
ATOM 2927 C C . THR B 1 20 ? 7.488 11.07 -15.414 1 39.78 20 THR B C 1
ATOM 2929 O O . THR B 1 20 ? 6.398 10.555 -15.664 1 39.78 20 THR B O 1
ATOM 2932 N N . SER B 1 21 ? 8.438 10.375 -16.141 1 44.22 21 SER B N 1
ATOM 2933 C CA . SER B 1 21 ? 8.492 9 -16.625 1 44.22 21 SER B CA 1
ATOM 2934 C C . SER B 1 21 ? 8.297 8 -15.5 1 44.22 21 SER B C 1
ATOM 2936 O O . SER B 1 21 ? 9.102 7.934 -14.57 1 44.22 21 SER B O 1
ATOM 2938 N N . TRP B 1 22 ? 7.188 7.973 -14.836 1 52.59 22 TRP B N 1
ATOM 2939 C CA . TRP B 1 22 ? 6.934 6.781 -14.031 1 52.59 22 TRP B CA 1
ATOM 2940 C C . TRP B 1 22 ? 7.402 5.523 -14.75 1 52.59 22 TRP B C 1
ATOM 2942 O O . TRP B 1 22 ? 7.5 5.508 -15.984 1 52.59 22 TRP B O 1
ATOM 2952 N N . GLN B 1 23 ? 8.062 4.633 -13.938 1 68.69 23 GLN B N 1
ATOM 2953 C CA . GLN B 1 23 ? 8.289 3.303 -14.492 1 68.69 23 GLN B CA 1
ATOM 2954 C C . GLN B 1 23 ? 7.047 2.791 -15.219 1 68.69 23 GLN B C 1
ATOM 2956 O O . GLN B 1 23 ? 5.938 2.84 -14.68 1 68.69 23 GLN B O 1
ATOM 2961 N N . SER B 1 24 ? 7.18 2.762 -16.5 1 85.81 24 SER B N 1
ATOM 2962 C CA . SER B 1 24 ? 6.117 2.197 -17.312 1 85.81 24 SER B CA 1
ATOM 2963 C C . SER B 1 24 ? 6.547 0.882 -17.953 1 85.81 24 SER B C 1
ATOM 2965 O O . SER B 1 24 ? 7.742 0.592 -18.047 1 85.81 24 SER B O 1
ATOM 2967 N N . TYR B 1 25 ? 5.648 -0.039 -18.172 1 95.94 25 TYR B N 1
ATOM 2968 C CA . TYR B 1 25 ? 5.871 -1.299 -18.875 1 95.94 25 TYR B CA 1
ATOM 2969 C C . TYR B 1 25 ? 5.066 -1.352 -20.172 1 95.94 25 TYR B C 1
ATOM 2971 O O . TYR B 1 25 ? 3.924 -0.89 -20.219 1 95.94 25 TYR B O 1
ATOM 2979 N N . ASP B 1 26 ? 5.684 -1.956 -21.219 1 95.25 26 ASP B N 1
ATOM 2980 C CA . ASP B 1 26 ? 4.992 -2.162 -22.484 1 95.25 26 ASP B CA 1
ATOM 2981 C C . ASP B 1 26 ? 3.959 -3.281 -22.359 1 95.25 26 ASP B C 1
ATOM 2983 O O . ASP B 1 26 ? 2.961 -3.289 -23.094 1 95.25 26 ASP B O 1
ATOM 2987 N N . ALA B 1 27 ? 4.297 -4.191 -21.469 1 98.38 27 ALA B N 1
ATOM 2988 C CA . ALA B 1 27 ? 3.463 -5.383 -21.344 1 98.38 27 ALA B CA 1
ATOM 2989 C C . ALA B 1 27 ? 3.635 -6.023 -19.969 1 98.38 27 ALA B C 1
ATOM 2991 O O . ALA B 1 27 ? 4.605 -5.738 -19.266 1 98.38 27 ALA B O 1
ATOM 2992 N N . ILE B 1 28 ? 2.627 -6.797 -19.594 1 98.75 28 ILE B N 1
ATOM 2993 C CA . ILE B 1 28 ? 2.719 -7.664 -18.438 1 98.75 28 ILE B CA 1
ATOM 2994 C C . ILE B 1 28 ? 2.482 -9.117 -18.844 1 98.75 28 ILE B C 1
ATOM 2996 O O . ILE B 1 28 ? 1.511 -9.414 -19.547 1 98.75 28 ILE B O 1
ATOM 3000 N N . TYR B 1 29 ? 3.381 -10.023 -18.516 1 98.88 29 TYR B N 1
ATOM 3001 C CA . TYR B 1 29 ? 3.223 -11.461 -18.719 1 98.88 29 TYR B CA 1
ATOM 3002 C C . TYR B 1 29 ? 3.174 -12.195 -17.375 1 98.88 29 TYR B C 1
ATOM 3004 O O . TYR B 1 29 ? 4.078 -12.055 -16.562 1 98.88 29 TYR B O 1
ATOM 3012 N N . ASN B 1 30 ? 2.086 -12.953 -17.203 1 98.88 30 ASN B N 1
ATOM 3013 C CA . ASN B 1 30 ? 1.82 -13.547 -15.898 1 98.88 30 ASN B CA 1
ATOM 3014 C C . ASN B 1 30 ? 1.763 -15.07 -15.977 1 98.88 30 ASN B C 1
ATOM 3016 O O . ASN B 1 30 ? 1.193 -15.625 -16.922 1 98.88 30 ASN B O 1
ATOM 3020 N N . PHE B 1 31 ? 2.43 -15.766 -15.07 1 98.88 31 PHE B N 1
ATOM 3021 C CA . PHE B 1 31 ? 2.391 -17.203 -14.82 1 98.88 31 PHE B CA 1
ATOM 3022 C C . PHE B 1 31 ? 1.892 -17.5 -13.406 1 98.88 31 PHE B C 1
ATOM 3024 O O . PHE B 1 31 ? 2.264 -16.797 -12.461 1 98.88 31 PHE B O 1
ATOM 3031 N N . GLY B 1 32 ? 1.014 -18.422 -13.312 1 98.19 32 GLY B N 1
ATOM 3032 C CA . GLY B 1 32 ? 0.523 -18.641 -11.961 1 98.19 32 GLY B CA 1
ATOM 3033 C C . GLY B 1 32 ? -0.625 -19.641 -11.898 1 98.19 32 GLY B C 1
ATOM 3034 O O . GLY B 1 32 ? -0.72 -20.547 -12.727 1 98.19 32 GLY B O 1
ATOM 3035 N N . ASP B 1 33 ? -1.389 -19.562 -10.836 1 96.44 33 ASP B N 1
ATOM 3036 C CA . ASP B 1 33 ? -2.486 -20.484 -10.562 1 96.44 33 ASP B CA 1
ATOM 3037 C C . ASP B 1 33 ? -3.809 -19.734 -10.406 1 96.44 33 ASP B C 1
ATOM 3039 O O . ASP B 1 33 ? -4.055 -18.75 -11.109 1 96.44 33 ASP B O 1
ATOM 3043 N N . SER B 1 34 ? -4.719 -20.203 -9.625 1 94.62 34 SER B N 1
ATOM 3044 C CA . SER B 1 34 ? -6.074 -19.688 -9.492 1 94.62 34 SER B CA 1
ATOM 3045 C C . SER B 1 34 ? -6.07 -18.25 -8.969 1 94.62 34 SER B C 1
ATOM 3047 O O . SER B 1 34 ? -7.004 -17.484 -9.227 1 94.62 34 SER B O 1
ATOM 3049 N N . ILE B 1 35 ? -5.043 -17.781 -8.297 1 92.25 35 ILE B N 1
ATOM 3050 C CA . ILE B 1 35 ? -4.965 -16.484 -7.652 1 92.25 35 ILE B CA 1
ATOM 3051 C C . ILE B 1 35 ? -4.824 -15.391 -8.719 1 92.25 35 ILE B C 1
ATOM 3053 O O . ILE B 1 35 ? -5.211 -14.242 -8.492 1 92.25 35 ILE B O 1
ATOM 3057 N N . SER B 1 36 ? -4.312 -15.805 -9.938 1 95.56 36 SER B N 1
ATOM 3058 C CA . SER B 1 36 ? -4.031 -14.781 -10.945 1 95.56 36 SER B CA 1
ATOM 3059 C C . SER B 1 36 ? -4.598 -15.172 -12.305 1 95.56 36 SER B C 1
ATOM 3061 O O . SER B 1 36 ? -4.41 -14.453 -13.289 1 95.56 36 SER B O 1
ATOM 3063 N N . ASP B 1 37 ? -5.352 -16.312 -12.367 1 96.31 37 ASP B N 1
ATOM 3064 C CA . ASP B 1 37 ? -5.93 -16.75 -13.633 1 96.31 37 ASP B CA 1
ATOM 3065 C C . ASP B 1 37 ? -6.992 -15.773 -14.125 1 96.31 37 ASP B C 1
ATOM 3067 O O . ASP B 1 37 ? -7.84 -15.328 -13.352 1 96.31 37 ASP B O 1
ATOM 3071 N N . THR B 1 38 ? -6.871 -15.461 -15.406 1 96.94 38 THR B N 1
ATOM 3072 C CA . THR B 1 38 ? -7.844 -14.539 -15.984 1 96.94 38 THR B CA 1
ATOM 3073 C C . THR B 1 38 ? -8.797 -15.281 -16.922 1 96.94 38 THR B C 1
ATOM 3075 O O . THR B 1 38 ? -9.43 -14.664 -17.781 1 96.94 38 THR B O 1
ATOM 3078 N N . GLY B 1 39 ? -8.797 -16.656 -16.891 1 96.38 39 GLY B N 1
ATOM 3079 C CA . GLY B 1 39 ? -9.867 -17.375 -17.562 1 96.38 39 GLY B CA 1
ATOM 3080 C C . GLY B 1 39 ? -9.359 -18.375 -18.594 1 96.38 39 GLY B C 1
ATOM 3081 O O . GLY B 1 39 ? -9.984 -18.562 -19.641 1 96.38 39 GLY B O 1
ATOM 3082 N N . ASN B 1 40 ? -8.266 -19.031 -18.406 1 97 40 ASN B N 1
ATOM 3083 C CA . ASN B 1 40 ? -7.723 -19.969 -19.375 1 97 40 ASN B CA 1
ATOM 3084 C C . ASN B 1 40 ? -8.602 -21.203 -19.516 1 97 40 ASN B C 1
ATOM 3086 O O . ASN B 1 40 ? -8.57 -21.875 -20.547 1 97 40 ASN B O 1
ATOM 3090 N N . LEU B 1 41 ? -9.43 -21.469 -18.516 1 94.81 41 LEU B N 1
ATOM 3091 C CA . LEU B 1 41 ? -10.352 -22.594 -18.594 1 94.81 41 LEU B CA 1
ATOM 3092 C C . LEU B 1 41 ? -11.703 -22.156 -19.141 1 94.81 41 LEU B C 1
ATOM 3094 O O . LEU B 1 41 ? -12.609 -22.984 -19.297 1 94.81 41 LEU B O 1
ATOM 3098 N N . CYS B 1 42 ? -11.844 -20.859 -19.484 1 94.75 42 CYS B N 1
ATOM 3099 C CA . CYS B 1 42 ? -13.141 -20.328 -19.906 1 94.75 42 CYS B CA 1
ATOM 3100 C C . CYS B 1 42 ? -13.055 -19.656 -21.266 1 94.75 42 CYS B C 1
ATOM 3102 O O . CYS B 1 42 ? -13.891 -18.812 -21.594 1 94.75 42 CYS B O 1
ATOM 3104 N N . THR B 1 43 ? -11.938 -19.719 -22.109 1 93.06 43 THR B N 1
ATOM 3105 C CA . THR B 1 43 ? -11.758 -19.047 -23.406 1 93.06 43 THR B CA 1
ATOM 3106 C C . THR B 1 43 ? -12.875 -19.438 -24.375 1 93.06 43 THR B C 1
ATOM 3108 O O . THR B 1 43 ? -13.25 -18.641 -25.234 1 93.06 43 THR B O 1
ATOM 3111 N N . GLY B 1 44 ? -13.773 -20.312 -24.312 1 87.94 44 GLY B N 1
ATOM 3112 C CA . GLY B 1 44 ? -14.914 -20.75 -25.109 1 87.94 44 GLY B CA 1
ATOM 3113 C C . GLY B 1 44 ? -16.188 -20.906 -24.297 1 87.94 44 GLY B C 1
ATOM 3114 O O . GLY B 1 44 ? -17.109 -21.625 -24.703 1 87.94 44 GLY B O 1
ATOM 3115 N N . GLY B 1 45 ? -16.094 -20.203 -23.25 1 91.69 45 GLY B N 1
ATOM 3116 C CA . GLY B 1 45 ? -17.156 -20.406 -22.266 1 91.69 45 GLY B CA 1
ATOM 3117 C C . GLY B 1 45 ? -16.703 -21.203 -21.062 1 91.69 45 GLY B C 1
ATOM 3118 O O . GLY B 1 45 ? -15.883 -22.125 -21.188 1 91.69 45 GLY B O 1
ATOM 3119 N N . CYS B 1 46 ? -17.25 -20.844 -19.969 1 92.12 46 CYS B N 1
ATOM 3120 C CA . CYS B 1 46 ? -16.891 -21.562 -18.766 1 92.12 46 CYS B CA 1
ATOM 3121 C C . CYS B 1 46 ? -17.578 -22.922 -18.703 1 92.12 46 CYS B C 1
ATOM 3123 O O . CYS B 1 46 ? -18.797 -23 -18.812 1 92.12 46 CYS B O 1
ATOM 3125 N N . PRO B 1 47 ? -16.812 -23.922 -18.547 1 91.31 47 PRO B N 1
ATOM 3126 C CA . PRO B 1 47 ? -17.453 -25.234 -18.406 1 91.31 47 PRO B CA 1
ATOM 3127 C C . PRO B 1 47 ? -18.344 -25.328 -17.172 1 91.31 47 PRO B C 1
ATOM 3129 O O . PRO B 1 47 ? -18.047 -24.719 -16.141 1 91.31 47 PRO B O 1
ATOM 3132 N N . SER B 1 48 ? -19.328 -26.219 -17.219 1 88.38 48 SER B N 1
ATOM 3133 C CA . SER B 1 48 ? -20.312 -26.328 -16.156 1 88.38 48 SER B CA 1
ATOM 3134 C C . SER B 1 48 ? -19.688 -26.906 -14.891 1 88.38 48 SER B C 1
ATOM 3136 O O . SER B 1 48 ? -20.156 -26.641 -13.781 1 88.38 48 SER B O 1
ATOM 3138 N N . TRP B 1 49 ? -18.641 -27.672 -15.078 1 86.5 49 TRP B N 1
ATOM 3139 C CA . TRP B 1 49 ? -18.047 -28.328 -13.922 1 86.5 49 TRP B CA 1
ATOM 3140 C C . TRP B 1 49 ? -17.141 -27.375 -13.141 1 86.5 49 TRP B C 1
ATOM 3142 O O . TRP B 1 49 ? -16.766 -27.656 -12.008 1 86.5 49 TRP B O 1
ATOM 3152 N N . LEU B 1 50 ? -16.781 -26.297 -13.766 1 89.62 50 LEU B N 1
ATOM 3153 C CA . LEU B 1 50 ? -15.922 -25.328 -13.109 1 89.62 50 LEU B CA 1
ATOM 3154 C C . LEU B 1 50 ? -16.734 -24.406 -12.203 1 89.62 50 LEU B C 1
ATOM 3156 O O . LEU B 1 50 ? -17.422 -23.5 -12.68 1 89.62 50 LEU B O 1
ATOM 3160 N N . THR B 1 51 ? -16.578 -24.609 -10.914 1 85.12 51 THR B N 1
ATOM 3161 C CA . THR B 1 51 ? -17.375 -23.844 -9.953 1 85.12 51 THR B CA 1
ATOM 3162 C C . THR B 1 51 ? -17.031 -22.359 -10.047 1 85.12 51 THR B C 1
ATOM 3164 O O . THR B 1 51 ? -17.922 -21.5 -9.906 1 85.12 51 THR B O 1
ATOM 3167 N N . MET B 1 52 ? -15.805 -22.031 -10.383 1 87.12 52 MET B N 1
ATOM 3168 C CA . MET B 1 52 ? -15.367 -20.656 -10.492 1 87.12 52 MET B CA 1
ATOM 3169 C C . MET B 1 52 ? -15.883 -20 -11.773 1 87.12 52 MET B C 1
ATOM 3171 O O . MET B 1 52 ? -15.719 -18.797 -11.977 1 87.12 52 MET B O 1
ATOM 3175 N N . GLY B 1 53 ? -16.484 -20.859 -12.594 1 88.44 53 GLY B N 1
ATOM 3176 C CA . GLY B 1 53 ? -17.094 -20.391 -13.828 1 88.44 53 GLY B CA 1
ATOM 3177 C C . GLY B 1 53 ? -18.578 -20.172 -13.703 1 88.44 53 GLY B C 1
ATOM 3178 O O . GLY B 1 53 ? -19.281 -20.062 -14.711 1 88.44 53 GLY B O 1
ATOM 3179 N N . GLN B 1 54 ? -19.047 -20.125 -12.43 1 86.69 54 GLN B N 1
ATOM 3180 C CA . GLN B 1 54 ? -20.453 -19.938 -12.148 1 86.69 54 GLN B CA 1
ATOM 3181 C C . GLN B 1 54 ? -20.688 -18.719 -11.258 1 86.69 54 GLN B C 1
ATOM 3183 O O . GLN B 1 54 ? -19.812 -18.328 -10.484 1 86.69 54 GLN B O 1
ATOM 3188 N N . PRO B 1 55 ? -21.906 -18.172 -11.477 1 84.06 55 PRO B N 1
ATOM 3189 C CA . PRO B 1 55 ? -22.219 -17.156 -10.477 1 84.06 55 PRO B CA 1
ATOM 3190 C C . PRO B 1 55 ? -22.125 -17.688 -9.047 1 84.06 55 PRO B C 1
ATOM 3192 O O . PRO B 1 55 ? -22.359 -18.875 -8.805 1 84.06 55 PRO B O 1
ATOM 3195 N N . PRO B 1 56 ? -21.641 -16.781 -8.07 1 83.38 56 PRO B N 1
ATOM 3196 C CA . PRO B 1 56 ? -21.547 -15.32 -8.125 1 83.38 56 PRO B CA 1
ATOM 3197 C C . PRO B 1 56 ? -20.188 -14.82 -8.586 1 83.38 56 PRO B C 1
ATOM 3199 O O . PRO B 1 56 ? -19.922 -13.617 -8.578 1 83.38 56 PRO B O 1
ATOM 3202 N N . TYR B 1 57 ? -19.344 -15.719 -9.055 1 86.19 57 TYR B N 1
ATOM 3203 C CA . TYR B 1 57 ? -18.062 -15.266 -9.57 1 86.19 57 TYR B CA 1
ATOM 3204 C C . TYR B 1 57 ? -18.25 -14.297 -10.734 1 86.19 57 TYR B C 1
ATOM 3206 O O . TYR B 1 57 ? -19.094 -14.508 -11.594 1 86.19 57 TYR B O 1
ATOM 3214 N N . GLY B 1 58 ? -17.5 -13.148 -10.695 1 86.5 58 GLY B N 1
ATOM 3215 C CA . GLY B 1 58 ? -17.453 -12.203 -11.797 1 86.5 58 GLY B CA 1
ATOM 3216 C C . GLY B 1 58 ? -18.609 -11.211 -11.781 1 86.5 58 GLY B C 1
ATOM 3217 O O . GLY B 1 58 ? -18.688 -10.328 -12.641 1 86.5 58 GLY B O 1
ATOM 3218 N N . THR B 1 59 ? -19.469 -11.242 -10.828 1 82 59 THR B N 1
ATOM 3219 C CA . THR B 1 59 ? -20.688 -10.43 -10.812 1 82 59 THR B CA 1
ATOM 3220 C C . THR B 1 59 ? -20.344 -8.961 -10.531 1 82 59 THR B C 1
ATOM 3222 O O . THR B 1 59 ? -20.922 -8.062 -11.141 1 82 59 THR B O 1
ATOM 3225 N N . SER B 1 60 ? -19.391 -8.75 -9.648 1 77.25 60 SER B N 1
ATOM 3226 C CA . SER B 1 60 ? -19.172 -7.41 -9.109 1 77.25 60 SER B CA 1
ATOM 3227 C C . SER B 1 60 ? -18.484 -6.504 -10.125 1 77.25 60 SER B C 1
ATOM 3229 O O . SER B 1 60 ? -18.703 -5.289 -10.125 1 77.25 60 SER B O 1
ATOM 3231 N N . TYR B 1 61 ? -17.703 -7.07 -11.016 1 84.44 61 TYR B N 1
ATOM 3232 C CA . TYR B 1 61 ? -16.938 -6.203 -11.906 1 84.44 61 TYR B CA 1
ATOM 3233 C C . TYR B 1 61 ? -17.25 -6.512 -13.367 1 84.44 61 TYR B C 1
ATOM 3235 O O . TYR B 1 61 ? -17.531 -5.605 -14.156 1 84.44 61 TYR B O 1
ATOM 3243 N N . PHE B 1 62 ? -17.328 -7.781 -13.734 1 89.5 62 PHE B N 1
ATOM 3244 C CA . PHE B 1 62 ? -17.469 -8.156 -15.141 1 89.5 62 PHE B CA 1
ATOM 3245 C C . PHE B 1 62 ? -18.922 -8.438 -15.492 1 89.5 62 PHE B C 1
ATOM 3247 O O . PHE B 1 62 ? -19.266 -8.531 -16.672 1 89.5 62 PHE B O 1
ATOM 3254 N N . GLY B 1 63 ? -19.797 -8.547 -14.477 1 87.5 63 GLY B N 1
ATOM 3255 C CA . GLY B 1 63 ? -21.203 -8.828 -14.695 1 87.5 63 GLY B CA 1
ATOM 3256 C C . GLY B 1 63 ? -21.469 -10.258 -15.125 1 87.5 63 GLY B C 1
ATOM 3257 O O . GLY B 1 63 ? -22.609 -10.625 -15.414 1 87.5 63 GLY B O 1
ATOM 3258 N N . ARG B 1 64 ? -20.406 -11.07 -15.258 1 90.25 64 ARG B N 1
ATOM 3259 C CA . ARG B 1 64 ? -20.469 -12.484 -15.633 1 90.25 64 ARG B CA 1
ATOM 3260 C C . ARG B 1 64 ? -19.203 -13.219 -15.172 1 90.25 64 ARG B C 1
ATOM 3262 O O . ARG B 1 64 ? -18.156 -12.617 -15 1 90.25 64 ARG B O 1
ATOM 3269 N N . PRO B 1 65 ? -19.344 -14.594 -15.031 1 90 65 PRO B N 1
ATOM 3270 C CA . PRO B 1 65 ? -18.125 -15.344 -14.75 1 90 65 PRO B CA 1
ATOM 3271 C C . PRO B 1 65 ? -17.094 -15.258 -15.883 1 90 65 PRO B C 1
ATOM 3273 O O . PRO B 1 65 ? -17.484 -15.266 -17.062 1 90 65 PRO B O 1
ATOM 3276 N N . THR B 1 66 ? -15.852 -15.086 -15.555 1 92.69 66 THR B N 1
ATOM 3277 C CA . THR B 1 66 ? -14.797 -14.961 -16.547 1 92.69 66 THR B CA 1
ATOM 3278 C C . THR B 1 66 ? -13.719 -16.031 -16.328 1 92.69 66 THR B C 1
ATOM 3280 O O . THR B 1 66 ? -12.695 -16.031 -17 1 92.69 66 THR B O 1
ATOM 3283 N N . GLY B 1 67 ? -13.945 -16.922 -15.297 1 92.25 67 GLY B N 1
ATOM 3284 C CA . GLY B 1 67 ? -12.945 -17.922 -14.961 1 92.25 67 GLY B CA 1
ATOM 3285 C C . GLY B 1 67 ? -11.945 -17.438 -13.922 1 92.25 67 GLY B C 1
ATOM 3286 O O . GLY B 1 67 ? -11.039 -18.188 -13.539 1 92.25 67 GLY B O 1
ATOM 3287 N N . ARG B 1 68 ? -12.086 -16.188 -13.5 1 92.5 68 ARG B N 1
ATOM 3288 C CA . ARG B 1 68 ? -11.328 -15.68 -12.359 1 92.5 68 ARG B CA 1
ATOM 3289 C C . ARG B 1 68 ? -11.859 -16.234 -11.047 1 92.5 68 ARG B C 1
ATOM 3291 O O . ARG B 1 68 ? -13.07 -16.344 -10.859 1 92.5 68 ARG B O 1
ATOM 3298 N N . CYS B 1 69 ? -10.914 -16.625 -10.203 1 89.94 69 CYS B N 1
ATOM 3299 C CA . CYS B 1 69 ? -11.305 -17.094 -8.875 1 89.94 69 CYS B CA 1
ATOM 3300 C C . CYS B 1 69 ? -11.602 -15.906 -7.953 1 89.94 69 CYS B C 1
ATOM 3302 O O . CYS B 1 69 ? -11.055 -15.828 -6.852 1 89.94 69 CYS B O 1
ATOM 3304 N N . SER B 1 70 ? -12.414 -15.039 -8.398 1 87.5 70 SER B N 1
ATOM 3305 C CA . SER B 1 70 ? -12.875 -13.828 -7.727 1 87.5 70 SER B CA 1
ATOM 3306 C C . SER B 1 70 ? -14.203 -13.352 -8.297 1 87.5 70 SER B C 1
ATOM 3308 O O . SER B 1 70 ? -14.555 -13.68 -9.43 1 87.5 70 SER B O 1
ATOM 3310 N N . ASP B 1 71 ? -14.977 -12.664 -7.539 1 82.94 71 ASP B N 1
ATOM 3311 C CA . ASP B 1 71 ? -16.203 -12.039 -8.047 1 82.94 71 ASP B CA 1
ATOM 3312 C C . ASP B 1 71 ? -15.875 -10.828 -8.914 1 82.94 71 ASP B C 1
ATOM 3314 O O . ASP B 1 71 ? -16.781 -10.195 -9.469 1 82.94 71 ASP B O 1
ATOM 3318 N N . GLY B 1 72 ? -14.641 -10.594 -9 1 85 72 GLY B N 1
ATOM 3319 C CA . GLY B 1 72 ? -14.195 -9.477 -9.82 1 85 72 GLY B CA 1
ATOM 3320 C C . GLY B 1 72 ? -12.766 -9.617 -10.297 1 85 72 GLY B C 1
ATOM 3321 O O . GLY B 1 72 ? -12.414 -10.625 -10.914 1 85 72 GLY B O 1
ATOM 3322 N N . ARG B 1 73 ? -11.961 -8.609 -10.031 1 90.94 73 ARG B N 1
ATOM 3323 C CA . ARG B 1 73 ? -10.594 -8.492 -10.516 1 90.94 73 ARG B CA 1
ATOM 3324 C C . ARG B 1 73 ? -9.625 -9.273 -9.633 1 90.94 73 ARG B C 1
ATOM 3326 O O . ARG B 1 73 ? -9.906 -9.5 -8.453 1 90.94 73 ARG B O 1
ATOM 3333 N N . VAL B 1 74 ? -8.555 -9.75 -10.227 1 93.88 74 VAL B N 1
ATOM 3334 C CA . VAL B 1 74 ? -7.453 -10.383 -9.508 1 93.88 74 VAL B CA 1
ATOM 3335 C C . VAL B 1 74 ? -6.246 -9.445 -9.492 1 93.88 74 VAL B C 1
ATOM 3337 O O . VAL B 1 74 ? -6.305 -8.336 -10.031 1 93.88 74 VAL B O 1
ATOM 3340 N N . VAL B 1 75 ? -5.191 -9.859 -8.828 1 94.69 75 VAL B N 1
ATOM 3341 C CA . VAL B 1 75 ? -4.039 -9.008 -8.547 1 94.69 75 VAL B CA 1
ATOM 3342 C C . VAL B 1 75 ? -3.514 -8.406 -9.852 1 94.69 75 VAL B C 1
ATOM 3344 O O . VAL B 1 75 ? -3.291 -7.199 -9.938 1 94.69 75 VAL B O 1
ATOM 3347 N N . VAL B 1 76 ? -3.377 -9.188 -10.945 1 97.38 76 VAL B N 1
ATOM 3348 C CA . VAL B 1 76 ? -2.734 -8.75 -12.18 1 97.38 76 VAL B CA 1
ATOM 3349 C C . VAL B 1 76 ? -3.629 -7.746 -12.906 1 97.38 76 VAL B C 1
ATOM 3351 O O . VAL B 1 76 ? -3.146 -6.93 -13.688 1 97.38 76 VAL B O 1
ATOM 3354 N N . ASP B 1 77 ? -4.938 -7.77 -12.68 1 96.44 77 ASP B N 1
ATOM 3355 C CA . ASP B 1 77 ? -5.84 -6.781 -13.273 1 96.44 77 ASP B CA 1
ATOM 3356 C C . ASP B 1 77 ? -5.535 -5.379 -12.75 1 96.44 77 ASP B C 1
ATOM 3358 O O . ASP B 1 77 ? -5.512 -4.418 -13.516 1 96.44 77 ASP B O 1
ATOM 3362 N N . PHE B 1 78 ? -5.293 -5.32 -11.445 1 94 78 PHE B N 1
ATOM 3363 C CA . PHE B 1 78 ? -5 -4.031 -10.828 1 94 78 PHE B CA 1
ATOM 3364 C C . PHE B 1 78 ? -3.641 -3.514 -11.281 1 94 78 PHE B C 1
ATOM 3366 O O . PHE B 1 78 ? -3.467 -2.311 -11.492 1 94 78 PHE B O 1
ATOM 3373 N N . LEU B 1 79 ? -2.688 -4.406 -11.453 1 96.5 79 LEU B N 1
ATOM 3374 C CA . LEU B 1 79 ? -1.384 -4.008 -11.969 1 96.5 79 LEU B CA 1
ATOM 3375 C C . LEU B 1 79 ? -1.504 -3.482 -13.398 1 96.5 79 LEU B C 1
ATOM 3377 O O . LEU B 1 79 ? -0.942 -2.436 -13.727 1 96.5 79 LEU B O 1
ATOM 3381 N N . ALA B 1 80 ? -2.246 -4.238 -14.219 1 97.5 80 ALA B N 1
ATOM 3382 C CA . ALA B 1 80 ? -2.447 -3.816 -15.602 1 97.5 80 ALA B CA 1
ATOM 3383 C C . ALA B 1 80 ? -3.098 -2.438 -15.664 1 97.5 80 ALA B C 1
ATOM 3385 O O . ALA B 1 80 ? -2.637 -1.562 -16.391 1 97.5 80 ALA B O 1
ATOM 3386 N N . GLN B 1 81 ? -4.094 -2.184 -14.883 1 93.62 81 GLN B N 1
ATOM 3387 C CA . GLN B 1 81 ? -4.797 -0.905 -14.859 1 93.62 81 GLN B CA 1
ATOM 3388 C C . GLN B 1 81 ? -3.873 0.222 -14.406 1 93.62 81 GLN B C 1
ATOM 3390 O O . GLN B 1 81 ? -3.904 1.319 -14.969 1 93.62 81 GLN B O 1
ATOM 3395 N N . PHE B 1 82 ? -3.055 -0.077 -13.445 1 92.88 82 PHE B N 1
ATOM 3396 C CA . PHE B 1 82 ? -2.141 0.943 -12.945 1 92.88 82 PHE B CA 1
ATOM 3397 C C . PHE B 1 82 ? -1.195 1.409 -14.047 1 92.88 82 PHE B C 1
ATOM 3399 O O . PHE B 1 82 ? -0.932 2.605 -14.18 1 92.88 82 PHE B O 1
ATOM 3406 N N . PHE B 1 83 ? -0.765 0.468 -14.844 1 94.06 83 PHE B N 1
ATOM 3407 C CA . PHE B 1 83 ? 0.227 0.792 -15.867 1 94.06 83 PHE B CA 1
ATOM 3408 C C . PHE B 1 83 ? -0.448 1.189 -17.172 1 94.06 83 PHE B C 1
ATOM 3410 O O . PHE B 1 83 ? 0.214 1.324 -18.203 1 94.06 83 PHE B O 1
ATOM 3417 N N . GLY B 1 84 ? -1.733 1.355 -17.172 1 93.44 84 GLY B N 1
ATOM 3418 C CA . GLY B 1 84 ? -2.467 1.781 -18.359 1 93.44 84 GLY B CA 1
ATOM 3419 C C . GLY B 1 84 ? -2.516 0.723 -19.438 1 93.44 84 GLY B C 1
ATOM 3420 O O . GLY B 1 84 ? -2.6 1.047 -20.625 1 93.44 84 GLY B O 1
ATOM 3421 N N . LEU B 1 85 ? -2.416 -0.512 -19.078 1 96.38 85 LEU B N 1
ATOM 3422 C CA . LEU B 1 85 ? -2.457 -1.645 -19.984 1 96.38 85 LEU B CA 1
ATOM 3423 C C . LEU B 1 85 ? -3.836 -2.297 -19.984 1 96.38 85 LEU B C 1
ATOM 3425 O O . LEU B 1 85 ? -4.59 -2.164 -19.016 1 96.38 85 LEU B O 1
ATOM 3429 N N . PRO B 1 86 ? -4.148 -2.967 -21.094 1 96.56 86 PRO B N 1
ATOM 3430 C CA . PRO B 1 86 ? -5.363 -3.787 -21.047 1 96.56 86 PRO B CA 1
ATOM 3431 C C . PRO B 1 86 ? -5.258 -4.93 -20.031 1 96.56 86 PRO B C 1
ATOM 3433 O O . PRO B 1 86 ? -4.152 -5.367 -19.703 1 96.56 86 PRO B O 1
ATOM 3436 N N . LEU B 1 87 ? -6.48 -5.32 -19.516 1 97.81 87 LEU B N 1
ATOM 3437 C CA . LEU B 1 87 ? -6.461 -6.527 -18.703 1 97.81 87 LEU B CA 1
ATOM 3438 C C . LEU B 1 87 ? -5.855 -7.695 -19.469 1 97.81 87 LEU B C 1
ATOM 3440 O O . LEU B 1 87 ? -6.113 -7.859 -20.656 1 97.81 87 LEU B O 1
ATOM 3444 N N . LEU B 1 88 ? -5.078 -8.539 -18.828 1 98.38 88 LEU B N 1
ATOM 3445 C CA . LEU B 1 88 ? -4.352 -9.602 -19.516 1 98.38 88 LEU B CA 1
ATOM 3446 C C . LEU B 1 88 ? -5.312 -10.656 -20.047 1 98.38 88 LEU B C 1
ATOM 3448 O O . LEU B 1 88 ? -6.051 -11.273 -19.281 1 98.38 88 LEU B O 1
ATOM 3452 N N . PRO B 1 89 ? -5.277 -10.859 -21.344 1 98 89 PRO B N 1
ATOM 3453 C CA . PRO B 1 89 ? -6.07 -11.969 -21.859 1 98 89 PRO B CA 1
ATOM 3454 C C . PRO B 1 89 ? -5.492 -13.336 -21.5 1 98 89 PRO B C 1
ATOM 3456 O O . PRO B 1 89 ? -4.27 -13.492 -21.422 1 98 89 PRO B O 1
ATOM 3459 N N . PRO B 1 90 ? -6.434 -14.312 -21.266 1 98.19 90 PRO B N 1
ATOM 3460 C CA . PRO B 1 90 ? -5.902 -15.672 -21.125 1 98.19 90 PRO B CA 1
ATOM 3461 C C . PRO B 1 90 ? -5.152 -16.156 -22.359 1 98.19 90 PRO B C 1
ATOM 3463 O O . PRO B 1 90 ? -5.602 -15.922 -23.484 1 98.19 90 PRO B O 1
ATOM 3466 N N . SER B 1 91 ? -4.039 -16.797 -22.141 1 97.94 91 SER B N 1
ATOM 3467 C CA . SER B 1 91 ? -3.131 -17.172 -23.219 1 97.94 91 SER B CA 1
ATOM 3468 C C . SER B 1 91 ? -3.787 -18.156 -24.188 1 97.94 91 SER B C 1
ATOM 3470 O O . SER B 1 91 ? -3.377 -18.281 -25.344 1 97.94 91 SER B O 1
ATOM 3472 N N . LYS B 1 92 ? -4.809 -18.828 -23.75 1 95.75 92 LYS B N 1
ATOM 3473 C CA . LYS B 1 92 ? -5.441 -19.875 -24.562 1 95.75 92 LYS B CA 1
ATOM 3474 C C . LYS B 1 92 ? -6.547 -19.297 -25.438 1 95.75 92 LYS B C 1
ATOM 3476 O O . LYS B 1 92 ? -7.16 -20.016 -26.234 1 95.75 92 LYS B O 1
ATOM 3481 N N . ARG B 1 93 ? -6.738 -18.016 -25.266 1 95.12 93 ARG B N 1
ATOM 3482 C CA . ARG B 1 93 ? -7.77 -17.391 -26.078 1 95.12 93 ARG B CA 1
ATOM 3483 C C . ARG B 1 93 ? -7.289 -17.203 -27.516 1 95.12 93 ARG B C 1
ATOM 3485 O O . ARG B 1 93 ? -6.293 -16.516 -27.75 1 95.12 93 ARG B O 1
ATOM 3492 N N . ASN B 1 94 ? -8.062 -17.719 -28.469 1 90.88 94 ASN B N 1
ATOM 3493 C CA . ASN B 1 94 ? -7.703 -17.641 -29.891 1 90.88 94 ASN B CA 1
ATOM 3494 C C . ASN B 1 94 ? -7.922 -16.234 -30.453 1 90.88 94 ASN B C 1
ATOM 3496 O O . ASN B 1 94 ? -8.828 -15.523 -30 1 90.88 94 ASN B O 1
ATOM 3500 N N . GLY B 1 95 ? -7.039 -15.867 -31.359 1 90.38 95 GLY B N 1
ATOM 3501 C CA . GLY B 1 95 ? -7.223 -14.633 -32.125 1 90.38 95 GLY B CA 1
ATOM 3502 C C . GLY B 1 95 ? -6.98 -13.391 -31.297 1 90.38 95 GLY B C 1
ATOM 3503 O O . GLY B 1 95 ? -7.547 -12.328 -31.578 1 90.38 95 GLY B O 1
ATOM 3504 N N . THR B 1 96 ? -6.258 -13.516 -30.281 1 93.12 96 THR B N 1
ATOM 3505 C CA . THR B 1 96 ? -5.992 -12.414 -29.359 1 93.12 96 THR B CA 1
ATOM 3506 C C . THR B 1 96 ? -4.602 -11.836 -29.609 1 93.12 96 THR B C 1
ATOM 3508 O O . THR B 1 96 ? -3.668 -12.562 -29.938 1 93.12 96 THR B O 1
ATOM 3511 N N . ASP B 1 97 ? -4.473 -10.5 -29.531 1 96.12 97 ASP B N 1
ATOM 3512 C CA . ASP B 1 97 ? -3.184 -9.812 -29.562 1 96.12 97 ASP B CA 1
ATOM 3513 C C . ASP B 1 97 ? -2.518 -9.82 -28.203 1 96.12 97 ASP B C 1
ATOM 3515 O O . ASP B 1 97 ? -3.045 -9.242 -27.234 1 96.12 97 ASP B O 1
ATOM 3519 N N . PHE B 1 98 ? -1.369 -10.445 -28.094 1 97.88 98 PHE B N 1
ATOM 3520 C CA . PHE B 1 98 ? -0.714 -10.641 -26.797 1 97.88 98 PHE B CA 1
ATOM 3521 C C . PHE B 1 98 ? 0.464 -9.688 -26.641 1 97.88 98 PHE B C 1
ATOM 3523 O O . PHE B 1 98 ? 1.25 -9.812 -25.703 1 97.88 98 PHE B O 1
ATOM 3530 N N . ARG B 1 99 ? 0.718 -8.625 -27.516 1 97 99 ARG B N 1
ATOM 3531 C CA . ARG B 1 99 ? 1.867 -7.727 -27.516 1 97 99 ARG B CA 1
ATOM 3532 C C . ARG B 1 99 ? 1.885 -6.855 -26.266 1 97 99 ARG B C 1
ATOM 3534 O O . ARG B 1 99 ? 2.945 -6.391 -25.828 1 97 99 ARG B O 1
ATOM 3541 N N . LYS B 1 100 ? 0.685 -6.707 -25.609 1 98.12 100 LYS B N 1
ATOM 3542 C CA . LYS B 1 100 ? 0.622 -5.867 -24.406 1 98.12 100 LYS B CA 1
ATOM 3543 C C . LYS B 1 100 ? 0.498 -6.715 -23.141 1 98.12 100 LYS B C 1
ATOM 3545 O O . LYS B 1 100 ? 0.411 -6.176 -22.047 1 98.12 100 LYS B O 1
ATOM 3550 N N . GLY B 1 101 ? 0.372 -8.039 -23.344 1 98.44 101 GLY B N 1
ATOM 3551 C CA . GLY B 1 101 ? 0.315 -8.906 -22.172 1 98.44 101 GLY B CA 1
ATOM 3552 C C . GLY B 1 101 ? -0.404 -10.219 -22.438 1 98.44 101 GLY B C 1
ATOM 3553 O O . GLY B 1 101 ? -1.213 -10.312 -23.359 1 98.44 101 GLY B O 1
ATOM 3554 N N . ALA B 1 102 ? -0.13 -11.156 -21.672 1 98.75 102 ALA B N 1
ATOM 3555 C CA . ALA B 1 102 ? -0.758 -12.477 -21.672 1 98.75 102 ALA B CA 1
ATOM 3556 C C . ALA B 1 102 ? -0.719 -13.117 -20.297 1 98.75 102 ALA B C 1
ATOM 3558 O O . ALA B 1 102 ? 0.208 -12.867 -19.516 1 98.75 102 ALA B O 1
ATOM 3559 N N . ASN B 1 103 ? -1.754 -13.836 -20 1 98.81 103 ASN B N 1
ATOM 3560 C CA . ASN B 1 103 ? -1.821 -14.57 -18.75 1 98.81 103 ASN B CA 1
ATOM 3561 C C . ASN B 1 103 ? -1.795 -16.078 -18.969 1 98.81 103 ASN B C 1
ATOM 3563 O O . ASN B 1 103 ? -2.742 -16.641 -19.531 1 98.81 103 ASN B O 1
ATOM 3567 N N . MET B 1 104 ? -0.742 -16.75 -18.562 1 98.75 104 MET B N 1
ATOM 3568 C CA . MET B 1 104 ? -0.6 -18.188 -18.703 1 98.75 104 MET B CA 1
ATOM 3569 C C . MET B 1 104 ? -1.191 -18.922 -17.516 1 98.75 104 MET B C 1
ATOM 3571 O O . MET B 1 104 ? -1.41 -20.141 -17.562 1 98.75 104 MET B O 1
ATOM 3575 N N . ALA B 1 105 ? -1.479 -18.188 -16.438 1 98.5 105 ALA B N 1
ATOM 3576 C CA . ALA B 1 105 ? -1.975 -18.812 -15.211 1 98.5 105 ALA B CA 1
ATOM 3577 C C . ALA B 1 105 ? -3.217 -19.656 -15.484 1 98.5 105 ALA B C 1
ATOM 3579 O O . ALA B 1 105 ? -4.051 -19.297 -16.312 1 98.5 105 ALA B O 1
ATOM 3580 N N . ILE B 1 106 ? -3.293 -20.719 -14.766 1 97.19 106 ILE B N 1
ATOM 3581 C CA . ILE B 1 106 ? -4.465 -21.594 -14.883 1 97.19 106 ILE B CA 1
ATOM 3582 C C . ILE B 1 106 ? -4.824 -22.156 -13.508 1 97.19 106 ILE B C 1
ATOM 3584 O O . ILE B 1 106 ? -3.938 -22.5 -12.719 1 97.19 106 ILE B O 1
ATOM 3588 N N . ILE B 1 107 ? -6.086 -22.281 -13.242 1 94.88 107 ILE B N 1
ATOM 3589 C CA . ILE B 1 107 ? -6.605 -22.734 -11.961 1 94.88 107 ILE B CA 1
ATOM 3590 C C . ILE B 1 107 ? -5.996 -24.094 -11.617 1 94.88 107 ILE B C 1
ATOM 3592 O O . ILE B 1 107 ? -6 -25.016 -12.438 1 94.88 107 ILE B O 1
ATOM 3596 N N . GLY B 1 108 ? -5.398 -24.203 -10.438 1 94.81 108 GLY B N 1
ATOM 3597 C CA . GLY B 1 108 ? -4.91 -25.484 -9.938 1 94.81 108 GLY B CA 1
ATOM 3598 C C . GLY B 1 108 ? -3.469 -25.766 -10.32 1 94.81 108 GLY B C 1
ATOM 3599 O O . GLY B 1 108 ? -2.912 -26.797 -9.938 1 94.81 108 GLY B O 1
ATOM 3600 N N . ALA B 1 109 ? -2.842 -24.844 -11 1 97.69 109 ALA B N 1
ATOM 3601 C CA . ALA B 1 109 ? -1.486 -25.062 -11.5 1 97.69 109 ALA B CA 1
ATOM 3602 C C . ALA B 1 109 ? -0.522 -25.344 -10.352 1 97.69 109 ALA B C 1
ATOM 3604 O O . ALA B 1 109 ? -0.631 -24.75 -9.281 1 97.69 109 ALA B O 1
ATOM 3605 N N . THR B 1 110 ? 0.442 -26.266 -10.578 1 98.31 110 THR B N 1
ATOM 3606 C CA . THR B 1 110 ? 1.545 -26.594 -9.688 1 98.31 110 THR B CA 1
ATOM 3607 C C . THR B 1 110 ? 2.877 -26.141 -10.273 1 98.31 110 THR B C 1
ATOM 3609 O O . THR B 1 110 ? 2.961 -25.844 -11.469 1 98.31 110 THR B O 1
ATOM 3612 N N . ALA B 1 111 ? 3.846 -26.016 -9.398 1 98.75 111 ALA B N 1
ATOM 3613 C CA . ALA B 1 111 ? 5.207 -25.844 -9.898 1 98.75 111 ALA B CA 1
ATOM 3614 C C . ALA B 1 111 ? 5.715 -27.125 -10.555 1 98.75 111 ALA B C 1
ATOM 3616 O O . ALA B 1 111 ? 6.191 -27.094 -11.688 1 98.75 111 ALA B O 1
ATOM 3617 N N . MET B 1 112 ? 5.496 -28.219 -9.836 1 98.62 112 MET B N 1
ATOM 3618 C CA . MET B 1 112 ? 6.023 -29.5 -10.289 1 98.62 112 MET B CA 1
ATOM 3619 C C . MET B 1 112 ? 5.129 -30.109 -11.367 1 98.62 112 MET B C 1
ATOM 3621 O O . MET B 1 112 ? 3.918 -29.891 -11.375 1 98.62 112 MET B O 1
ATOM 3625 N N . ASN B 1 113 ? 5.789 -30.953 -12.18 1 97.88 113 ASN B N 1
ATOM 3626 C CA . ASN B 1 113 ? 5.066 -31.656 -13.234 1 97.88 113 ASN B CA 1
ATOM 3627 C C . ASN B 1 113 ? 4.289 -32.844 -12.672 1 97.88 113 ASN B C 1
ATOM 3629 O O . ASN B 1 113 ? 4.566 -33.312 -11.562 1 97.88 113 ASN B O 1
ATOM 3633 N N . LEU B 1 114 ? 3.391 -33.312 -13.5 1 96.94 114 LEU B N 1
ATOM 3634 C CA . LEU B 1 114 ? 2.486 -34.375 -13.094 1 96.94 114 LEU B CA 1
ATOM 3635 C C . LEU B 1 114 ? 3.27 -35.625 -12.656 1 96.94 114 LEU B C 1
ATOM 3637 O O . LEU B 1 114 ? 2.859 -36.312 -11.734 1 96.94 114 LEU B O 1
ATOM 3641 N N . ASP B 1 115 ? 4.371 -35.938 -13.289 1 96.75 115 ASP B N 1
ATOM 3642 C CA . ASP B 1 115 ? 5.148 -37.125 -13 1 96.75 115 ASP B CA 1
ATOM 3643 C C . ASP B 1 115 ? 5.668 -37.125 -11.562 1 96.75 115 ASP B C 1
ATOM 3645 O O . ASP B 1 115 ? 5.789 -38.156 -10.93 1 96.75 115 ASP B O 1
ATOM 3649 N N . PHE B 1 116 ? 5.949 -36 -11.016 1 97.75 116 PHE B N 1
ATOM 3650 C CA . PHE B 1 116 ? 6.387 -35.844 -9.633 1 97.75 116 PHE B CA 1
ATOM 3651 C C . PHE B 1 116 ? 5.324 -36.375 -8.664 1 97.75 116 PHE B C 1
ATOM 3653 O O . PHE B 1 116 ? 5.641 -37.094 -7.723 1 97.75 116 PHE B O 1
ATOM 3660 N N . PHE B 1 117 ? 4.129 -36.031 -8.914 1 97.62 117 PHE B N 1
ATOM 3661 C CA . PHE B 1 117 ? 3.01 -36.406 -8.055 1 97.62 117 PHE B CA 1
ATOM 3662 C C . PHE B 1 117 ? 2.623 -37.875 -8.297 1 97.62 117 PHE B C 1
ATOM 3664 O O . PHE B 1 117 ? 2.326 -38.594 -7.348 1 97.62 117 PHE B O 1
ATOM 3671 N N . GLN B 1 118 ? 2.643 -38.281 -9.57 1 96.69 118 GLN B N 1
ATOM 3672 C CA . GLN B 1 118 ? 2.305 -39.656 -9.906 1 96.69 118 GLN B CA 1
ATOM 3673 C C . GLN B 1 118 ? 3.252 -40.656 -9.219 1 96.69 118 GLN B C 1
ATOM 3675 O O . GLN B 1 118 ? 2.816 -41.688 -8.695 1 96.69 118 GLN B O 1
ATOM 3680 N N . SER B 1 119 ? 4.512 -40.312 -9.203 1 97.44 119 SER B N 1
ATOM 3681 C CA . SER B 1 119 ? 5.52 -41.188 -8.609 1 97.44 119 SER B CA 1
ATOM 3682 C C . SER B 1 119 ? 5.344 -41.281 -7.094 1 97.44 119 SER B C 1
ATOM 3684 O O . SER B 1 119 ? 5.949 -42.125 -6.441 1 97.44 119 SER B O 1
ATOM 3686 N N . ARG B 1 120 ? 4.445 -40.5 -6.57 1 97 120 ARG B N 1
ATOM 3687 C CA . ARG B 1 120 ? 4.23 -40.469 -5.129 1 97 120 ARG B CA 1
ATOM 3688 C C . ARG B 1 120 ? 2.797 -40.844 -4.773 1 97 120 ARG B C 1
ATOM 3690 O O . ARG B 1 120 ? 2.332 -40.594 -3.666 1 97 120 ARG B O 1
ATOM 3697 N N . GLY B 1 121 ? 2.1 -41.375 -5.77 1 96.25 121 GLY B N 1
ATOM 3698 C CA . GLY B 1 121 ? 0.739 -41.844 -5.559 1 96.25 121 GLY B CA 1
ATOM 3699 C C . GLY B 1 121 ? -0.275 -40.719 -5.48 1 96.25 121 GLY B C 1
ATOM 3700 O O . GLY B 1 121 ? -1.355 -40.875 -4.91 1 96.25 121 GLY B O 1
ATOM 3701 N N . LEU B 1 122 ? 0.097 -39.531 -6.027 1 95.94 122 LEU B N 1
ATOM 3702 C CA . LEU B 1 122 ? -0.749 -38.375 -5.902 1 95.94 122 LEU B CA 1
ATOM 3703 C C . LEU B 1 122 ? -1.282 -37.938 -7.262 1 95.94 122 LEU B C 1
ATOM 3705 O O . LEU B 1 122 ? -1.677 -36.781 -7.441 1 95.94 122 LEU B O 1
ATOM 3709 N N . GLY B 1 123 ? -1.187 -38.75 -8.266 1 93.44 123 GLY B N 1
ATOM 3710 C CA . GLY B 1 123 ? -1.62 -38.406 -9.609 1 93.44 123 GLY B CA 1
ATOM 3711 C C . GLY B 1 123 ? -3.059 -37.938 -9.672 1 93.44 123 GLY B C 1
ATOM 3712 O O . GLY B 1 123 ? -3.379 -37 -10.414 1 93.44 123 GLY B O 1
ATOM 3713 N N . SER B 1 124 ? -3.936 -38.531 -8.883 1 91.62 124 SER B N 1
ATOM 3714 C CA . SER B 1 124 ? -5.363 -38.219 -8.891 1 91.62 124 SER B CA 1
ATOM 3715 C C . SER B 1 124 ? -5.637 -36.875 -8.227 1 91.62 124 SER B C 1
ATOM 3717 O O . SER B 1 124 ? -6.73 -36.312 -8.367 1 91.62 124 SER B O 1
ATOM 3719 N N . SER B 1 125 ? -4.629 -36.312 -7.527 1 91.31 125 SER B N 1
ATOM 3720 C CA . SER B 1 125 ? -4.773 -35.031 -6.848 1 91.31 125 SER B CA 1
ATOM 3721 C C . SER B 1 125 ? -4.531 -33.875 -7.805 1 91.31 125 SER B C 1
ATOM 3723 O O . SER B 1 125 ? -4.766 -32.719 -7.453 1 91.31 125 SER B O 1
ATOM 3725 N N . ILE B 1 126 ? -4.008 -34.156 -8.969 1 92.88 126 ILE B N 1
ATOM 3726 C CA . ILE B 1 126 ? -3.697 -33.156 -9.977 1 92.88 126 ILE B CA 1
ATOM 3727 C C . ILE B 1 126 ? -4.727 -33.219 -11.102 1 92.88 126 ILE B C 1
ATOM 3729 O O . ILE B 1 126 ? -4.832 -34.219 -11.805 1 92.88 126 ILE B O 1
ATOM 3733 N N . TRP B 1 127 ? -5.477 -32.094 -11.305 1 85.62 127 TRP B N 1
ATOM 3734 C CA . TRP B 1 127 ? -6.602 -32.219 -12.227 1 85.62 127 TRP B CA 1
ATOM 3735 C C . TRP B 1 127 ? -6.379 -31.328 -13.453 1 85.62 127 TRP B C 1
ATOM 3737 O O . TRP B 1 127 ? -7.211 -31.297 -14.359 1 85.62 127 TRP B O 1
ATOM 3747 N N . ASN B 1 128 ? -5.281 -30.578 -13.406 1 81.75 128 ASN B N 1
ATOM 3748 C CA . ASN B 1 128 ? -4.98 -29.75 -14.578 1 81.75 128 ASN B CA 1
ATOM 3749 C C . ASN B 1 128 ? -3.607 -30.078 -15.156 1 81.75 128 ASN B C 1
ATOM 3751 O O . ASN B 1 128 ? -2.793 -30.734 -14.5 1 81.75 128 ASN B O 1
ATOM 3755 N N . ASN B 1 129 ? -3.311 -29.672 -16.344 1 82.62 129 ASN B N 1
ATOM 3756 C CA . ASN B 1 129 ? -2.053 -29.953 -17.031 1 82.62 129 ASN B CA 1
ATOM 3757 C C . ASN B 1 129 ? -1.273 -28.672 -17.312 1 82.62 129 ASN B C 1
ATOM 3759 O O . ASN B 1 129 ? -0.632 -28.547 -18.359 1 82.62 129 ASN B O 1
ATOM 3763 N N . GLY B 1 130 ? -1.397 -27.719 -16.484 1 95.69 130 GLY B N 1
ATOM 3764 C CA . GLY B 1 130 ? -0.724 -26.453 -16.734 1 95.69 130 GLY B CA 1
ATOM 3765 C C . GLY B 1 130 ? 0.296 -26.109 -15.664 1 95.69 130 GLY B C 1
ATOM 3766 O O . GLY B 1 130 ? 0.26 -25 -15.094 1 95.69 130 GLY B O 1
ATOM 3767 N N . PRO B 1 131 ? 1.253 -27.125 -15.312 1 98.12 131 PRO B N 1
ATOM 3768 C CA . PRO B 1 131 ? 2.338 -26.781 -14.391 1 98.12 131 PRO B CA 1
ATOM 3769 C C . PRO B 1 131 ? 3.258 -25.703 -14.938 1 98.12 131 PRO B C 1
ATOM 3771 O O . PRO B 1 131 ? 3.115 -25.281 -16.094 1 98.12 131 PRO B O 1
ATOM 3774 N N . LEU B 1 132 ? 4.176 -25.203 -14.117 1 98.75 132 LEU B N 1
ATOM 3775 C CA . LEU B 1 132 ? 5.039 -24.062 -14.391 1 98.75 132 LEU B CA 1
ATOM 3776 C C . LEU B 1 132 ? 5.754 -24.234 -15.727 1 98.75 132 LEU B C 1
ATOM 3778 O O . LEU B 1 132 ? 5.719 -23.328 -16.562 1 98.75 132 LEU B O 1
ATOM 3782 N N . ASP B 1 133 ? 6.309 -25.438 -16 1 98.31 133 ASP B N 1
ATOM 3783 C CA . ASP B 1 133 ? 7.047 -25.672 -17.25 1 98.31 133 ASP B CA 1
ATOM 3784 C C . ASP B 1 133 ? 6.129 -25.531 -18.453 1 98.31 133 ASP B C 1
ATOM 3786 O O . ASP B 1 133 ? 6.531 -24.984 -19.484 1 98.31 133 ASP B O 1
ATOM 3790 N N . THR B 1 134 ? 5.008 -26.016 -18.297 1 98.5 134 THR B N 1
ATOM 3791 C CA . THR B 1 134 ? 4.047 -25.953 -19.391 1 98.5 134 THR B CA 1
ATOM 3792 C C . THR B 1 134 ? 3.635 -24.516 -19.672 1 98.5 134 THR B C 1
ATOM 3794 O O . THR B 1 134 ? 3.492 -24.125 -20.844 1 98.5 134 THR B O 1
ATOM 3797 N N . GLN B 1 135 ? 3.426 -23.719 -18.625 1 98.75 135 GLN B N 1
ATOM 3798 C CA . GLN B 1 135 ? 3.07 -22.312 -18.797 1 98.75 135 GLN B CA 1
ATOM 3799 C C . GLN B 1 135 ? 4.188 -21.547 -19.5 1 98.75 135 GLN B C 1
ATOM 3801 O O . GLN B 1 135 ? 3.926 -20.703 -20.359 1 98.75 135 GLN B O 1
ATOM 3806 N N . ILE B 1 136 ? 5.453 -21.828 -19.188 1 98.75 136 ILE B N 1
ATOM 3807 C CA . ILE B 1 136 ? 6.578 -21.188 -19.859 1 98.75 136 ILE B CA 1
ATOM 3808 C C . ILE B 1 136 ? 6.598 -21.609 -21.328 1 98.75 136 ILE B C 1
ATOM 3810 O O . ILE B 1 136 ? 6.855 -20.797 -22.203 1 98.75 136 ILE B O 1
ATOM 3814 N N . GLN B 1 137 ? 6.258 -22.875 -21.594 1 98.19 137 GLN B N 1
ATOM 3815 C CA . GLN B 1 137 ? 6.172 -23.359 -22.969 1 98.19 137 GLN B CA 1
ATOM 3816 C C . GLN B 1 137 ? 5.074 -22.625 -23.75 1 98.19 137 GLN B C 1
ATOM 3818 O O . GLN B 1 137 ? 5.258 -22.266 -24.906 1 98.19 137 GLN B O 1
ATOM 3823 N N . TRP B 1 138 ? 3.908 -22.469 -23.094 1 97.94 138 TRP B N 1
ATOM 3824 C CA . TRP B 1 138 ? 2.832 -21.703 -23.719 1 97.94 138 TRP B CA 1
ATOM 3825 C C . TRP B 1 138 ? 3.303 -20.297 -24.094 1 97.94 138 TRP B C 1
ATOM 3827 O O . TRP B 1 138 ? 3.023 -19.828 -25.203 1 97.94 138 TRP B O 1
ATOM 3837 N N . PHE B 1 139 ? 4.035 -19.672 -23.25 1 98.44 139 PHE B N 1
ATOM 3838 C CA . PHE B 1 139 ? 4.555 -18.328 -23.5 1 98.44 139 PHE B CA 1
ATOM 3839 C C . PHE B 1 139 ? 5.52 -18.344 -24.688 1 98.44 139 PHE B C 1
ATOM 3841 O O . PHE B 1 139 ? 5.438 -17.5 -25.578 1 98.44 139 PHE B O 1
ATOM 3848 N N . GLN B 1 140 ? 6.391 -19.312 -24.688 1 97.25 140 GLN B N 1
ATOM 3849 C CA . GLN B 1 140 ? 7.352 -19.422 -25.781 1 97.25 140 GLN B CA 1
ATOM 3850 C C . GLN B 1 140 ? 6.637 -19.594 -27.125 1 97.25 140 GLN B C 1
ATOM 3852 O O . GLN B 1 140 ? 7.09 -19.078 -28.141 1 97.25 140 GLN B O 1
ATOM 3857 N N . GLN B 1 141 ? 5.574 -20.266 -27.094 1 96.19 141 GLN B N 1
ATOM 3858 C CA . GLN B 1 141 ? 4.797 -20.484 -28.312 1 96.19 141 GLN B CA 1
ATOM 3859 C C . GLN B 1 141 ? 4.137 -19.188 -28.781 1 96.19 141 GLN B C 1
ATOM 3861 O O . GLN B 1 141 ? 3.883 -19.016 -29.969 1 96.19 141 GLN B O 1
ATOM 3866 N N . LEU B 1 142 ? 3.875 -18.266 -27.859 1 96.94 142 LEU B N 1
ATOM 3867 C CA . LEU B 1 142 ? 3.24 -17 -28.188 1 96.94 142 LEU B CA 1
ATOM 3868 C C . LEU B 1 142 ? 4.27 -15.992 -28.688 1 96.94 142 LEU B C 1
ATOM 3870 O O . LEU B 1 142 ? 3.916 -15.016 -29.344 1 96.94 142 LEU B O 1
ATOM 3874 N N . MET B 1 143 ? 5.551 -16.203 -28.406 1 96.25 143 MET B N 1
ATOM 3875 C CA . MET B 1 143 ? 6.598 -15.195 -28.594 1 96.25 143 MET B CA 1
ATOM 3876 C C . MET B 1 143 ? 6.688 -14.758 -30.047 1 96.25 143 MET B C 1
ATOM 3878 O O . MET B 1 143 ? 6.797 -13.562 -30.328 1 96.25 143 MET B O 1
ATOM 3882 N N . PRO B 1 144 ? 6.535 -15.664 -31.047 1 94.19 144 PRO B N 1
ATOM 3883 C CA . PRO B 1 144 ? 6.617 -15.211 -32.438 1 94.19 144 PRO B CA 1
ATOM 3884 C C . PRO B 1 144 ? 5.531 -14.203 -32.812 1 94.19 144 PRO B C 1
ATOM 3886 O O . PRO B 1 144 ? 5.734 -13.359 -33.688 1 94.19 144 PRO B O 1
ATOM 3889 N N . SER B 1 145 ? 4.449 -14.266 -32.062 1 93.88 145 SER B N 1
ATOM 3890 C CA . SER B 1 145 ? 3.365 -13.328 -32.344 1 93.88 145 SER B CA 1
ATOM 3891 C C . SER B 1 145 ? 3.533 -12.047 -31.531 1 93.88 145 SER B C 1
ATOM 3893 O O . SER B 1 145 ? 2.902 -11.031 -31.828 1 93.88 145 SER B O 1
ATOM 3895 N N . ILE B 1 146 ? 4.293 -12.047 -30.5 1 95.56 146 ILE B N 1
ATOM 3896 C CA . ILE B 1 146 ? 4.484 -10.93 -29.594 1 95.56 146 ILE B CA 1
ATOM 3897 C C . ILE B 1 146 ? 5.59 -10.016 -30.109 1 95.56 146 ILE B C 1
ATOM 3899 O O . ILE B 1 146 ? 5.461 -8.789 -30.078 1 95.56 146 ILE B O 1
ATOM 3903 N N . CYS B 1 147 ? 6.602 -10.688 -30.531 1 91.62 147 CYS B N 1
ATOM 3904 C CA . CYS B 1 147 ? 7.77 -9.938 -30.969 1 91.62 147 CYS B CA 1
ATOM 3905 C C . CYS B 1 147 ? 8.461 -10.633 -32.156 1 91.62 147 CYS B C 1
ATOM 3907 O O . CYS B 1 147 ? 8.359 -11.859 -32.281 1 91.62 147 CYS B O 1
ATOM 3909 N N . GLY B 1 148 ? 9.086 -9.812 -33 1 84.56 148 GLY B N 1
ATOM 3910 C CA . GLY B 1 148 ? 9.734 -10.289 -34.188 1 84.56 148 GLY B CA 1
ATOM 3911 C C . GLY B 1 148 ? 11.016 -11.055 -33.938 1 84.56 148 GLY B C 1
ATOM 3912 O O . GLY B 1 148 ? 11.023 -12 -33.125 1 84.56 148 GLY B O 1
ATOM 3913 N N . GLY B 1 149 ? 12.141 -10.562 -34.406 1 84.44 149 GLY B N 1
ATOM 3914 C CA . GLY B 1 149 ? 13.445 -11.195 -34.281 1 84.44 149 GLY B CA 1
ATOM 3915 C C . GLY B 1 149 ? 14.008 -11.102 -32.875 1 84.44 149 GLY B C 1
ATOM 3916 O O . GLY B 1 149 ? 13.406 -10.492 -31.984 1 84.44 149 GLY B O 1
ATOM 3917 N N . ALA B 1 150 ? 15.094 -11.727 -32.688 1 86.25 150 ALA B N 1
ATOM 3918 C CA . ALA B 1 150 ? 15.711 -11.875 -31.375 1 86.25 150 ALA B CA 1
ATOM 3919 C C . ALA B 1 150 ? 15.945 -10.523 -30.703 1 86.25 150 ALA B C 1
ATOM 3921 O O . ALA B 1 150 ? 15.688 -10.352 -29.516 1 86.25 150 ALA B O 1
ATOM 3922 N N . SER B 1 151 ? 16.359 -9.547 -31.469 1 87.88 151 SER B N 1
ATOM 3923 C CA . SER B 1 151 ? 16.625 -8.219 -30.922 1 87.88 151 SER B CA 1
ATOM 3924 C C . SER B 1 151 ? 15.336 -7.52 -30.5 1 87.88 151 SER B C 1
ATOM 3926 O O . SER B 1 151 ? 15.289 -6.887 -29.453 1 87.88 151 SER B O 1
ATOM 3928 N N . ASP B 1 152 ? 14.359 -7.699 -31.297 1 91.69 152 ASP B N 1
ATOM 3929 C CA . ASP B 1 152 ? 13.062 -7.109 -31 1 91.69 152 ASP B CA 1
ATOM 3930 C C . ASP B 1 152 ? 12.453 -7.73 -29.734 1 91.69 152 ASP B C 1
ATOM 3932 O O . ASP B 1 152 ? 11.875 -7.027 -28.906 1 91.69 152 ASP B O 1
ATOM 3936 N N . CYS B 1 153 ? 12.625 -9 -29.656 1 93.81 153 CYS B N 1
ATOM 3937 C CA . CYS B 1 153 ? 12.078 -9.711 -28.516 1 93.81 153 CYS B CA 1
ATOM 3938 C C . CYS B 1 153 ? 12.805 -9.312 -27.234 1 93.81 153 CYS B C 1
ATOM 3940 O O . CYS B 1 153 ? 12.172 -9.102 -26.188 1 93.81 153 CYS B O 1
ATOM 3942 N N . ARG B 1 154 ? 14.055 -9.188 -27.328 1 93.06 154 ARG B N 1
ATOM 3943 C CA . ARG B 1 154 ? 14.82 -8.789 -26.156 1 93.06 154 ARG B CA 1
ATOM 3944 C C . ARG B 1 154 ? 14.391 -7.406 -25.672 1 93.06 154 ARG B C 1
ATOM 3946 O O . ARG B 1 154 ? 14.242 -7.18 -24.469 1 93.06 154 ARG B O 1
ATOM 3953 N N . SER B 1 155 ? 14.25 -6.512 -26.594 1 94.38 155 SER B N 1
ATOM 3954 C CA . SER B 1 155 ? 13.82 -5.16 -26.25 1 94.38 155 SER B CA 1
ATOM 3955 C C . SER B 1 155 ? 12.43 -5.168 -25.625 1 94.38 155 SER B C 1
ATOM 3957 O O . SER B 1 155 ? 12.203 -4.52 -24.609 1 94.38 155 SER B O 1
ATOM 3959 N N . HIS B 1 156 ? 11.578 -5.938 -26.234 1 96.69 156 HIS B N 1
ATOM 3960 C CA . HIS B 1 156 ? 10.203 -6.004 -25.75 1 96.69 156 HIS B CA 1
ATOM 3961 C C . HIS B 1 156 ? 10.141 -6.625 -24.359 1 96.69 156 HIS B C 1
ATOM 3963 O O . HIS B 1 156 ? 9.492 -6.09 -23.453 1 96.69 156 HIS B O 1
ATOM 3969 N N . LEU B 1 157 ? 10.867 -7.672 -24.188 1 97.56 157 LEU B N 1
ATOM 3970 C CA . LEU B 1 157 ? 10.797 -8.422 -22.938 1 97.56 157 LEU B CA 1
ATOM 3971 C C . LEU B 1 157 ? 11.516 -7.684 -21.812 1 97.56 157 LEU B C 1
ATOM 3973 O O . LEU B 1 157 ? 11.109 -7.762 -20.656 1 97.56 157 LEU B O 1
ATOM 3977 N N . SER B 1 158 ? 12.547 -6.891 -22.156 1 96.44 158 SER B N 1
ATOM 3978 C CA . SER B 1 158 ? 13.266 -6.117 -21.141 1 96.44 158 SER B CA 1
ATOM 3979 C C . SER B 1 158 ? 12.422 -4.949 -20.641 1 96.44 158 SER B C 1
ATOM 3981 O O . SER B 1 158 ? 12.672 -4.422 -19.562 1 96.44 158 SER B O 1
ATOM 3983 N N . ASN B 1 159 ? 11.391 -4.578 -21.406 1 96 159 ASN B N 1
ATOM 3984 C CA . ASN B 1 159 ? 10.5 -3.49 -21.016 1 96 159 ASN B CA 1
ATOM 3985 C C . ASN B 1 159 ? 9.141 -4.012 -20.578 1 96 159 ASN B C 1
ATOM 3987 O O . ASN B 1 159 ? 8.148 -3.281 -20.625 1 96 159 ASN B O 1
ATOM 3991 N N . SER B 1 160 ? 9.086 -5.301 -20.219 1 98.31 160 SER B N 1
ATOM 3992 C CA . SER B 1 160 ? 7.867 -5.934 -19.719 1 98.31 160 SER B CA 1
ATOM 3993 C C . SER B 1 160 ? 8.023 -6.352 -18.25 1 98.31 160 SER B C 1
ATOM 3995 O O . SER B 1 160 ? 9.133 -6.609 -17.797 1 98.31 160 SER B O 1
ATOM 3997 N N . LEU B 1 161 ? 6.867 -6.285 -17.516 1 98.56 161 LEU B N 1
ATOM 3998 C CA . LEU B 1 161 ? 6.824 -6.84 -16.172 1 98.56 161 LEU B CA 1
ATOM 3999 C C . LEU B 1 161 ? 6.391 -8.305 -16.203 1 98.56 161 LEU B C 1
ATOM 4001 O O . LEU B 1 161 ? 5.359 -8.641 -16.781 1 98.56 161 LEU B O 1
ATOM 4005 N N . PHE B 1 162 ? 7.242 -9.172 -15.633 1 98.81 162 PHE B N 1
ATOM 4006 C CA . PHE B 1 162 ? 6.906 -10.586 -15.492 1 98.81 162 PHE B CA 1
ATOM 4007 C C . PHE B 1 162 ? 6.484 -10.906 -14.07 1 98.81 162 PHE B C 1
ATOM 4009 O O . PHE B 1 162 ? 7.082 -10.414 -13.109 1 98.81 162 PHE B O 1
ATOM 4016 N N . ILE B 1 163 ? 5.438 -11.625 -13.945 1 98.81 163 ILE B N 1
ATOM 4017 C CA . ILE B 1 163 ? 5.031 -12.18 -12.656 1 98.81 163 ILE B CA 1
ATOM 4018 C C . ILE B 1 163 ? 5.031 -13.703 -12.734 1 98.81 163 ILE B C 1
ATOM 4020 O O . ILE B 1 163 ? 4.332 -14.289 -13.562 1 98.81 163 ILE B O 1
ATOM 4024 N N . LEU B 1 164 ? 5.84 -14.367 -11.961 1 98.62 164 LEU B N 1
ATOM 4025 C CA . LEU B 1 164 ? 5.926 -15.82 -11.938 1 98.62 164 LEU B CA 1
ATOM 4026 C C . LEU B 1 164 ? 5.434 -16.375 -10.602 1 98.62 164 LEU B C 1
ATOM 4028 O O . LEU B 1 164 ? 6.234 -16.797 -9.766 1 98.62 164 LEU B O 1
ATOM 4032 N N . GLY B 1 165 ? 4.102 -16.422 -10.469 1 91.44 165 GLY B N 1
ATOM 4033 C CA . GLY B 1 165 ? 3.514 -16.969 -9.25 1 91.44 165 GLY B CA 1
ATOM 4034 C C . GLY B 1 165 ? 2.078 -16.531 -9.039 1 91.44 165 GLY B C 1
ATOM 4035 O O . GLY B 1 165 ? 1.508 -15.82 -9.867 1 91.44 165 GLY B O 1
ATOM 4036 N N . GLU B 1 166 ? 1.452 -17.078 -8.008 1 93.12 166 GLU B N 1
ATOM 4037 C CA . GLU B 1 166 ? 2.035 -17.875 -6.93 1 93.12 166 GLU B CA 1
ATOM 4038 C C . GLU B 1 166 ? 2.18 -19.328 -7.34 1 93.12 166 GLU B C 1
ATOM 4040 O O . GLU B 1 166 ? 1.236 -19.938 -7.859 1 93.12 166 GLU B O 1
ATOM 4045 N N . PHE B 1 167 ? 3.336 -19.953 -7.223 1 97.56 167 PHE B N 1
ATOM 4046 C CA . PHE B 1 167 ? 3.59 -21.391 -7.316 1 97.56 167 PHE B CA 1
ATOM 4047 C C . PHE B 1 167 ? 4.004 -21.953 -5.965 1 97.56 167 PHE B C 1
ATOM 4049 O O . PHE B 1 167 ? 4.73 -21.312 -5.207 1 97.56 167 PHE B O 1
ATOM 4056 N N . GLY B 1 168 ? 3.605 -23.234 -5.684 1 97.62 168 GLY B N 1
ATOM 4057 C CA . GLY B 1 168 ? 3.873 -23.891 -4.418 1 97.62 168 GLY B CA 1
ATOM 4058 C C . GLY B 1 168 ? 2.611 -24.312 -3.688 1 97.62 168 GLY B C 1
ATOM 4059 O O . GLY B 1 168 ? 2.441 -25.484 -3.361 1 97.62 168 GLY B O 1
ATOM 4060 N N . GLY B 1 169 ? 1.663 -23.375 -3.504 1 96.44 169 GLY B N 1
ATOM 4061 C CA . GLY B 1 169 ? 0.438 -23.641 -2.768 1 96.44 169 GLY B CA 1
ATOM 4062 C C . GLY B 1 169 ? -0.234 -24.938 -3.178 1 96.44 169 GLY B C 1
ATOM 4063 O O . GLY B 1 169 ? -0.511 -25.797 -2.334 1 96.44 169 GLY B O 1
ATOM 4064 N N . ASN B 1 170 ? -0.476 -25.141 -4.441 1 96.94 170 ASN B N 1
ATOM 4065 C CA . ASN B 1 170 ? -1.146 -26.328 -4.934 1 96.94 170 ASN B CA 1
ATOM 4066 C C . ASN B 1 170 ? -0.238 -27.562 -4.844 1 96.94 170 ASN B C 1
ATOM 4068 O O . ASN B 1 170 ? -0.721 -28.688 -4.734 1 96.94 170 ASN B O 1
ATOM 4072 N N . ASP B 1 171 ? 1.096 -27.312 -4.887 1 98.38 171 ASP B N 1
ATOM 4073 C CA . ASP B 1 171 ? 2.047 -28.406 -4.699 1 98.38 171 ASP B CA 1
ATOM 4074 C C . ASP B 1 171 ? 1.944 -28.984 -3.289 1 98.38 171 ASP B C 1
ATOM 4076 O O . ASP B 1 171 ? 2.242 -30.156 -3.074 1 98.38 171 ASP B O 1
ATOM 4080 N N . TYR B 1 172 ? 1.525 -28.141 -2.369 1 98.5 172 TYR B N 1
ATOM 4081 C CA . TYR B 1 172 ? 1.38 -28.594 -0.989 1 98.5 172 TYR B CA 1
ATOM 4082 C C . TYR B 1 172 ? -0.031 -29.109 -0.728 1 98.5 172 TYR B C 1
ATOM 4084 O O . TYR B 1 172 ? -0.218 -30.078 0.011 1 98.5 172 TYR B O 1
ATOM 4092 N N . ASN B 1 173 ? -1.022 -28.5 -1.331 1 96.62 173 ASN B N 1
ATOM 4093 C CA . ASN B 1 173 ? -2.398 -28.969 -1.194 1 96.62 173 ASN B CA 1
ATOM 4094 C C . ASN B 1 173 ? -2.543 -30.422 -1.64 1 96.62 173 ASN B C 1
ATOM 4096 O O . ASN B 1 173 ? -3.18 -31.234 -0.956 1 96.62 173 ASN B O 1
ATOM 4100 N N . ALA B 1 174 ? -1.945 -30.781 -2.779 1 96.75 174 ALA B N 1
ATOM 4101 C CA . ALA B 1 174 ? -2.105 -32.125 -3.359 1 96.75 174 ALA B CA 1
ATOM 4102 C C . ALA B 1 174 ? -1.704 -33.188 -2.365 1 96.75 174 ALA B C 1
ATOM 4104 O O . ALA B 1 174 ? -2.506 -34.062 -2.037 1 96.75 174 ALA B O 1
ATOM 4105 N N . PRO B 1 175 ? -0.497 -33.156 -1.804 1 97.94 175 PRO B N 1
ATOM 4106 C CA . PRO B 1 175 ? -0.124 -34.219 -0.865 1 97.94 175 PRO B CA 1
ATOM 4107 C C . PRO B 1 175 ? -0.858 -34.094 0.47 1 97.94 175 PRO B C 1
ATOM 4109 O O . PRO B 1 175 ? -1.172 -35.125 1.091 1 97.94 175 PRO B O 1
ATOM 4112 N N . ILE B 1 176 ? -1.157 -32.844 0.996 1 97.62 176 ILE B N 1
ATOM 4113 C CA . ILE B 1 176 ? -1.822 -32.688 2.285 1 97.62 176 ILE B CA 1
ATOM 4114 C C . ILE B 1 176 ? -3.242 -33.25 2.203 1 97.62 176 ILE B C 1
ATOM 4116 O O . ILE B 1 176 ? -3.641 -34.062 3.031 1 97.62 176 ILE B O 1
ATOM 4120 N N . PHE B 1 177 ? -3.969 -32.906 1.167 1 95 177 PHE B N 1
ATOM 4121 C CA . PHE B 1 177 ? -5.328 -33.406 1.002 1 95 177 PHE B CA 1
ATOM 4122 C C . PHE B 1 177 ? -5.32 -34.875 0.562 1 95 177 PHE B C 1
ATOM 4124 O O . PHE B 1 177 ? -6.32 -35.594 0.714 1 95 177 PHE B O 1
ATOM 4131 N N . GLY B 1 178 ? -4.207 -35.25 -0.046 1 94.94 178 GLY B N 1
ATOM 4132 C CA . GLY B 1 178 ? -4.043 -36.625 -0.452 1 94.94 178 GLY B CA 1
ATOM 4133 C C . GLY B 1 178 ? -3.646 -37.562 0.693 1 94.94 178 GLY B C 1
ATOM 4134 O O . GLY B 1 178 ? -3.455 -38.75 0.498 1 94.94 178 GLY B O 1
ATOM 4135 N N . GLY B 1 179 ? -3.426 -37.031 1.867 1 95.56 179 GLY B N 1
ATOM 4136 C CA . GLY B 1 179 ? -3.238 -37.844 3.061 1 95.56 179 GLY B CA 1
ATOM 4137 C C . GLY B 1 179 ? -1.777 -38.031 3.422 1 95.56 179 GLY B C 1
ATOM 4138 O O . GLY B 1 179 ? -1.458 -38.812 4.34 1 95.56 179 GLY B O 1
ATOM 4139 N N . LYS B 1 180 ? -0.904 -37.375 2.756 1 97.62 180 LYS B N 1
ATOM 4140 C CA . LYS B 1 180 ? 0.506 -37.5 3.117 1 97.62 180 LYS B CA 1
ATOM 4141 C C . LYS B 1 180 ? 0.798 -36.75 4.43 1 97.62 180 LYS B C 1
ATOM 4143 O O . LYS B 1 180 ? 0.134 -35.781 4.762 1 97.62 180 LYS B O 1
ATOM 4148 N N . SER B 1 181 ? 1.796 -37.281 5.18 1 97.69 181 SER B N 1
ATOM 4149 C CA . SER B 1 181 ? 2.219 -36.625 6.406 1 97.69 181 SER B CA 1
ATOM 4150 C C . SER B 1 181 ? 2.918 -35.312 6.105 1 97.69 181 SER B C 1
ATOM 4152 O O . SER B 1 181 ? 3.533 -35.156 5.047 1 97.69 181 SER B O 1
ATOM 4154 N N . LEU B 1 182 ? 2.809 -34.344 7.012 1 98 182 LEU B N 1
ATOM 4155 C CA . LEU B 1 182 ? 3.49 -33.062 6.832 1 98 182 LEU B CA 1
ATOM 4156 C C . LEU B 1 182 ? 5 -33.281 6.73 1 98 182 LEU B C 1
ATOM 4158 O O . LEU B 1 182 ? 5.676 -32.531 6.008 1 98 182 LEU B O 1
ATOM 4162 N N . ASP B 1 183 ? 5.52 -34.25 7.484 1 98.06 183 ASP B N 1
ATOM 4163 C CA . ASP B 1 183 ? 6.945 -34.562 7.391 1 98.06 183 ASP B CA 1
ATOM 4164 C C . ASP B 1 183 ? 7.34 -34.906 5.953 1 98.06 183 ASP B C 1
ATOM 4166 O O . ASP B 1 183 ? 8.383 -34.438 5.469 1 98.06 183 ASP B O 1
ATOM 4170 N N . GLU B 1 184 ? 6.555 -35.656 5.328 1 98.25 184 GLU B N 1
ATOM 4171 C CA . GLU B 1 184 ? 6.812 -35.969 3.926 1 98.25 184 GLU B CA 1
ATOM 4172 C C . GLU B 1 184 ? 6.703 -34.719 3.053 1 98.25 184 GLU B C 1
ATOM 4174 O O . GLU B 1 184 ? 7.543 -34.5 2.18 1 98.25 184 GLU B O 1
ATOM 4179 N N . VAL B 1 185 ? 5.734 -33.938 3.268 1 98.75 185 VAL B N 1
ATOM 4180 C CA . VAL B 1 185 ? 5.496 -32.75 2.457 1 98.75 185 VAL B CA 1
ATOM 4181 C C . VAL B 1 185 ? 6.688 -31.781 2.566 1 98.75 185 VAL B C 1
ATOM 4183 O O . VAL B 1 185 ? 7.082 -31.172 1.579 1 98.75 185 VAL B O 1
ATOM 4186 N N . TYR B 1 186 ? 7.285 -31.656 3.77 1 98.69 186 TYR B N 1
ATOM 4187 C CA . TYR B 1 186 ? 8.453 -30.797 3.969 1 98.69 186 TYR B CA 1
ATOM 4188 C C . TYR B 1 186 ? 9.586 -31.203 3.033 1 98.69 186 TYR B C 1
ATOM 4190 O O . TYR B 1 186 ? 10.359 -30.359 2.578 1 98.69 186 TYR B O 1
ATOM 4198 N N . THR B 1 187 ? 9.656 -32.469 2.695 1 98.56 187 THR B N 1
ATOM 4199 C CA . THR B 1 187 ? 10.734 -32.969 1.836 1 98.56 187 THR B CA 1
ATOM 4200 C C . THR B 1 187 ? 10.523 -32.5 0.398 1 98.56 187 THR B C 1
ATOM 4202 O O . THR B 1 187 ? 11.453 -32.531 -0.414 1 98.56 187 THR B O 1
ATOM 4205 N N . TYR B 1 188 ? 9.32 -32.094 0.009 1 98.75 188 TYR B N 1
ATOM 4206 C CA . TYR B 1 188 ? 9.016 -31.625 -1.341 1 98.75 188 TYR B CA 1
ATOM 4207 C C . TYR B 1 188 ? 9.492 -30.188 -1.548 1 98.75 188 TYR B C 1
ATOM 4209 O O . TYR B 1 188 ? 9.703 -29.766 -2.684 1 98.75 188 TYR B O 1
ATOM 4217 N N . VAL B 1 189 ? 9.664 -29.391 -0.469 1 98.88 189 VAL B N 1
ATOM 4218 C CA . VAL B 1 189 ? 9.805 -27.953 -0.515 1 98.88 189 VAL B CA 1
ATOM 4219 C C . VAL B 1 189 ? 11.047 -27.562 -1.312 1 98.88 189 VAL B C 1
ATOM 4221 O O . VAL B 1 189 ? 10.984 -26.75 -2.23 1 98.88 189 VAL B O 1
ATOM 4224 N N . PRO B 1 190 ? 12.242 -28.188 -1.07 1 98.69 190 PRO B N 1
ATOM 4225 C CA . PRO B 1 190 ? 13.414 -27.797 -1.863 1 98.69 190 PRO B CA 1
ATOM 4226 C C . PRO B 1 190 ? 13.227 -28.078 -3.355 1 98.69 190 PRO B C 1
ATOM 4228 O O . PRO B 1 190 ? 13.703 -27.297 -4.188 1 98.69 190 PRO B O 1
ATOM 4231 N N . HIS B 1 191 ? 12.508 -29.172 -3.713 1 98.69 191 HIS B N 1
ATOM 4232 C CA . HIS B 1 191 ? 12.266 -29.484 -5.113 1 98.69 191 HIS B CA 1
ATOM 4233 C C . HIS B 1 191 ? 11.367 -28.438 -5.77 1 98.69 191 HIS B C 1
ATOM 4235 O O . HIS B 1 191 ? 11.617 -28.031 -6.902 1 98.69 191 HIS B O 1
ATOM 4241 N N . ILE B 1 192 ? 10.391 -28.078 -5.059 1 98.81 192 ILE B N 1
ATOM 4242 C CA . ILE B 1 192 ? 9.414 -27.109 -5.555 1 98.81 192 ILE B CA 1
ATOM 4243 C C . ILE B 1 192 ? 10.086 -25.75 -5.758 1 98.81 192 ILE B C 1
ATOM 4245 O O . ILE B 1 192 ? 9.93 -25.125 -6.809 1 98.81 192 ILE B O 1
ATOM 4249 N N . VAL B 1 193 ? 10.859 -25.281 -4.77 1 98.88 193 VAL B N 1
ATOM 4250 C CA . VAL B 1 193 ? 11.539 -23.984 -4.844 1 98.88 193 VAL B CA 1
ATOM 4251 C C . VAL B 1 193 ? 12.562 -24 -5.977 1 98.88 193 VAL B C 1
ATOM 4253 O O . VAL B 1 193 ? 12.688 -23.031 -6.719 1 98.88 193 VAL B O 1
ATOM 4256 N N . ASN B 1 194 ? 13.25 -25.125 -6.129 1 98.69 194 ASN B N 1
ATOM 4257 C CA . ASN B 1 194 ? 14.203 -25.25 -7.227 1 98.69 194 ASN B CA 1
ATOM 4258 C C . ASN B 1 194 ? 13.508 -25.141 -8.586 1 98.69 194 ASN B C 1
ATOM 4260 O O . ASN B 1 194 ? 14.039 -24.547 -9.516 1 98.69 194 ASN B O 1
ATOM 4264 N N . LYS B 1 195 ? 12.367 -25.781 -8.688 1 98.81 195 LYS B N 1
ATOM 4265 C CA . LYS B 1 195 ? 11.594 -25.703 -9.922 1 98.81 195 LYS B CA 1
ATOM 4266 C C . LYS B 1 195 ? 11.211 -24.25 -10.227 1 98.81 195 LYS B C 1
ATOM 4268 O O . LYS B 1 195 ? 11.312 -23.812 -11.375 1 98.81 195 LYS B O 1
ATOM 4273 N N . ILE B 1 196 ? 10.789 -23.5 -9.25 1 98.88 196 ILE B N 1
ATOM 4274 C CA . ILE B 1 196 ? 10.375 -22.109 -9.414 1 98.88 196 ILE B CA 1
ATOM 4275 C C . ILE B 1 196 ? 11.578 -21.25 -9.836 1 98.88 196 ILE B C 1
ATOM 4277 O O . ILE B 1 196 ? 11.492 -20.484 -10.797 1 98.88 196 ILE B O 1
ATOM 4281 N N . THR B 1 197 ? 12.727 -21.406 -9.148 1 98.62 197 THR B N 1
ATOM 4282 C CA . THR B 1 197 ? 13.898 -20.594 -9.453 1 98.62 197 THR B CA 1
ATOM 4283 C C . THR B 1 197 ? 14.445 -20.938 -10.844 1 98.62 197 THR B C 1
ATOM 4285 O O . THR B 1 197 ? 14.938 -20.062 -11.555 1 98.62 197 THR B O 1
ATOM 4288 N N . SER B 1 198 ? 14.305 -22.203 -11.219 1 98.62 198 SER B N 1
ATOM 4289 C CA . SER B 1 198 ? 14.68 -22.594 -12.57 1 98.62 198 SER B CA 1
ATOM 4290 C C . SER B 1 198 ? 13.781 -21.938 -13.609 1 98.62 198 SER B C 1
ATOM 4292 O O . SER B 1 198 ? 14.234 -21.562 -14.695 1 98.62 198 SER B O 1
ATOM 4294 N N . GLY B 1 199 ? 12.484 -21.844 -13.297 1 98.81 199 GLY B N 1
ATOM 4295 C CA . GLY B 1 199 ? 11.57 -21.125 -14.164 1 98.81 199 GLY B CA 1
ATOM 4296 C C . GLY B 1 199 ? 11.93 -19.656 -14.328 1 98.81 199 GLY B C 1
ATOM 4297 O O . GLY B 1 199 ? 11.891 -19.125 -15.438 1 98.81 199 GLY B O 1
ATOM 4298 N N . VAL B 1 200 ? 12.32 -19.016 -13.219 1 98.75 200 VAL B N 1
ATOM 4299 C CA . VAL B 1 200 ? 12.766 -17.625 -13.258 1 98.75 200 VAL B CA 1
ATOM 4300 C C . VAL B 1 200 ? 13.977 -17.5 -14.18 1 98.75 200 VAL B C 1
ATOM 4302 O O . VAL B 1 200 ? 14.031 -16.594 -15.023 1 98.75 200 VAL B O 1
ATOM 4305 N N . GLU B 1 201 ? 14.906 -18.406 -14.016 1 98.38 201 GLU B N 1
ATOM 4306 C CA . GLU B 1 201 ? 16.125 -18.359 -14.82 1 98.38 201 GLU B CA 1
ATOM 4307 C C . GLU B 1 201 ? 15.805 -18.531 -16.297 1 98.38 201 GLU B C 1
ATOM 4309 O O . GLU B 1 201 ? 16.422 -17.906 -17.156 1 98.38 201 GLU B O 1
ATOM 4314 N N . THR B 1 202 ? 14.867 -19.422 -16.625 1 98.62 202 THR B N 1
ATOM 4315 C CA . THR B 1 202 ? 14.445 -19.609 -18.016 1 98.62 202 THR B CA 1
ATOM 4316 C C . THR B 1 202 ? 13.898 -18.297 -18.594 1 98.62 202 THR B C 1
ATOM 4318 O O . THR B 1 202 ? 14.227 -17.922 -19.719 1 98.62 202 THR B O 1
ATOM 4321 N N . LEU B 1 203 ? 13.055 -17.562 -17.828 1 98.56 203 LEU B N 1
ATOM 4322 C CA . LEU B 1 203 ? 12.5 -16.297 -18.297 1 98.56 203 LEU B CA 1
ATOM 4323 C C . LEU B 1 203 ? 13.602 -15.273 -18.5 1 98.56 203 LEU B C 1
ATOM 4325 O O . LEU B 1 203 ? 13.57 -14.492 -19.469 1 98.56 203 LEU B O 1
ATOM 4329 N N . ILE B 1 204 ? 14.578 -15.258 -17.547 1 98.19 204 ILE B N 1
ATOM 4330 C CA . ILE B 1 204 ? 15.727 -14.367 -17.688 1 98.19 204 ILE B CA 1
ATOM 4331 C C . ILE B 1 204 ? 16.469 -14.688 -18.984 1 98.19 204 ILE B C 1
ATOM 4333 O O . ILE B 1 204 ? 16.828 -13.781 -19.734 1 98.19 204 ILE B O 1
ATOM 4337 N N . GLY B 1 205 ? 16.594 -15.953 -19.297 1 97.19 205 GLY B N 1
ATOM 4338 C CA . GLY B 1 205 ? 17.234 -16.391 -20.531 1 97.19 205 GLY B CA 1
ATOM 4339 C C . GLY B 1 205 ? 16.5 -15.938 -21.781 1 97.19 205 GLY B C 1
ATOM 4340 O O . GLY B 1 205 ? 17.109 -15.719 -22.812 1 97.19 205 GLY B O 1
ATOM 4341 N N . LEU B 1 206 ? 15.211 -15.781 -21.672 1 96.69 206 LEU B N 1
ATOM 4342 C CA . LEU B 1 206 ? 14.398 -15.344 -22.812 1 96.69 206 LEU B CA 1
ATOM 4343 C C . LEU B 1 206 ? 14.461 -13.828 -22.969 1 96.69 206 LEU B C 1
ATOM 4345 O O . LEU B 1 206 ? 14.078 -13.289 -24 1 96.69 206 LEU B O 1
ATOM 4349 N N . GLY B 1 207 ? 14.875 -13.102 -21.859 1 96.88 207 GLY B N 1
ATOM 4350 C CA . GLY B 1 207 ? 15.047 -11.656 -21.984 1 96.88 207 GLY B CA 1
ATOM 4351 C C . GLY B 1 207 ? 14.328 -10.875 -20.891 1 96.88 207 GLY B C 1
ATOM 4352 O O . GLY B 1 207 ? 14.359 -9.641 -20.891 1 96.88 207 GLY B O 1
ATOM 4353 N N . ALA B 1 208 ? 13.672 -11.555 -19.922 1 98 208 ALA B N 1
ATOM 4354 C CA . ALA B 1 208 ? 13.008 -10.867 -18.828 1 98 208 ALA B CA 1
ATOM 4355 C C . ALA B 1 208 ? 14.008 -10.133 -17.953 1 98 208 ALA B C 1
ATOM 4357 O O . ALA B 1 208 ? 15.062 -10.68 -17.609 1 98 208 ALA B O 1
ATOM 4358 N N . VAL B 1 209 ? 13.656 -8.906 -17.562 1 97.62 209 VAL B N 1
ATOM 4359 C CA . VAL B 1 209 ? 14.547 -8.109 -16.719 1 97.62 209 VAL B CA 1
ATOM 4360 C C . VAL B 1 209 ? 13.867 -7.797 -15.391 1 97.62 209 VAL B C 1
ATOM 4362 O O . VAL B 1 209 ? 14.492 -7.867 -14.328 1 97.62 209 VAL B O 1
ATOM 436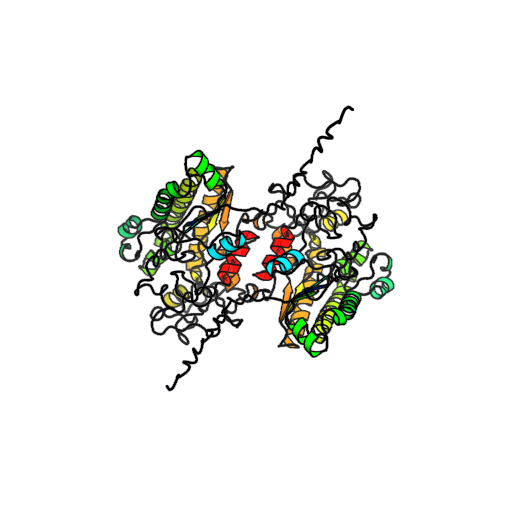5 N N . ASP B 1 210 ? 12.57 -7.426 -15.398 1 97.38 210 ASP B N 1
ATOM 4366 C CA . ASP B 1 210 ? 11.781 -7.176 -14.195 1 97.38 210 ASP B CA 1
ATOM 4367 C C . ASP B 1 210 ? 10.836 -8.344 -13.914 1 97.38 210 ASP B C 1
ATOM 4369 O O . ASP B 1 210 ? 9.883 -8.57 -14.656 1 97.38 210 ASP B O 1
ATOM 4373 N N . VAL B 1 211 ? 11.117 -9.078 -12.797 1 98.5 211 VAL B N 1
ATOM 4374 C CA . VAL B 1 211 ? 10.352 -10.281 -12.492 1 98.5 211 VAL B CA 1
ATOM 4375 C C . VAL B 1 211 ? 9.922 -10.273 -11.031 1 98.5 211 VAL B C 1
ATOM 4377 O O . VAL B 1 211 ? 10.773 -10.203 -10.133 1 98.5 211 VAL B O 1
ATOM 4380 N N . VAL B 1 212 ? 8.641 -10.242 -10.797 1 98.44 212 VAL B N 1
ATOM 4381 C CA . VAL B 1 212 ? 8.102 -10.453 -9.461 1 98.44 212 VAL B CA 1
ATOM 4382 C C . VAL B 1 212 ? 7.871 -11.945 -9.227 1 98.44 212 VAL B C 1
ATOM 4384 O O . VAL B 1 212 ? 7.258 -12.625 -10.055 1 98.44 212 VAL B O 1
ATOM 4387 N N . VAL B 1 213 ? 8.383 -12.492 -8.125 1 98.69 213 VAL B N 1
ATOM 4388 C CA . VAL B 1 213 ? 8.203 -13.891 -7.746 1 98.69 213 VAL B CA 1
ATOM 4389 C C . VAL B 1 213 ? 7.512 -13.977 -6.391 1 98.69 213 VAL B C 1
ATOM 4391 O O . VAL B 1 213 ? 8.172 -13.992 -5.348 1 98.69 213 VAL B O 1
ATOM 4394 N N . PRO B 1 214 ? 6.191 -14.141 -6.418 1 98.12 214 PRO B N 1
ATOM 4395 C CA . PRO B 1 214 ? 5.461 -14.188 -5.148 1 98.12 214 PRO B CA 1
ATOM 4396 C C . PRO B 1 214 ? 5.672 -15.492 -4.395 1 98.12 214 PRO B C 1
ATOM 4398 O O . PRO B 1 214 ? 5.801 -16.547 -5.012 1 98.12 214 PRO B O 1
ATOM 4401 N N . GLY B 1 215 ? 5.723 -15.461 -3.053 1 97.94 215 GLY B N 1
ATOM 4402 C CA . GLY B 1 215 ? 5.719 -16.641 -2.213 1 97.94 215 GLY B CA 1
ATOM 4403 C C . GLY B 1 215 ? 4.332 -17.234 -2.027 1 97.94 215 GLY B C 1
ATOM 4404 O O . GLY B 1 215 ? 3.391 -16.859 -2.727 1 97.94 215 GLY B O 1
ATOM 4405 N N . VAL B 1 216 ? 4.297 -18.188 -1.143 1 97.81 216 VAL B N 1
ATOM 4406 C CA . VAL B 1 216 ? 3.01 -18.812 -0.87 1 97.81 216 VAL B CA 1
ATOM 4407 C C . VAL B 1 216 ? 2.314 -18.094 0.282 1 97.81 216 VAL B C 1
ATOM 4409 O O . VAL B 1 216 ? 2.969 -17.438 1.09 1 97.81 216 VAL B O 1
ATOM 4412 N N . LEU B 1 217 ? 1.001 -18.172 0.318 1 96.81 217 LEU B N 1
ATOM 4413 C CA . LEU B 1 217 ? 0.154 -17.562 1.342 1 96.81 217 LEU B CA 1
ATOM 4414 C C . LEU B 1 217 ? 0.202 -18.375 2.633 1 96.81 217 LEU B C 1
ATOM 4416 O O . LEU B 1 217 ? 0.729 -19.484 2.654 1 96.81 217 LEU B O 1
ATOM 4420 N N . PRO B 1 218 ? -0.22 -17.781 3.77 1 97 218 PRO B N 1
ATOM 4421 C CA . PRO B 1 218 ? -0.347 -18.578 4.992 1 97 218 PRO B CA 1
ATOM 4422 C C . PRO B 1 218 ? -1.486 -19.594 4.918 1 97 218 PRO B C 1
ATOM 4424 O O . PRO B 1 218 ? -2.598 -19.312 5.379 1 97 218 PRO B O 1
ATOM 4427 N N . ILE B 1 219 ? -1.191 -20.766 4.473 1 95.81 219 ILE B N 1
ATOM 4428 C CA . ILE B 1 219 ? -2.23 -21.719 4.121 1 95.81 219 ILE B CA 1
ATOM 4429 C C . ILE B 1 219 ? -2.955 -22.188 5.383 1 95.81 219 ILE B C 1
ATOM 4431 O O . ILE B 1 219 ? -4.117 -22.594 5.324 1 95.81 219 ILE B O 1
ATOM 4435 N N . GLY B 1 220 ? -2.32 -22.047 6.535 1 96.56 220 GLY B N 1
ATOM 4436 C CA . GLY B 1 220 ? -2.961 -22.391 7.793 1 96.56 220 GLY B CA 1
ATOM 4437 C C . GLY B 1 220 ? -4.098 -21.469 8.164 1 96.56 220 GLY B C 1
ATOM 4438 O O . GLY B 1 220 ? -4.887 -21.766 9.062 1 96.56 220 GLY B O 1
ATOM 4439 N N . CYS B 1 221 ? -4.18 -20.312 7.441 1 94.31 221 CYS B N 1
ATOM 4440 C CA . CYS B 1 221 ? -5.227 -19.344 7.719 1 94.31 221 CYS B CA 1
ATOM 4441 C C . CYS B 1 221 ? -6.422 -19.547 6.797 1 94.31 221 CYS B C 1
ATOM 4443 O O . CYS B 1 221 ? -7.445 -18.875 6.938 1 94.31 221 CYS B O 1
ATOM 4445 N N . PHE B 1 222 ? -6.344 -20.516 5.816 1 90.94 222 PHE B N 1
ATOM 4446 C CA . PHE B 1 222 ? -7.434 -20.719 4.871 1 90.94 222 PHE B CA 1
ATOM 4447 C C . PHE B 1 222 ? -8.617 -21.406 5.547 1 90.94 222 PHE B C 1
ATOM 4449 O O . PHE B 1 222 ? -8.445 -22.422 6.223 1 90.94 222 PHE B O 1
ATOM 4456 N N . PRO B 1 223 ? -9.812 -20.906 5.363 1 87.88 223 PRO B N 1
ATOM 4457 C CA . PRO B 1 223 ? -11 -21.547 5.941 1 87.88 223 PRO B CA 1
ATOM 4458 C C . PRO B 1 223 ? -11.102 -23.031 5.578 1 87.88 223 PRO B C 1
ATOM 4460 O O . PRO B 1 223 ? -11.578 -23.844 6.387 1 87.88 223 PRO B O 1
ATOM 4463 N N . LEU B 1 224 ? -10.664 -23.391 4.398 1 87.56 224 LEU B N 1
ATOM 4464 C CA . LEU B 1 224 ? -10.641 -24.797 3.992 1 87.56 224 LEU B CA 1
ATOM 4465 C C . LEU B 1 224 ? -9.766 -25.625 4.938 1 87.56 224 LEU B C 1
ATOM 4467 O O . LEU B 1 224 ? -10.188 -26.688 5.395 1 87.56 224 LEU B O 1
ATOM 4471 N N . TYR B 1 225 ? -8.547 -25.156 5.23 1 92.12 225 TYR B N 1
ATOM 4472 C CA . TYR B 1 225 ? -7.652 -25.844 6.148 1 92.12 225 TYR B CA 1
ATOM 4473 C C . TYR B 1 225 ? -8.219 -25.859 7.562 1 92.12 225 TYR B C 1
ATOM 4475 O O . TYR B 1 225 ? -8.188 -26.891 8.242 1 92.12 225 TYR B O 1
ATOM 4483 N N . LEU B 1 226 ? -8.719 -24.656 7.949 1 91.56 226 LEU B N 1
ATOM 4484 C CA . LEU B 1 226 ? -9.258 -24.516 9.297 1 91.56 226 LEU B CA 1
ATOM 4485 C C . LEU B 1 226 ? -10.438 -25.469 9.508 1 91.56 226 LEU B C 1
ATOM 4487 O O . LEU B 1 226 ? -10.617 -26 10.609 1 91.56 226 LEU B O 1
ATOM 4491 N N . THR B 1 227 ? -11.203 -25.672 8.516 1 87.56 227 THR B N 1
ATOM 4492 C CA . THR B 1 227 ? -12.367 -26.547 8.602 1 87.56 227 THR B CA 1
ATOM 4493 C C . THR B 1 227 ? -11.945 -28.016 8.562 1 87.56 227 THR B C 1
ATOM 4495 O O . THR B 1 227 ? -12.438 -28.828 9.352 1 87.56 227 THR B O 1
ATOM 4498 N N . LEU B 1 228 ? -11.039 -28.406 7.723 1 89.44 228 LEU B N 1
ATOM 4499 C CA . LEU B 1 228 ? -10.68 -29.797 7.5 1 89.44 228 LEU B CA 1
ATOM 4500 C C . LEU B 1 228 ? -9.742 -30.297 8.594 1 89.44 228 LEU B C 1
ATOM 4502 O O . LEU B 1 228 ? -9.773 -31.469 8.953 1 89.44 228 LEU B O 1
ATOM 4506 N N . TYR B 1 229 ? -8.938 -29.391 9.141 1 93.94 229 TYR B N 1
ATOM 4507 C CA . TYR B 1 229 ? -7.863 -29.859 10.008 1 93.94 229 TYR B CA 1
ATOM 4508 C C . TYR B 1 229 ? -7.922 -29.172 11.367 1 93.94 229 TYR B C 1
ATOM 4510 O O . TYR B 1 229 ? -6.977 -29.25 12.156 1 93.94 229 TYR B O 1
ATOM 4518 N N . GLY B 1 230 ? -8.961 -28.5 11.57 1 92.62 230 GLY B N 1
ATOM 4519 C CA . GLY B 1 230 ? -9.133 -27.859 12.867 1 92.62 230 GLY B CA 1
ATOM 4520 C C . GLY B 1 230 ? -9.023 -28.828 14.023 1 92.62 230 GLY B C 1
ATOM 4521 O O . GLY B 1 230 ? -9.219 -30.031 13.852 1 92.62 230 GLY B O 1
ATOM 4522 N N . SER B 1 231 ? -8.594 -28.266 15.141 1 92.62 231 SER B N 1
ATOM 4523 C CA . SER B 1 231 ? -8.406 -29.047 16.359 1 92.62 231 SER B CA 1
ATOM 4524 C C . SER B 1 231 ? -8.984 -28.328 17.578 1 92.62 231 SER B C 1
ATOM 4526 O O . SER B 1 231 ? -9.203 -27.125 17.531 1 92.62 231 SER B O 1
ATOM 4528 N N . SER B 1 232 ? -9.273 -29.125 18.625 1 93.25 232 SER B N 1
ATOM 4529 C CA . SER B 1 232 ? -9.75 -28.531 19.859 1 93.25 232 SER B CA 1
ATOM 4530 C C . SER B 1 232 ? -8.594 -27.984 20.688 1 93.25 232 SER B C 1
ATOM 4532 O O . SER B 1 232 ? -8.812 -27.25 21.656 1 93.25 232 SER B O 1
ATOM 4534 N N . ASN B 1 233 ? -7.465 -28.344 20.312 1 95.94 233 ASN B N 1
ATOM 4535 C CA . ASN B 1 233 ? -6.289 -27.875 21.047 1 95.94 233 ASN B CA 1
ATOM 4536 C C . ASN B 1 233 ? -5.879 -26.484 20.594 1 95.94 233 ASN B C 1
ATOM 4538 O O . ASN B 1 233 ? -5.367 -26.312 19.484 1 95.94 233 ASN B O 1
ATOM 4542 N N . GLN B 1 234 ? -5.965 -25.562 21.469 1 94.06 234 GLN B N 1
ATOM 4543 C CA . GLN B 1 234 ? -5.695 -24.156 21.172 1 94.06 234 GLN B CA 1
ATOM 4544 C C . GLN B 1 234 ? -4.227 -23.953 20.797 1 94.06 234 GLN B C 1
ATOM 4546 O O . GLN B 1 234 ? -3.895 -23.031 20.062 1 94.06 234 GLN B O 1
ATOM 4551 N N . SER B 1 235 ? -3.387 -24.812 21.25 1 96.19 235 SER B N 1
ATOM 4552 C CA . SER B 1 235 ? -1.955 -24.672 21 1 96.19 235 SER B CA 1
ATOM 4553 C C . SER B 1 235 ? -1.611 -24.953 19.547 1 96.19 235 SER B C 1
ATOM 4555 O O . SER B 1 235 ? -0.5 -24.656 19.094 1 96.19 235 SER B O 1
ATOM 4557 N N . ASP B 1 236 ? -2.584 -25.5 18.812 1 97.19 236 ASP B N 1
ATOM 4558 C CA . ASP B 1 236 ? -2.365 -25.781 17.391 1 97.19 236 ASP B CA 1
ATOM 4559 C C . ASP B 1 236 ? -2.51 -24.516 16.547 1 97.19 236 ASP B C 1
ATOM 4561 O O . ASP B 1 236 ? -2.139 -24.516 15.375 1 97.19 236 ASP B O 1
ATOM 4565 N N . TYR B 1 237 ? -3 -23.5 17.203 1 97.19 237 TYR B N 1
ATOM 4566 C CA . TYR B 1 237 ? -3.285 -22.25 16.5 1 97.19 237 TYR B CA 1
ATOM 4567 C C . TYR B 1 237 ? -2.301 -21.156 16.906 1 97.19 237 TYR B C 1
ATOM 4569 O O . TYR B 1 237 ? -1.812 -21.141 18.031 1 97.19 237 TYR B O 1
ATOM 4577 N N . ASP B 1 238 ? -2.01 -20.297 15.906 1 96 238 ASP B N 1
ATOM 4578 C CA . ASP B 1 238 ? -1.188 -19.141 16.219 1 96 238 ASP B CA 1
ATOM 4579 C C . ASP B 1 238 ? -2.041 -18 16.766 1 96 238 ASP B C 1
ATOM 4581 O O . ASP B 1 238 ? -3.234 -18.172 17.016 1 96 238 ASP B O 1
ATOM 4585 N N . GLY B 1 239 ? -1.38 -16.844 17.016 1 93.5 239 GLY B N 1
ATOM 4586 C CA . GLY B 1 239 ? -2.057 -15.711 17.641 1 93.5 239 GLY B CA 1
ATOM 4587 C C . GLY B 1 239 ? -3.16 -15.133 16.766 1 93.5 239 GLY B C 1
ATOM 4588 O O . GLY B 1 239 ? -4.027 -14.406 17.266 1 93.5 239 GLY B O 1
ATOM 4589 N N . ASP B 1 240 ? -3.236 -15.523 15.508 1 93.06 240 ASP B N 1
ATOM 4590 C CA . ASP B 1 240 ? -4.227 -14.984 14.578 1 93.06 240 ASP B CA 1
ATOM 4591 C C . ASP B 1 240 ? -5.344 -15.992 14.328 1 93.06 240 ASP B C 1
ATOM 4593 O O . ASP B 1 240 ? -6.219 -15.758 13.484 1 93.06 240 ASP B O 1
ATOM 4597 N N . GLY B 1 241 ? -5.312 -17.125 15.023 1 93.81 241 GLY B N 1
ATOM 4598 C CA . GLY B 1 241 ? -6.336 -18.156 14.867 1 93.81 241 GLY B CA 1
ATOM 4599 C C . GLY B 1 241 ? -6.086 -19.078 13.695 1 93.81 241 GLY B C 1
ATOM 4600 O O . GLY B 1 241 ? -6.996 -19.781 13.242 1 93.81 241 GLY B O 1
ATOM 4601 N N . CYS B 1 242 ? -4.875 -19.125 13.195 1 96.06 242 CYS B N 1
ATOM 4602 C CA . CYS B 1 242 ? -4.504 -19.969 12.062 1 96.06 242 CYS B CA 1
ATOM 4603 C C . CYS B 1 242 ? -3.777 -21.219 12.531 1 96.06 242 CYS B C 1
ATOM 4605 O O . CYS B 1 242 ? -3.164 -21.234 13.602 1 96.06 242 CYS B O 1
ATOM 4607 N N . LEU B 1 243 ? -3.873 -22.266 11.805 1 97.75 243 LEU B N 1
ATOM 4608 C CA . LEU B 1 243 ? -3.168 -23.5 12.133 1 97.75 243 LEU B CA 1
ATOM 4609 C C . LEU B 1 243 ? -1.667 -23.344 11.914 1 97.75 243 LEU B C 1
ATOM 4611 O O . LEU B 1 243 ? -1.201 -23.266 10.781 1 97.75 243 LEU B O 1
ATOM 4615 N N . GLU B 1 244 ? -0.938 -23.391 12.969 1 98.12 244 GLU B N 1
ATOM 4616 C CA . GLU B 1 244 ? 0.478 -23.031 12.977 1 98.12 244 GLU B CA 1
ATOM 4617 C C . GLU B 1 244 ? 1.297 -24 12.141 1 98.12 244 GLU B C 1
ATOM 4619 O O . GLU B 1 244 ? 2.207 -23.594 11.414 1 98.12 244 GLU B O 1
ATOM 4624 N N . ARG B 1 245 ? 1.032 -25.281 12.219 1 98.19 245 ARG B N 1
ATOM 4625 C CA . ARG B 1 245 ? 1.845 -26.281 11.547 1 98.19 245 ARG B CA 1
ATOM 4626 C C . ARG B 1 245 ? 1.838 -26.094 10.039 1 98.19 245 ARG B C 1
ATOM 4628 O O . ARG B 1 245 ? 2.85 -26.312 9.375 1 98.19 245 ARG B O 1
ATOM 4635 N N . PHE B 1 246 ? 0.747 -25.641 9.484 1 98.38 246 PHE B N 1
ATOM 4636 C CA . PHE B 1 246 ? 0.674 -25.406 8.047 1 98.38 246 PHE B CA 1
ATOM 4637 C C . PHE B 1 246 ? 1.34 -24.094 7.68 1 98.38 246 PHE B C 1
ATOM 4639 O O . PHE B 1 246 ? 1.958 -23.969 6.621 1 98.38 246 PHE B O 1
ATOM 4646 N N . ASN B 1 247 ? 1.226 -23.094 8.57 1 98.44 247 ASN B N 1
ATOM 4647 C CA . ASN B 1 247 ? 1.921 -21.844 8.328 1 98.44 247 ASN B CA 1
ATOM 4648 C C . ASN B 1 247 ? 3.434 -22 8.445 1 98.44 247 ASN B C 1
ATOM 4650 O O . ASN B 1 247 ? 4.188 -21.328 7.742 1 98.44 247 ASN B O 1
ATOM 4654 N N . ASP B 1 248 ? 3.877 -22.953 9.25 1 98.5 248 ASP B N 1
ATOM 4655 C CA . ASP B 1 248 ? 5.301 -23.266 9.305 1 98.5 248 ASP B CA 1
ATOM 4656 C C . ASP B 1 248 ? 5.805 -23.766 7.953 1 98.5 248 ASP B C 1
ATOM 4658 O O . ASP B 1 248 ? 6.906 -23.406 7.527 1 98.5 248 ASP B O 1
ATOM 4662 N N . LEU B 1 249 ? 4.996 -24.578 7.344 1 98.75 249 LEU B N 1
ATOM 4663 C CA . LEU B 1 249 ? 5.34 -25.078 6.016 1 98.75 249 LEU B CA 1
ATOM 4664 C C . LEU B 1 249 ? 5.438 -23.922 5.012 1 98.75 249 LEU B C 1
ATOM 4666 O O . LEU B 1 249 ? 6.387 -23.859 4.227 1 98.75 249 LEU B O 1
ATOM 4670 N N . SER B 1 250 ? 4.465 -23 5.035 1 98.56 250 SER B N 1
ATOM 4671 C CA . SER B 1 250 ? 4.484 -21.828 4.168 1 98.56 250 SER B CA 1
ATOM 4672 C C . SER B 1 250 ? 5.738 -21 4.402 1 98.56 250 SER B C 1
ATOM 4674 O O . SER B 1 250 ? 6.387 -20.562 3.449 1 98.56 250 SER B O 1
ATOM 46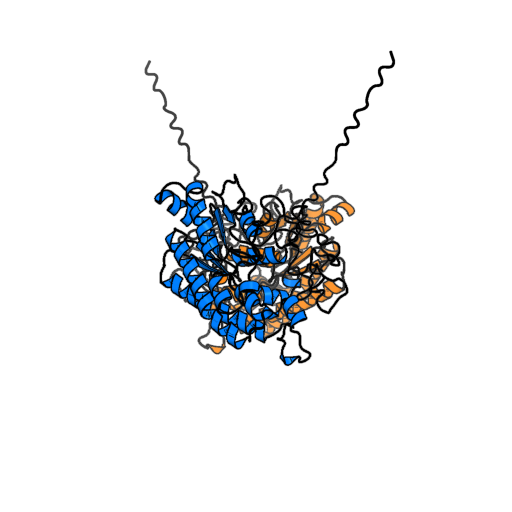76 N N . ARG B 1 251 ? 6.07 -20.797 5.656 1 98.44 251 ARG B N 1
ATOM 4677 C CA . ARG B 1 251 ? 7.234 -20 5.996 1 98.44 251 ARG B CA 1
ATOM 4678 C C . ARG B 1 251 ? 8.523 -20.656 5.504 1 98.44 251 ARG B C 1
ATOM 4680 O O . ARG B 1 251 ? 9.438 -19.969 5.039 1 98.44 251 ARG B O 1
ATOM 4687 N N . TYR B 1 252 ? 8.547 -21.969 5.637 1 98.75 252 TYR B N 1
ATOM 4688 C CA . TYR B 1 252 ? 9.719 -22.703 5.168 1 98.75 252 TYR B CA 1
ATOM 4689 C C . TYR B 1 252 ? 9.898 -22.547 3.664 1 98.75 252 TYR B C 1
ATOM 4691 O O . TYR B 1 252 ? 11 -22.25 3.191 1 98.75 252 TYR B O 1
ATOM 4699 N N . HIS B 1 253 ? 8.852 -22.703 2.912 1 98.81 253 HIS B N 1
ATOM 4700 C CA . HIS B 1 253 ? 8.883 -22.469 1.474 1 98.81 253 HIS B CA 1
ATOM 4701 C C . HIS B 1 253 ? 9.383 -21.062 1.154 1 98.81 253 HIS B C 1
ATOM 4703 O O . HIS B 1 253 ? 10.258 -20.891 0.304 1 98.81 253 HIS B O 1
ATOM 4709 N N . ASN B 1 254 ? 8.828 -20.062 1.815 1 98.69 254 ASN B N 1
ATOM 4710 C CA . ASN B 1 254 ? 9.117 -18.672 1.499 1 98.69 254 ASN B CA 1
ATOM 4711 C C . ASN B 1 254 ? 10.562 -18.312 1.844 1 98.69 254 ASN B C 1
ATOM 4713 O O . ASN B 1 254 ? 11.18 -17.5 1.159 1 98.69 254 ASN B O 1
ATOM 4717 N N . GLN B 1 255 ? 11.023 -18.906 2.916 1 97.75 255 GLN B N 1
ATOM 4718 C CA . GLN B 1 255 ? 12.422 -18.703 3.273 1 97.75 255 GLN B CA 1
ATOM 4719 C C . GLN B 1 255 ? 13.352 -19.219 2.182 1 97.75 255 GLN B C 1
ATOM 4721 O O . GLN B 1 255 ? 14.273 -18.516 1.751 1 97.75 255 GLN B O 1
ATOM 4726 N N . LEU B 1 256 ? 13.086 -20.422 1.727 1 98.5 256 LEU B N 1
ATOM 4727 C CA . LEU B 1 256 ? 13.914 -21.016 0.685 1 98.5 256 LEU B CA 1
ATOM 4728 C C . LEU B 1 256 ? 13.766 -20.25 -0.628 1 98.5 256 LEU B C 1
ATOM 4730 O O . LEU B 1 256 ? 14.742 -20.094 -1.37 1 98.5 256 LEU B O 1
ATOM 4734 N N . LEU B 1 257 ? 12.562 -19.812 -0.925 1 98.62 257 LEU B N 1
ATOM 4735 C CA . LEU B 1 257 ? 12.336 -19.062 -2.15 1 98.62 257 LEU B CA 1
ATOM 4736 C C . LEU B 1 257 ? 13.117 -17.75 -2.139 1 98.62 257 LEU B C 1
ATOM 4738 O O . LEU B 1 257 ? 13.758 -17.406 -3.135 1 98.62 257 LEU B O 1
ATOM 4742 N N . LYS B 1 258 ? 13.078 -17.031 -1.016 1 97.56 258 LYS B N 1
ATOM 4743 C CA . LYS B 1 258 ? 13.844 -15.797 -0.888 1 97.56 258 LYS B CA 1
ATOM 4744 C C . LYS B 1 258 ? 15.336 -16.047 -1.105 1 97.56 258 LYS B C 1
ATOM 4746 O O . LYS B 1 258 ? 16 -15.266 -1.78 1 97.56 258 LYS B O 1
ATOM 4751 N N . GLN B 1 259 ? 15.836 -17.141 -0.547 1 96.25 259 GLN B N 1
ATOM 4752 C CA . GLN B 1 259 ? 17.234 -17.5 -0.743 1 96.25 259 GLN B CA 1
ATOM 4753 C C . GLN B 1 259 ? 17.531 -17.781 -2.215 1 96.25 259 GLN B C 1
ATOM 4755 O O . GLN B 1 259 ? 18.562 -17.359 -2.734 1 96.25 259 GLN B O 1
ATOM 4760 N N . GLY B 1 260 ? 16.609 -18.516 -2.85 1 97.31 260 GLY B N 1
ATOM 4761 C CA . GLY B 1 260 ? 16.781 -18.781 -4.266 1 97.31 260 GLY B CA 1
ATOM 4762 C C . GLY B 1 260 ? 16.781 -17.531 -5.125 1 97.31 260 GLY B C 1
ATOM 4763 O O . GLY B 1 260 ? 17.594 -17.406 -6.035 1 97.31 260 GLY B O 1
ATOM 4764 N N . ILE B 1 261 ? 15.859 -16.594 -4.844 1 96.75 261 ILE B N 1
ATOM 4765 C CA . ILE B 1 261 ? 15.758 -15.344 -5.57 1 96.75 261 ILE B CA 1
ATOM 4766 C C . ILE B 1 261 ? 17.031 -14.523 -5.367 1 96.75 261 ILE B C 1
ATOM 4768 O O . ILE B 1 261 ? 17.562 -13.938 -6.316 1 96.75 261 ILE B O 1
ATOM 4772 N N . CYS B 1 262 ? 17.516 -14.469 -4.156 1 94 262 CYS B N 1
ATOM 4773 C CA . CYS B 1 262 ? 18.75 -13.742 -3.85 1 94 262 CYS B CA 1
ATOM 4774 C C . CYS B 1 262 ? 19.922 -14.305 -4.641 1 94 262 CYS B C 1
ATOM 4776 O O . CYS B 1 262 ? 20.75 -13.555 -5.172 1 94 262 CYS B O 1
ATOM 4778 N N . SER B 1 263 ? 20.047 -15.633 -4.676 1 94.12 263 SER B N 1
ATOM 4779 C CA . SER B 1 263 ? 21.109 -16.281 -5.438 1 94.12 263 SER B CA 1
ATOM 4780 C C . SER B 1 263 ? 21.031 -15.922 -6.914 1 94.12 263 SER B C 1
ATOM 4782 O O . SER B 1 263 ? 22.047 -15.617 -7.543 1 94.12 263 SER B O 1
ATOM 4784 N N . LEU B 1 264 ? 19.812 -15.93 -7.488 1 97.19 264 LEU B N 1
ATOM 4785 C CA . LEU B 1 264 ? 19.641 -15.57 -8.891 1 97.19 264 LEU B CA 1
ATOM 4786 C C . LEU B 1 264 ? 19.984 -14.102 -9.133 1 97.19 264 LEU B C 1
ATOM 4788 O O . LEU B 1 264 ? 20.578 -13.758 -10.148 1 97.19 264 LEU B O 1
ATOM 4792 N N . GLN B 1 265 ? 19.578 -13.273 -8.156 1 95.44 265 GLN B N 1
ATOM 4793 C CA . GLN B 1 265 ? 19.891 -11.859 -8.273 1 95.44 265 GLN B CA 1
ATOM 4794 C C . GLN B 1 265 ? 21.391 -11.633 -8.344 1 95.44 265 GLN B C 1
ATOM 4796 O O . GLN B 1 265 ? 21.859 -10.812 -9.141 1 95.44 265 GLN B O 1
ATOM 4801 N N . SER B 1 266 ? 22.141 -12.328 -7.508 1 92.19 266 SER B N 1
ATOM 4802 C CA . SER B 1 266 ? 23.594 -12.227 -7.5 1 92.19 266 SER B CA 1
ATOM 4803 C C . SER B 1 266 ? 24.188 -12.719 -8.82 1 92.19 266 SER B C 1
ATOM 4805 O O . SER B 1 266 ? 25.172 -12.156 -9.305 1 92.19 266 SER B O 1
ATOM 4807 N N . LYS B 1 267 ? 23.578 -13.711 -9.367 1 95.62 267 LYS B N 1
ATOM 4808 C CA . LYS B 1 267 ? 24.062 -14.312 -10.609 1 95.62 267 LYS B CA 1
ATOM 4809 C C . LYS B 1 267 ? 23.766 -13.414 -11.805 1 95.62 267 LYS B C 1
ATOM 4811 O O . LYS B 1 267 ? 24.547 -13.359 -12.758 1 95.62 267 LYS B O 1
ATOM 4816 N N . TYR B 1 268 ? 22.656 -12.695 -11.75 1 96.44 268 TYR B N 1
ATOM 4817 C CA . TYR B 1 268 ? 22.219 -11.852 -12.859 1 96.44 268 TYR B CA 1
ATOM 4818 C C . TYR B 1 268 ? 22.078 -10.398 -12.422 1 96.44 268 TYR B C 1
ATOM 4820 O O . TYR B 1 268 ? 20.969 -9.922 -12.172 1 96.44 268 TYR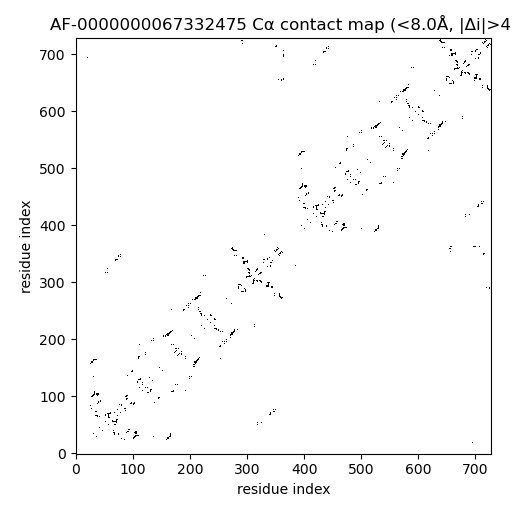 B O 1
ATOM 4828 N N . ALA B 1 269 ? 23.078 -9.617 -12.461 1 90.25 269 ALA B N 1
ATOM 4829 C CA . ALA B 1 269 ? 23.141 -8.266 -11.906 1 90.25 269 ALA B CA 1
ATOM 4830 C C . ALA B 1 269 ? 22.297 -7.297 -12.734 1 90.25 269 ALA B C 1
ATOM 4832 O O . ALA B 1 269 ? 21.812 -6.281 -12.219 1 90.25 269 ALA B O 1
ATOM 4833 N N . GLY B 1 270 ? 22.016 -7.617 -14.023 1 92.69 270 GLY B N 1
ATOM 4834 C CA . GLY B 1 270 ? 21.25 -6.719 -14.883 1 92.69 270 GLY B CA 1
ATOM 4835 C C . GLY B 1 270 ? 19.75 -6.945 -14.805 1 92.69 270 GLY B C 1
ATOM 4836 O O . GLY B 1 270 ? 18.984 -6.227 -15.438 1 92.69 270 GLY B O 1
ATOM 4837 N N . VAL B 1 271 ? 19.406 -7.922 -14 1 95.5 271 VAL B N 1
ATOM 4838 C CA . VAL B 1 271 ? 18 -8.266 -13.836 1 95.5 271 VAL B CA 1
ATOM 4839 C C . VAL B 1 271 ? 17.516 -7.781 -12.469 1 95.5 271 VAL B C 1
ATOM 4841 O O . VAL B 1 271 ? 18.297 -7.625 -11.539 1 95.5 271 VAL B O 1
ATOM 4844 N N . ARG B 1 272 ? 16.281 -7.379 -12.391 1 94.88 272 ARG B N 1
ATOM 4845 C CA . ARG B 1 272 ? 15.656 -6.98 -11.141 1 94.88 272 ARG B CA 1
ATOM 4846 C C . ARG B 1 272 ? 14.633 -8.016 -10.688 1 94.88 272 ARG B C 1
ATOM 4848 O O . ARG B 1 272 ? 13.516 -8.062 -11.203 1 94.88 272 ARG B O 1
ATOM 4855 N N . LEU B 1 273 ? 15.039 -8.789 -9.711 1 96.56 273 LEU B N 1
ATOM 4856 C CA . LEU B 1 273 ? 14.164 -9.805 -9.141 1 96.56 273 LEU B CA 1
ATOM 4857 C C . LEU B 1 273 ? 13.5 -9.289 -7.867 1 96.56 273 LEU B C 1
ATOM 4859 O O . LEU B 1 273 ? 14.164 -8.727 -7 1 96.56 273 LEU B O 1
ATOM 4863 N N . MET B 1 274 ? 12.195 -9.383 -7.82 1 96.56 274 MET B N 1
ATOM 4864 C CA . MET B 1 274 ? 11.398 -8.867 -6.711 1 96.56 274 MET B CA 1
ATOM 4865 C C . MET B 1 274 ? 10.609 -9.984 -6.035 1 96.56 274 MET B C 1
ATOM 4867 O O . MET B 1 274 ? 9.961 -10.781 -6.707 1 96.56 274 MET B O 1
ATOM 4871 N N . TYR B 1 275 ? 10.719 -10.086 -4.719 1 97.75 275 TYR B N 1
ATOM 4872 C CA . TYR B 1 275 ? 9.961 -11.07 -3.951 1 97.75 275 TYR B CA 1
ATOM 4873 C C . TYR B 1 275 ? 8.609 -10.508 -3.527 1 97.75 275 TYR B C 1
ATOM 4875 O O . TYR B 1 275 ? 8.547 -9.539 -2.758 1 97.75 275 TYR B O 1
ATOM 4883 N N . GLY B 1 276 ? 7.488 -11.047 -4.125 1 97.25 276 GLY B N 1
ATOM 4884 C CA . GLY B 1 276 ? 6.156 -10.695 -3.662 1 97.25 276 GLY B CA 1
ATOM 4885 C C . GLY B 1 276 ? 5.77 -11.391 -2.371 1 97.25 276 GLY B C 1
ATOM 4886 O O . GLY B 1 276 ? 5.582 -12.609 -2.354 1 97.25 276 GLY B O 1
ATOM 4887 N N . ASP B 1 277 ? 5.535 -10.672 -1.306 1 96.88 277 ASP B N 1
ATOM 4888 C CA . ASP B 1 277 ? 5.355 -11.219 0.038 1 96.88 277 ASP B CA 1
ATOM 4889 C C . ASP B 1 277 ? 3.877 -11.414 0.359 1 96.88 277 ASP B C 1
ATOM 4891 O O . ASP B 1 277 ? 3.338 -10.758 1.252 1 96.88 277 ASP B O 1
ATOM 4895 N N . PHE B 1 278 ? 3.301 -12.414 -0.278 1 95.31 278 PHE B N 1
ATOM 4896 C CA . PHE B 1 278 ? 1.913 -12.781 -0.018 1 95.31 278 PHE B CA 1
ATOM 4897 C C . PHE B 1 278 ? 1.71 -13.125 1.453 1 95.31 278 PHE B C 1
ATOM 4899 O O . PHE B 1 278 ? 0.718 -12.719 2.061 1 95.31 278 PHE B O 1
ATOM 4906 N N . TYR B 1 279 ? 2.654 -13.82 1.991 1 96.38 279 TYR B N 1
ATOM 4907 C CA . TYR B 1 279 ? 2.484 -14.375 3.328 1 96.38 279 TYR B CA 1
ATOM 4908 C C . TYR B 1 279 ? 2.289 -13.266 4.359 1 96.38 279 TYR B C 1
ATOM 4910 O O . TYR B 1 279 ? 1.312 -13.281 5.109 1 96.38 279 TYR B O 1
ATOM 4918 N N . THR B 1 280 ? 3.201 -12.32 4.352 1 96.44 280 THR B N 1
ATOM 4919 C CA . THR B 1 280 ? 3.146 -11.25 5.344 1 96.44 280 THR B CA 1
ATOM 4920 C C . THR B 1 280 ? 1.89 -10.406 5.16 1 96.44 280 THR B C 1
ATOM 4922 O O . THR B 1 280 ? 1.19 -10.109 6.129 1 96.44 280 THR B O 1
ATOM 4925 N N . GLN B 1 281 ? 1.599 -10.031 3.975 1 95.06 281 GLN B N 1
ATOM 4926 C CA . GLN B 1 281 ? 0.461 -9.148 3.73 1 95.06 281 GLN B CA 1
ATOM 4927 C C . GLN B 1 281 ? -0.852 -9.828 4.113 1 95.06 281 GLN B C 1
ATOM 4929 O O . GLN B 1 281 ? -1.698 -9.219 4.773 1 95.06 281 GLN B O 1
ATOM 4934 N N . VAL B 1 282 ? -1.05 -11.109 3.734 1 93.94 282 VAL B N 1
ATOM 4935 C CA . VAL B 1 282 ? -2.289 -11.82 4.031 1 93.94 282 VAL B CA 1
ATOM 4936 C C . VAL B 1 282 ? -2.398 -12.07 5.531 1 93.94 282 VAL B C 1
ATOM 4938 O O . VAL B 1 282 ? -3.486 -11.984 6.105 1 93.94 282 VAL B O 1
ATOM 4941 N N . THR B 1 283 ? -1.304 -12.383 6.188 1 94.81 283 THR B N 1
ATOM 4942 C CA . THR B 1 283 ? -1.314 -12.531 7.641 1 94.81 283 THR B CA 1
ATOM 4943 C C . THR B 1 283 ? -1.777 -11.25 8.312 1 94.81 283 THR B C 1
ATOM 4945 O O . THR B 1 283 ? -2.58 -11.281 9.25 1 94.81 283 THR B O 1
ATOM 4948 N N . GLU B 1 284 ? -1.305 -10.148 7.812 1 94.12 284 GLU B N 1
ATOM 4949 C CA . GLU B 1 284 ? -1.712 -8.867 8.375 1 94.12 284 GLU B CA 1
ATOM 4950 C C . GLU B 1 284 ? -3.184 -8.578 8.094 1 94.12 284 GLU B C 1
ATOM 4952 O O . GLU B 1 284 ? -3.875 -7.98 8.922 1 94.12 284 GLU B O 1
ATOM 4957 N N . MET B 1 285 ? -3.65 -8.977 6.922 1 91.88 285 MET B N 1
ATOM 4958 C CA . MET B 1 285 ? -5.07 -8.828 6.605 1 91.88 285 MET B CA 1
ATOM 4959 C C . MET B 1 285 ? -5.93 -9.641 7.574 1 91.88 285 MET B C 1
ATOM 4961 O O . MET B 1 285 ? -6.996 -9.188 7.984 1 91.88 285 MET B O 1
ATOM 4965 N N . VAL B 1 286 ? -5.438 -10.852 7.867 1 91.44 286 VAL B N 1
ATOM 4966 C CA . VAL B 1 286 ? -6.152 -11.711 8.805 1 91.44 286 VAL B CA 1
ATOM 4967 C C . VAL B 1 286 ? -6.152 -11.07 10.195 1 91.44 286 VAL B C 1
ATOM 4969 O O . VAL B 1 286 ? -7.184 -11.023 10.867 1 91.44 286 VAL B O 1
ATOM 4972 N N . ARG B 1 287 ? -5.059 -10.477 10.609 1 92.81 287 ARG B N 1
ATOM 4973 C CA . ARG B 1 287 ? -4.863 -9.914 11.938 1 92.81 287 ARG B CA 1
ATOM 4974 C C . ARG B 1 287 ? -5.656 -8.625 12.109 1 92.81 287 ARG B C 1
ATOM 4976 O O . ARG B 1 287 ? -6.238 -8.383 13.172 1 92.81 287 ARG B O 1
ATOM 4983 N N . SER B 1 288 ? -5.645 -7.738 11.055 1 91.62 288 SER B N 1
ATOM 4984 C CA . SER B 1 288 ? -6.27 -6.422 11.102 1 91.62 288 SER B CA 1
ATOM 4985 C C . SER B 1 288 ? -7.016 -6.113 9.812 1 91.62 288 SER B C 1
ATOM 4987 O O . SER B 1 288 ? -6.648 -5.184 9.086 1 91.62 288 SER B O 1
ATOM 4989 N N . PRO B 1 289 ? -8.117 -6.828 9.617 1 88.12 289 PRO B N 1
ATOM 4990 C CA . PRO B 1 289 ? -8.812 -6.707 8.336 1 88.12 289 PRO B CA 1
ATOM 4991 C C . PRO B 1 289 ? -9.258 -5.277 8.039 1 88.12 289 PRO B C 1
ATOM 4993 O O . PRO B 1 289 ? -9.195 -4.828 6.895 1 88.12 289 PRO B O 1
ATOM 4996 N N . ARG B 1 290 ? -9.594 -4.41 8.992 1 83.88 290 ARG B N 1
ATOM 4997 C CA . ARG B 1 290 ? -10.094 -3.059 8.766 1 83.88 290 ARG B CA 1
ATOM 4998 C C . ARG B 1 290 ? -8.992 -2.152 8.219 1 83.88 290 ARG B C 1
ATOM 5000 O O . ARG B 1 290 ? -9.273 -1.212 7.469 1 83.88 290 ARG B O 1
ATOM 5007 N N . SER B 1 291 ? -7.762 -2.492 8.594 1 89.38 291 SER B N 1
ATOM 5008 C CA . SER B 1 291 ? -6.633 -1.726 8.086 1 89.38 291 SER B CA 1
ATOM 5009 C C . SER B 1 291 ? -6.488 -1.894 6.578 1 89.38 291 SER B C 1
ATOM 5011 O O . SER B 1 291 ? -5.773 -1.125 5.93 1 89.38 291 SER B O 1
ATOM 5013 N N . PHE B 1 292 ? -7.164 -2.887 6.035 1 88.62 292 PHE B N 1
ATOM 5014 C CA . PHE B 1 292 ? -7.086 -3.135 4.602 1 88.62 292 PHE B CA 1
ATOM 5015 C C . PHE B 1 292 ? -8.445 -2.939 3.941 1 88.62 292 PHE B C 1
ATOM 5017 O O . PHE B 1 292 ? -8.656 -3.373 2.807 1 88.62 292 PHE B O 1
ATOM 5024 N N . GLY B 1 293 ? -9.359 -2.316 4.762 1 80.69 293 GLY B N 1
ATOM 5025 C CA . GLY B 1 293 ? -10.688 -2.084 4.219 1 80.69 293 GLY B CA 1
ATOM 5026 C C . GLY B 1 293 ? -11.555 -3.328 4.211 1 80.69 293 GLY B C 1
ATOM 5027 O O . GLY B 1 293 ? -12.555 -3.387 3.494 1 80.69 293 GLY B O 1
ATOM 5028 N N . LEU B 1 294 ? -11.117 -4.371 4.957 1 81.94 294 LEU B N 1
ATOM 5029 C CA . LEU B 1 294 ? -11.844 -5.633 5.066 1 81.94 294 LEU B CA 1
ATOM 5030 C C . LEU B 1 294 ? -12.594 -5.723 6.395 1 81.94 294 LEU B C 1
ATOM 5032 O O . LEU B 1 294 ? -12.305 -4.961 7.32 1 81.94 294 LEU B O 1
ATOM 5036 N N . GLU B 1 295 ? -13.547 -6.574 6.5 1 77.88 295 GLU B N 1
ATOM 5037 C CA . GLU B 1 295 ? -14.328 -6.723 7.723 1 77.88 295 GLU B CA 1
ATOM 5038 C C . GLU B 1 295 ? -13.875 -7.945 8.516 1 77.88 295 GLU B C 1
ATOM 5040 O O . GLU B 1 295 ? -13.812 -7.906 9.75 1 77.88 295 GLU B O 1
ATOM 5045 N N . TYR B 1 296 ? -13.641 -9.055 7.77 1 77.25 296 TYR B N 1
ATOM 5046 C CA . TYR B 1 296 ? -13.305 -10.305 8.43 1 77.25 296 TYR B CA 1
ATOM 5047 C C . TYR B 1 296 ? -11.969 -10.844 7.922 1 77.25 296 TYR B C 1
ATOM 5049 O O . TYR B 1 296 ? -11.641 -10.703 6.742 1 77.25 296 TYR B O 1
ATOM 5057 N N . GLY B 1 297 ? -11.328 -11.562 8.789 1 78.19 297 GLY B N 1
ATOM 5058 C CA . GLY B 1 297 ? -10.031 -12.094 8.438 1 78.19 297 GLY B CA 1
ATOM 5059 C C . GLY B 1 297 ? -10.07 -13.57 8.07 1 78.19 297 GLY B C 1
ATOM 5060 O O . GLY B 1 297 ? -9.312 -14.016 7.207 1 78.19 297 GLY B O 1
ATOM 5061 N N . LEU B 1 298 ? -11.016 -14.305 8.695 1 82.88 298 LEU B N 1
ATOM 5062 C CA . LEU B 1 298 ? -10.938 -15.758 8.547 1 82.88 298 LEU B CA 1
ATOM 5063 C C . LEU B 1 298 ? -12.25 -16.312 7.992 1 82.88 298 LEU B C 1
ATOM 5065 O O . LEU B 1 298 ? -12.352 -17.516 7.738 1 82.88 298 LEU B O 1
ATOM 5069 N N . THR B 1 299 ? -13.219 -15.477 7.773 1 80.12 299 THR B N 1
ATOM 5070 C CA . THR B 1 299 ? -14.516 -15.922 7.277 1 80.12 299 THR B CA 1
ATOM 5071 C C . THR B 1 299 ? -14.672 -15.594 5.797 1 80.12 299 THR B C 1
ATOM 5073 O O . THR B 1 299 ? -14.273 -14.516 5.348 1 80.12 299 THR B O 1
ATOM 5076 N N . VAL B 1 300 ? -15.195 -16.594 5.059 1 78.25 300 VAL B N 1
ATOM 5077 C CA . VAL B 1 300 ? -15.359 -16.375 3.625 1 78.25 300 VAL B CA 1
ATOM 5078 C C . VAL B 1 300 ? -16.688 -15.656 3.361 1 78.25 300 VAL B C 1
ATOM 5080 O O . VAL B 1 300 ? -17.641 -15.82 4.113 1 78.25 300 VAL B O 1
ATOM 5083 N N . CYS B 1 301 ? -16.734 -14.891 2.352 1 77 301 CYS B N 1
ATOM 5084 C CA . CYS B 1 301 ? -17.953 -14.172 1.974 1 77 301 CYS B CA 1
ATOM 5085 C C . CYS B 1 301 ? -18.906 -15.07 1.202 1 77 301 CYS B C 1
ATOM 5087 O O . CYS B 1 301 ? -20.125 -14.891 1.272 1 77 301 CYS B O 1
ATOM 5089 N N . CYS B 1 302 ? -18.391 -16.016 0.45 1 76.19 302 CYS B N 1
ATOM 5090 C CA . CYS B 1 302 ? -19.203 -16.938 -0.33 1 76.19 302 CYS B CA 1
ATOM 5091 C C . CYS B 1 302 ? -18.969 -18.375 0.125 1 76.19 302 CYS B C 1
ATOM 5093 O O . CYS B 1 302 ? -17.891 -18.922 -0.068 1 76.19 302 CYS B O 1
ATOM 5095 N N . GLY B 1 303 ? -19.891 -18.812 0.763 1 76.75 303 GLY B N 1
ATOM 5096 C CA . GLY B 1 303 ? -19.844 -20.156 1.31 1 76.75 303 GLY B CA 1
ATOM 5097 C C . GLY B 1 303 ? -21.188 -20.625 1.837 1 76.75 303 GLY B C 1
ATOM 5098 O O . GLY B 1 303 ? -22.234 -20.375 1.229 1 76.75 303 GLY B O 1
ATOM 5099 N N . ALA B 1 304 ? -21.062 -21.5 2.844 1 68.94 304 ALA B N 1
ATOM 5100 C CA . ALA B 1 304 ? -22.25 -22.156 3.396 1 68.94 304 ALA B CA 1
ATOM 5101 C C . ALA B 1 304 ? -22.812 -21.344 4.559 1 68.94 304 ALA B C 1
ATOM 5103 O O . ALA B 1 304 ? -22.422 -21.531 5.711 1 68.94 304 ALA B O 1
ATOM 5104 N N . SER B 1 305 ? -23.594 -20.281 4.07 1 62.5 305 SER B N 1
ATOM 5105 C CA . SER B 1 305 ? -24.141 -19.375 5.066 1 62.5 305 SER B CA 1
ATOM 5106 C C . SER B 1 305 ? -24.734 -20.125 6.242 1 62.5 305 SER B C 1
ATOM 5108 O O . SER B 1 305 ? -25.562 -21.031 6.051 1 62.5 305 SER B O 1
ATOM 5110 N N . GLY B 1 306 ? -24.281 -19.719 7.355 1 57.66 306 GLY B N 1
ATOM 5111 C CA . GLY B 1 306 ? -24.828 -20.25 8.594 1 57.66 306 GLY B CA 1
ATOM 5112 C C . GLY B 1 306 ? -24.156 -21.547 9.016 1 57.66 306 GLY B C 1
ATOM 5113 O O . GLY B 1 306 ? -24.516 -22.125 10.047 1 57.66 306 GLY B O 1
ATOM 5114 N N . GLN B 1 307 ? -23.281 -21.953 8.133 1 60.06 307 GLN B N 1
ATOM 5115 C CA . GLN B 1 307 ? -22.656 -23.219 8.469 1 60.06 307 GLN B CA 1
ATOM 5116 C C . GLN B 1 307 ? -21.188 -23.047 8.812 1 60.06 307 GLN B C 1
ATOM 5118 O O . GLN B 1 307 ? -20.406 -22.531 8.008 1 60.06 307 GLN B O 1
ATOM 5123 N N . GLY B 1 308 ? -20.875 -23.297 10.086 1 62.03 308 GLY B N 1
ATOM 5124 C CA . GLY B 1 308 ? -19.5 -23.406 10.531 1 62.03 308 GLY B CA 1
ATOM 5125 C C . GLY B 1 308 ? -18.891 -22.078 10.938 1 62.03 308 GLY B C 1
ATOM 5126 O O . GLY B 1 308 ? -19.469 -21.016 10.664 1 62.03 308 GLY B O 1
ATOM 5127 N N . SER B 1 309 ? -17.781 -22.141 11.641 1 73.81 309 SER B N 1
ATOM 5128 C CA . SER B 1 309 ? -17.141 -21 12.281 1 73.81 309 SER B CA 1
ATOM 5129 C C . SER B 1 309 ? -16.531 -20.047 11.258 1 73.81 309 SER B C 1
ATOM 5131 O O . SER B 1 309 ? -16.359 -18.859 11.531 1 73.81 309 SER B O 1
ATOM 5133 N N . TYR B 1 310 ? -16.406 -20.609 9.93 1 82.31 310 TYR B N 1
ATOM 5134 C CA . TYR B 1 310 ? -15.695 -19.812 8.938 1 82.31 310 TYR B CA 1
ATOM 5135 C C . TYR B 1 310 ? -16.547 -19.609 7.688 1 82.31 310 TYR B C 1
ATOM 5137 O O . TYR B 1 310 ? -16.031 -19.203 6.637 1 82.31 310 TYR B O 1
ATOM 5145 N N . ASN B 1 311 ? -17.781 -19.969 7.727 1 81.25 311 ASN B N 1
ATOM 5146 C CA . ASN B 1 311 ? -18.734 -19.906 6.617 1 81.25 311 ASN B CA 1
ATOM 5147 C C . ASN B 1 311 ? -18.266 -20.75 5.434 1 81.25 311 ASN B C 1
ATOM 5149 O O . ASN B 1 311 ? -18.406 -20.328 4.281 1 81.25 311 ASN B O 1
ATOM 5153 N N . TYR B 1 312 ? -17.594 -21.828 5.773 1 81.69 312 TYR B N 1
ATOM 5154 C CA . TYR B 1 312 ? -17.062 -22.703 4.738 1 81.69 312 TYR B CA 1
ATOM 5155 C C . TYR B 1 312 ? -17.578 -24.125 4.914 1 81.69 312 TYR B C 1
ATOM 5157 O O . TYR B 1 312 ? -17.625 -24.641 6.035 1 81.69 312 TYR B O 1
ATOM 5165 N N . ASN B 1 313 ? -18.016 -24.625 3.799 1 80.81 313 ASN B N 1
ATOM 5166 C CA . ASN B 1 313 ? -18.406 -26.031 3.693 1 80.81 313 ASN B CA 1
ATOM 5167 C C . ASN B 1 313 ? -17.922 -26.641 2.387 1 80.81 313 ASN B C 1
ATOM 5169 O O . ASN B 1 313 ? -18.266 -26.172 1.303 1 80.81 313 ASN B O 1
ATOM 5173 N N . ASN B 1 314 ? -17.109 -27.703 2.5 1 79.69 314 ASN B N 1
ATOM 5174 C CA . ASN B 1 314 ? -16.516 -28.312 1.322 1 79.69 314 ASN B CA 1
ATOM 5175 C C . ASN B 1 314 ? -17.578 -28.844 0.363 1 79.69 314 ASN B C 1
ATOM 5177 O O . ASN B 1 314 ? -17.328 -29 -0.831 1 79.69 314 ASN B O 1
ATOM 5181 N N . LYS B 1 315 ? -18.703 -29.062 0.886 1 82.25 315 LYS B N 1
ATOM 5182 C CA . LYS B 1 315 ? -19.797 -29.594 0.065 1 82.25 315 LYS B CA 1
ATOM 5183 C C . LYS B 1 315 ? -20.656 -28.469 -0.504 1 82.25 315 LYS B C 1
ATOM 5185 O O . LYS B 1 315 ? -21.594 -28.734 -1.252 1 82.25 315 LYS B O 1
ATOM 5190 N N . ALA B 1 316 ? -20.375 -27.281 -0.114 1 82.44 316 ALA B N 1
ATOM 5191 C CA . ALA B 1 316 ? -21.125 -26.125 -0.582 1 82.44 316 ALA B CA 1
ATOM 5192 C C . ALA B 1 316 ? -20.188 -24.922 -0.776 1 82.44 316 ALA B C 1
ATOM 5194 O O . ALA B 1 316 ? -20.453 -23.828 -0.26 1 82.44 316 ALA B O 1
ATOM 5195 N N . ARG B 1 317 ? -19.188 -25.156 -1.549 1 81.62 317 ARG B N 1
ATOM 5196 C CA . ARG B 1 317 ? -18.234 -24.078 -1.849 1 81.62 317 ARG B CA 1
ATOM 5197 C C . ARG B 1 317 ? -18.875 -23.031 -2.748 1 81.62 317 ARG B C 1
ATOM 5199 O O . ARG B 1 317 ? -19.906 -23.281 -3.371 1 81.62 317 ARG B O 1
ATOM 5206 N N . CYS B 1 318 ? -18.328 -21.938 -2.758 1 81.25 318 CYS B N 1
ATOM 5207 C CA . CYS B 1 318 ? -18.828 -20.844 -3.574 1 81.25 318 CYS B CA 1
ATOM 5208 C C . CYS B 1 318 ? -19.078 -21.297 -5.008 1 81.25 318 CYS B C 1
ATOM 5210 O O . CYS B 1 318 ? -18.219 -21.938 -5.609 1 81.25 318 CYS B O 1
ATOM 5212 N N . GLY B 1 319 ? -20.188 -20.984 -5.559 1 77.44 319 GLY B N 1
ATOM 5213 C CA . GLY B 1 319 ? -20.547 -21.375 -6.91 1 77.44 319 GLY B CA 1
ATOM 5214 C C . GLY B 1 319 ? -21.281 -22.703 -6.977 1 77.44 319 GLY B C 1
ATOM 5215 O O . GLY B 1 319 ? -21.828 -23.062 -8.023 1 77.44 319 GLY B O 1
ATOM 5216 N N . MET B 1 320 ? -21.234 -23.469 -5.887 1 81.06 320 MET B N 1
ATOM 5217 C CA . MET B 1 320 ? -21.969 -24.719 -5.816 1 81.06 320 MET B CA 1
ATOM 5218 C C . MET B 1 320 ? -23.375 -24.5 -5.27 1 81.06 320 MET B C 1
ATOM 5220 O O . MET B 1 320 ? -23.656 -23.453 -4.68 1 81.06 320 MET B O 1
ATOM 5224 N N . SER B 1 321 ? -24.125 -25.516 -5.594 1 80.56 321 SER B N 1
ATOM 5225 C CA . SER B 1 321 ? -25.453 -25.5 -5.004 1 80.56 321 SER B CA 1
ATOM 5226 C C . SER B 1 321 ? -25.391 -25.438 -3.48 1 80.56 321 SER B C 1
ATOM 5228 O O . SER B 1 321 ? -24.594 -26.156 -2.865 1 80.56 321 SER B O 1
ATOM 5230 N N . GLY B 1 322 ? -26.156 -24.484 -2.861 1 76.81 322 GLY B N 1
ATOM 5231 C CA . GLY B 1 322 ? -26.203 -24.375 -1.411 1 76.81 322 GLY B CA 1
ATOM 5232 C C . GLY B 1 322 ? -25.312 -23.266 -0.867 1 76.81 322 GLY B C 1
ATOM 5233 O O . GLY B 1 322 ? -25.391 -22.922 0.316 1 76.81 322 GLY B O 1
ATOM 5234 N N . SER B 1 323 ? -24.5 -22.766 -1.72 1 75.81 323 SER B N 1
ATOM 5235 C CA . SER B 1 323 ? -23.656 -21.656 -1.286 1 75.81 323 SER B CA 1
ATOM 5236 C C . SER B 1 323 ? -24.359 -20.312 -1.493 1 75.81 323 SER B C 1
ATOM 5238 O O . SER B 1 323 ? -25.297 -20.219 -2.285 1 75.81 323 SER B O 1
ATOM 5240 N N . SER B 1 324 ? -24.078 -19.375 -0.576 1 74.12 324 SER B N 1
ATOM 5241 C CA . SER B 1 324 ? -24.562 -18.016 -0.741 1 74.12 324 SER B CA 1
ATOM 5242 C C . SER B 1 324 ? -23.453 -17 -0.491 1 74.12 324 SER B C 1
ATOM 5244 O O . SER B 1 324 ? -22.531 -17.25 0.287 1 74.12 324 SER B O 1
ATOM 5246 N N . ALA B 1 325 ? -23.578 -15.992 -1.36 1 73.62 325 ALA B N 1
ATOM 5247 C CA . ALA B 1 325 ? -22.625 -14.898 -1.18 1 73.62 325 ALA B CA 1
ATOM 5248 C C . ALA B 1 325 ? -23.141 -13.891 -0.162 1 73.62 325 ALA B C 1
ATOM 5250 O O . ALA B 1 325 ? -24.359 -13.727 0.001 1 73.62 325 ALA B O 1
ATOM 5251 N N . CYS B 1 326 ? -22.234 -13.43 0.583 1 68.94 326 CYS B N 1
ATOM 5252 C CA . CYS B 1 326 ? -22.609 -12.383 1.521 1 68.94 326 CYS B CA 1
ATOM 5253 C C . CYS B 1 326 ? -23.328 -11.242 0.805 1 68.94 326 CYS B C 1
ATOM 5255 O O . CYS B 1 326 ? -23.125 -11.023 -0.391 1 68.94 326 CYS B O 1
ATOM 5257 N N . LYS B 1 327 ? -24.578 -10.852 1.224 1 57.59 327 LYS B N 1
ATOM 5258 C CA . LYS B 1 327 ? -25.422 -9.852 0.562 1 57.59 327 LYS B CA 1
ATOM 5259 C C . LYS B 1 327 ? -24.578 -8.766 -0.088 1 57.59 327 LYS B C 1
ATOM 5261 O O . LYS B 1 327 ? -23.344 -8.836 -0.068 1 57.59 327 LYS B O 1
ATOM 5266 N N . ASP B 1 328 ? -24.781 -7.395 0.158 1 45.16 328 ASP B N 1
ATOM 5267 C CA . ASP B 1 328 ? -24.391 -6.266 -0.682 1 45.16 328 ASP B CA 1
ATOM 5268 C C . ASP B 1 328 ? -22.875 -6.199 -0.85 1 45.16 328 ASP B C 1
ATOM 5270 O O . ASP B 1 328 ? -22.156 -5.75 0.05 1 45.16 328 ASP B O 1
ATOM 5274 N N . PRO B 1 329 ? -22.422 -7.113 -1.693 1 40.78 329 PRO B N 1
ATOM 5275 C CA . PRO B 1 329 ? -20.969 -7.105 -1.942 1 40.78 329 PRO B CA 1
ATOM 5276 C C . PRO B 1 329 ? -20.422 -5.699 -2.145 1 40.78 329 PRO B C 1
ATOM 5278 O O . PRO B 1 329 ? -19.234 -5.457 -1.896 1 40.78 329 PRO B O 1
ATOM 5281 N N . GLN B 1 330 ? -21.078 -5.059 -3.125 1 36.94 330 GLN B N 1
ATOM 5282 C CA . GLN B 1 330 ? -20.641 -3.699 -3.438 1 36.94 330 GLN B CA 1
ATOM 5283 C C . GLN B 1 330 ? -20.703 -2.805 -2.201 1 36.94 330 GLN B C 1
ATOM 5285 O O . GLN B 1 330 ? -20.156 -1.699 -2.201 1 36.94 330 GLN B O 1
ATOM 5290 N N . HIS B 1 331 ? -21.906 -2.871 -1.619 1 35.72 331 HIS B N 1
ATOM 5291 C CA . HIS B 1 331 ? -22.156 -1.995 -0.481 1 35.72 331 HIS B CA 1
ATOM 5292 C C . HIS B 1 331 ? -21.234 -2.324 0.684 1 35.72 331 HIS B C 1
ATOM 5294 O O . HIS B 1 331 ? -20.938 -3.494 0.933 1 35.72 331 HIS B O 1
ATOM 5300 N N . PHE B 1 332 ? -20.344 -1.438 0.954 1 35.25 332 PHE B N 1
ATOM 5301 C CA . PHE B 1 332 ? -19.297 -1.284 1.966 1 35.25 332 PHE B CA 1
ATOM 5302 C C . PHE B 1 332 ? -19.641 -2.07 3.225 1 35.25 332 PHE B C 1
ATOM 5304 O O . PHE B 1 332 ? -20.188 -1.511 4.184 1 35.25 332 PHE B O 1
ATOM 5311 N N . CYS B 1 333 ? -20.547 -2.9 3.039 1 31.38 333 CYS B N 1
ATOM 5312 C CA . CYS B 1 333 ? -20.609 -3.527 4.355 1 31.38 333 CYS B CA 1
ATOM 5313 C C . CYS B 1 333 ? -19.266 -4.102 4.758 1 31.38 333 CYS B C 1
ATOM 5315 O O . CYS B 1 333 ? -18.516 -4.621 3.918 1 31.38 333 CYS B O 1
ATOM 5317 N N . PRO B 1 334 ? -18.766 -3.609 5.855 1 32.25 334 PRO B N 1
ATOM 5318 C CA . PRO B 1 334 ? -17.531 -4 6.543 1 32.25 334 PRO B CA 1
ATOM 5319 C C . PRO B 1 334 ? -17.172 -5.469 6.328 1 32.25 334 PRO B C 1
ATOM 5321 O O . PRO B 1 334 ? -16.203 -5.961 6.891 1 32.25 334 PRO B O 1
ATOM 5324 N N . GLN B 1 335 ? -18.172 -6.156 5.742 1 32.28 335 GLN B N 1
ATOM 5325 C CA . GLN B 1 335 ? -17.844 -7.574 5.852 1 32.28 335 GLN B CA 1
ATOM 5326 C C . GLN B 1 335 ? -16.938 -8.016 4.707 1 32.28 335 GLN B C 1
ATOM 5328 O O . GLN B 1 335 ? -17.031 -9.141 4.219 1 32.28 335 GLN B O 1
ATOM 5333 N N . ASN B 1 336 ? -16.266 -7.094 4.074 1 39 336 ASN B N 1
ATOM 5334 C CA . ASN B 1 336 ? -15.516 -7.441 2.871 1 39 336 ASN B CA 1
ATOM 5335 C C . ASN B 1 336 ? -14.344 -8.367 3.188 1 39 336 ASN B C 1
ATOM 5337 O O . ASN B 1 336 ? -13.5 -8.039 4.031 1 39 336 ASN B O 1
ATOM 5341 N N . TYR B 1 337 ? -14.602 -9.711 2.951 1 40.41 337 TYR B N 1
ATOM 5342 C CA . TYR B 1 337 ? -13.719 -10.852 3.152 1 40.41 337 TYR B CA 1
ATOM 5343 C C . TYR B 1 337 ? -12.531 -10.805 2.193 1 40.41 337 TYR B C 1
ATOM 5345 O O . TYR B 1 337 ? -12.602 -10.148 1.15 1 40.41 337 TYR B O 1
ATOM 5353 N N . LEU B 1 338 ? -11.414 -11.195 2.594 1 41.59 338 LEU B N 1
ATOM 5354 C CA . LEU B 1 338 ? -10.109 -11.297 1.942 1 41.59 338 LEU B CA 1
ATOM 5355 C C . LEU B 1 338 ? -10.266 -11.656 0.468 1 41.59 338 LEU B C 1
ATOM 5357 O O . LEU B 1 338 ? -9.539 -11.141 -0.381 1 41.59 338 LEU B O 1
ATOM 5361 N N . ASN B 1 339 ? -11.023 -12.766 0.023 1 48.97 339 ASN B N 1
ATOM 5362 C CA . ASN B 1 339 ? -10.82 -13.422 -1.267 1 48.97 339 ASN B CA 1
ATOM 5363 C C . ASN B 1 339 ? -11.969 -13.125 -2.227 1 48.97 339 ASN B C 1
ATOM 5365 O O . ASN B 1 339 ? -12.148 -13.828 -3.223 1 48.97 339 ASN B O 1
ATOM 5369 N N . TRP B 1 340 ? -12.781 -12.062 -2.135 1 56.75 340 TRP B N 1
ATOM 5370 C CA . TRP B 1 340 ? -13.953 -12.172 -2.992 1 56.75 340 TRP B CA 1
ATOM 5371 C C . TRP B 1 340 ? -14.094 -10.938 -3.885 1 56.75 340 TRP B C 1
ATOM 5373 O O . TRP B 1 340 ? -13.953 -11.031 -5.105 1 56.75 340 TRP B O 1
ATOM 5383 N N . ASN B 1 341 ? -14.062 -9.844 -3.361 1 52.53 341 ASN B N 1
ATOM 5384 C CA . ASN B 1 341 ? -14.539 -8.719 -4.16 1 52.53 341 ASN B CA 1
ATOM 5385 C C . ASN B 1 341 ? -13.383 -7.863 -4.664 1 52.53 341 ASN B C 1
ATOM 5387 O O . ASN B 1 341 ? -13.594 -6.723 -5.086 1 52.53 341 ASN B O 1
ATOM 5391 N N . GLY B 1 342 ? -12.273 -8.461 -4.598 1 67.94 342 GLY B N 1
ATOM 5392 C CA . GLY B 1 342 ? -11.156 -7.777 -5.234 1 67.94 342 GLY B CA 1
ATOM 5393 C C . GLY B 1 342 ? -10.469 -6.777 -4.324 1 67.94 342 GLY B C 1
ATOM 5394 O O . GLY B 1 342 ? -9.383 -6.285 -4.637 1 67.94 342 GLY B O 1
ATOM 5395 N N . ILE B 1 343 ? -11 -6.5 -3.15 1 77 343 ILE B N 1
ATOM 5396 C CA . ILE B 1 343 ? -10.438 -5.512 -2.234 1 77 343 ILE B CA 1
ATOM 5397 C C . ILE B 1 343 ? -9.055 -5.969 -1.772 1 77 343 ILE B C 1
ATOM 5399 O O . ILE B 1 343 ? -8.094 -5.203 -1.828 1 77 343 ILE B O 1
ATOM 5403 N N . ALA B 1 344 ? -9 -7.227 -1.374 1 86.69 344 ALA B N 1
ATOM 5404 C CA . ALA B 1 344 ? -7.711 -7.762 -0.939 1 86.69 344 ALA B CA 1
ATOM 5405 C C . ALA B 1 344 ? -6.695 -7.75 -2.08 1 86.69 344 ALA B C 1
ATOM 5407 O O . ALA B 1 344 ? -5.543 -7.359 -1.887 1 86.69 344 ALA B O 1
ATOM 5408 N N . TYR B 1 345 ? -7.176 -8.125 -3.27 1 90.81 345 TYR B N 1
ATOM 5409 C CA . TYR B 1 345 ? -6.273 -8.18 -4.418 1 90.81 345 TYR B CA 1
ATOM 5410 C C . TYR B 1 345 ? -5.801 -6.785 -4.805 1 90.81 345 TYR B C 1
ATOM 5412 O O . TYR B 1 345 ? -4.656 -6.609 -5.238 1 90.81 345 TYR B O 1
ATOM 5420 N N . ARG B 1 346 ? -6.691 -5.785 -4.707 1 90.06 346 ARG B N 1
ATOM 5421 C CA . ARG B 1 346 ? -6.289 -4.402 -4.926 1 90.06 346 ARG B CA 1
ATOM 5422 C C . ARG B 1 346 ? -5.188 -3.99 -3.953 1 90.06 346 ARG B C 1
ATOM 5424 O O . ARG B 1 346 ? -4.172 -3.426 -4.359 1 90.06 346 ARG B O 1
ATOM 5431 N N . SER B 1 347 ? -5.434 -4.309 -2.682 1 91.69 347 SER B N 1
ATOM 5432 C CA . SER B 1 347 ? -4.445 -3.99 -1.653 1 91.69 347 SER B CA 1
ATOM 5433 C C . SER B 1 347 ? -3.117 -4.68 -1.932 1 91.69 347 SER B C 1
ATOM 5435 O O . SER B 1 347 ? -2.053 -4.086 -1.758 1 91.69 347 SER B O 1
ATOM 5437 N N . ILE B 1 348 ? -3.201 -5.918 -2.346 1 93.94 348 ILE B N 1
ATOM 5438 C CA . ILE B 1 348 ? -1.992 -6.676 -2.643 1 93.94 348 ILE B CA 1
ATOM 5439 C C . ILE B 1 348 ? -1.236 -6.016 -3.793 1 93.94 348 ILE B C 1
ATOM 5441 O O . ILE B 1 348 ? -0.032 -5.773 -3.693 1 93.94 348 ILE B O 1
ATOM 5445 N N . ALA B 1 349 ? -1.94 -5.707 -4.867 1 95.06 349 ALA B N 1
ATOM 5446 C CA . ALA B 1 349 ? -1.304 -5.086 -6.023 1 95.06 349 ALA B CA 1
ATOM 5447 C C . ALA B 1 349 ? -0.612 -3.781 -5.637 1 95.06 349 ALA B C 1
ATOM 5449 O O . ALA B 1 349 ? 0.549 -3.559 -5.984 1 95.06 349 ALA B O 1
ATOM 5450 N N . TYR B 1 350 ? -1.226 -2.977 -4.887 1 93.62 350 TYR B N 1
ATOM 5451 C CA . TYR B 1 350 ? -0.671 -1.674 -4.535 1 93.62 350 TYR B CA 1
ATOM 5452 C C . TYR B 1 350 ? 0.452 -1.82 -3.514 1 93.62 350 TYR B C 1
ATOM 5454 O O . TYR B 1 350 ? 1.409 -1.043 -3.52 1 93.62 350 TYR B O 1
ATOM 5462 N N . GLY B 1 351 ? 0.333 -2.84 -2.666 1 95.38 351 GLY B N 1
ATOM 5463 C CA . GLY B 1 351 ? 1.427 -3.166 -1.765 1 95.38 351 GLY B CA 1
ATOM 5464 C C . GLY B 1 351 ? 2.682 -3.615 -2.488 1 95.38 351 GLY B C 1
ATOM 5465 O O . GLY B 1 351 ? 3.795 -3.422 -1.992 1 95.38 351 GLY B O 1
ATOM 5466 N N . TRP B 1 352 ? 2.469 -4.211 -3.65 1 95.75 352 TRP B N 1
ATOM 5467 C CA . TRP B 1 352 ? 3.611 -4.602 -4.469 1 95.75 352 TRP B CA 1
ATOM 5468 C C . TRP B 1 352 ? 4.195 -3.396 -5.203 1 95.75 352 TRP B C 1
ATOM 5470 O O . TRP B 1 352 ? 5.414 -3.283 -5.352 1 95.75 352 TRP B O 1
ATOM 5480 N N . LEU B 1 353 ? 3.328 -2.516 -5.648 1 94.19 353 LEU B N 1
ATOM 5481 C CA . LEU B 1 353 ? 3.73 -1.369 -6.457 1 94.19 353 LEU B CA 1
ATOM 5482 C C . LEU B 1 353 ? 4.562 -0.39 -5.633 1 94.19 353 LEU B C 1
ATOM 5484 O O . LEU B 1 353 ? 5.598 0.091 -6.098 1 94.19 353 LEU B O 1
ATOM 5488 N N . THR B 1 354 ? 4.121 -0.142 -4.367 1 91.5 354 THR B N 1
ATOM 5489 C CA . THR B 1 354 ? 4.703 0.994 -3.662 1 91.5 354 THR B CA 1
ATOM 5490 C C . THR B 1 354 ? 5.273 0.559 -2.314 1 91.5 354 THR B C 1
ATOM 5492 O O . THR B 1 354 ? 5.855 1.369 -1.589 1 91.5 354 THR B O 1
ATOM 5495 N N . GLY B 1 355 ? 5.133 -0.729 -1.995 1 90.62 355 GLY B N 1
ATOM 5496 C CA . GLY B 1 355 ? 5.625 -1.236 -0.724 1 90.62 355 GLY B CA 1
ATOM 5497 C C . GLY B 1 355 ? 4.547 -1.321 0.342 1 90.62 355 GLY B C 1
ATOM 5498 O O . GLY B 1 355 ? 3.473 -0.735 0.193 1 90.62 355 GLY B O 1
ATOM 5499 N N . PRO B 1 356 ? 4.789 -2.125 1.417 1 92.88 356 PRO B N 1
ATOM 5500 C CA . PRO B 1 356 ? 6.094 -2.744 1.659 1 92.88 356 PRO B CA 1
ATOM 5501 C C . PRO B 1 356 ? 6.129 -4.219 1.271 1 92.88 356 PRO B C 1
ATOM 5503 O O . PRO B 1 356 ? 7.09 -4.926 1.595 1 92.88 356 PRO B O 1
ATOM 5506 N N . TYR B 1 357 ? 5.195 -4.742 0.482 1 96.62 357 TYR B N 1
ATOM 5507 C CA . TYR B 1 357 ? 4.996 -6.188 0.406 1 96.62 357 TYR B CA 1
ATOM 5508 C C . TYR B 1 357 ? 5.602 -6.754 -0.872 1 96.62 357 TYR B C 1
ATOM 5510 O O . TYR B 1 357 ? 5.188 -7.816 -1.342 1 96.62 357 TYR B O 1
ATOM 5518 N N . CYS B 1 358 ? 6.43 -6.113 -1.486 1 95.44 358 CYS B N 1
ATOM 5519 C CA . CYS B 1 358 ? 7.309 -6.543 -2.566 1 95.44 358 CYS B CA 1
ATOM 5520 C C . CYS B 1 358 ? 8.711 -5.977 -2.387 1 95.44 358 CYS B C 1
ATOM 5522 O O . CYS B 1 358 ? 8.875 -4.773 -2.178 1 95.44 358 CYS B O 1
ATOM 5524 N N . VAL B 1 359 ? 9.789 -6.812 -2.402 1 92.19 359 VAL B N 1
ATOM 5525 C CA . VAL B 1 359 ? 11.133 -6.367 -2.064 1 92.19 359 VAL B CA 1
ATOM 5526 C C . VAL B 1 359 ? 12.094 -6.703 -3.207 1 92.19 359 VAL B C 1
ATOM 5528 O O . VAL B 1 359 ? 12.406 -7.871 -3.439 1 92.19 359 VAL B O 1
ATOM 5531 N N . PRO B 1 360 ? 12.562 -5.777 -3.979 1 90.94 360 PRO B N 1
ATOM 5532 C CA . PRO B 1 360 ? 12.164 -4.371 -3.898 1 90.94 360 PRO B CA 1
ATOM 5533 C C . PRO B 1 360 ? 10.773 -4.121 -4.473 1 90.94 360 PRO B C 1
ATOM 5535 O O . PRO B 1 360 ? 10.195 -5.008 -5.109 1 90.94 360 PRO B O 1
ATOM 5538 N N . ALA B 1 361 ? 10.148 -2.898 -4.105 1 91.44 361 ALA B N 1
ATOM 5539 C CA . ALA B 1 361 ? 8.867 -2.521 -4.699 1 91.44 361 ALA B CA 1
ATOM 5540 C C . ALA B 1 361 ? 8.977 -2.395 -6.215 1 91.44 361 ALA B C 1
ATOM 5542 O O . ALA B 1 361 ? 10.062 -2.115 -6.742 1 91.44 361 ALA B O 1
ATOM 5543 N N . ILE B 1 362 ? 7.844 -2.596 -6.902 1 93 362 ILE B N 1
ATOM 5544 C CA . ILE B 1 362 ? 7.832 -2.553 -8.359 1 93 362 ILE B CA 1
ATOM 5545 C C . ILE B 1 362 ? 8.203 -1.149 -8.836 1 93 362 ILE B C 1
ATOM 5547 O O . ILE B 1 362 ? 9.016 -0.992 -9.75 1 93 362 ILE B O 1
ATOM 5551 N N . LEU B 1 363 ? 7.551 -0.151 -8.172 1 86.44 363 LEU B N 1
ATOM 5552 C CA . LEU B 1 363 ? 7.848 1.226 -8.547 1 86.44 363 LEU B CA 1
ATOM 5553 C C . LEU B 1 363 ? 9.102 1.725 -7.84 1 86.44 363 LEU B C 1
ATOM 5555 O O . LEU B 1 363 ? 9.289 1.482 -6.645 1 86.44 363 LEU B O 1
ATOM 5559 N N . HIS B 1 364 ? 10.008 2.182 -8.578 1 72.06 364 HIS B N 1
ATOM 5560 C CA . HIS B 1 364 ? 11.242 2.693 -8 1 72.06 364 HIS B CA 1
ATOM 5561 C C . HIS B 1 364 ? 11.711 3.949 -8.734 1 72.06 364 HIS B C 1
ATOM 5563 O O . HIS B 1 364 ? 11.352 4.168 -9.891 1 72.06 364 HIS B O 1
#

Nearest PDB structures (foldseek):
  6uqv-assembly1_A  TM=7.607E-01  e=2.499E-12  Pseudomonas aeruginosa PAO1
  6ur0-assembly2_B  TM=7.674E-01  e=9.820E-12  Pseudomonas aeruginosa PAO1
  6uqz-assembly2_B  TM=7.636E-01  e=9.252E-12  Pseudomonas aeruginosa PAO1
  8a25-assembly1_A  TM=7.598E-01  e=8.214E-12  Legionella pneumophila str. Corby
  8a24-assembly1_A  TM=7.389E-01  e=1.195E-10  Legionella pneumophila str. Corby

Solvent-accessible surface area (backbone atoms only — not comparable to full-atom values): 36856 Å² total; per-residue (Å²): 137,81,76,78,78,77,76,76,77,74,74,75,74,73,74,70,74,77,57,68,74,61,85,70,50,66,21,42,42,38,33,26,10,39,76,51,16,52,9,47,76,23,64,87,51,51,45,87,84,40,38,44,32,24,63,67,20,8,47,67,62,69,67,40,46,50,36,20,67,19,20,28,52,37,32,60,40,48,48,23,52,74,58,73,39,66,67,48,44,24,62,69,37,80,95,62,84,48,61,47,18,30,21,48,9,26,63,69,21,22,36,59,53,67,67,66,36,41,78,68,76,37,43,86,60,54,89,60,84,42,20,46,67,50,31,53,49,55,49,59,68,45,38,72,76,46,25,73,54,73,70,48,30,32,55,51,32,46,38,20,42,33,34,58,30,49,48,43,59,46,56,49,45,33,45,52,79,66,65,49,54,68,74,61,53,61,68,47,40,68,58,42,43,49,47,49,48,50,50,52,51,52,42,42,72,67,26,44,26,37,36,37,40,32,36,34,50,48,54,16,49,34,40,68,46,44,68,77,64,56,71,90,52,69,84,50,36,43,98,74,72,21,36,37,74,47,30,50,52,28,49,51,45,37,53,52,38,52,51,46,50,51,54,49,35,70,74,35,78,87,39,49,65,19,44,27,37,41,29,63,53,51,50,45,33,38,66,42,14,38,20,37,28,21,49,34,45,52,38,52,46,46,5,16,72,91,34,66,99,27,20,53,33,93,84,12,35,50,39,35,77,75,30,40,61,53,72,67,76,81,48,64,51,65,66,36,25,52,75,38,71,24,52,41,29,46,27,49,32,49,19,26,37,31,24,70,36,7,46,44,14,70,44,84,138,83,78,75,79,75,76,77,76,75,75,75,74,74,74,71,72,75,58,68,74,62,86,72,51,66,21,41,42,37,35,25,10,38,74,51,14,51,9,47,76,22,64,87,51,51,45,88,84,41,38,43,32,25,64,65,20,9,47,67,61,68,68,40,48,49,36,21,66,19,20,28,52,39,31,59,40,49,46,22,52,72,56,72,38,67,67,46,45,22,61,70,37,80,97,62,84,48,60,47,18,32,21,48,9,26,63,68,19,23,35,57,52,69,65,65,35,42,78,67,78,38,43,88,58,56,90,60,86,44,19,47,66,48,32,54,49,54,49,59,70,45,38,71,75,47,27,72,53,73,68,49,30,31,55,52,32,47,38,19,42,34,35,58,29,49,48,42,60,46,55,49,46,32,45,52,77,67,66,48,53,68,74,59,51,60,67,47,40,65,59,43,44,48,48,49,49,50,51,53,49,52,43,41,71,67,26,44,24,38,35,38,40,32,36,34,50,48,53,16,48,33,41,68,45,44,67,75,64,57,70,89,54,68,82,50,34,43,99,74,72,20,36,38,73,47,30,50,52,28,50,51,45,36,51,52,38,53,52,47,51,50,54,50,36,70,74,36,76,87,38,48,66,20,42,26,38,41,31,63,52,50,51,46,34,40,67,41,14,38,21,36,29,22,46,32,44,52,37,49,44,45,5,16,72,91,33,65,98,26,22,52,33,95,85,14,38,50,39,38,76,75,32,41,62,57,71,65,76,84,48,65,49,56,62,36,20,58,73,38,73,22,54,40,29,45,25,49,32,49,19,26,36,30,25,70,36,7,46,44,15,71,44,84

Sequence (728 aa):
MLTKAVVSLLFLLSVSRCGTSWQSYDAIYNFGDSISDTGNLCTGGCPSWLTMGQPPYGTSYFGRPTGRCSDGRVVVDFLAQFFGLPLLPPSKRNGTDFRKGANMAIIGATAMNLDFFQSRGLGSSIWNNGPLDTQIQWFQQLMPSICGGASDCRSHLSNSLFILGEFGGNDYNAPIFGGKSLDEVYTYVPHIVNKITSGVETLIGLGAVDVVVPGVLPIGCFPLYLTLYGSSNQSDYDGDGCLERFNDLSRYHNQLLKQGICSLQSKYAGVRLMYGDFYTQVTEMVRSPRSFGLEYGLTVCCGASGQGSYNYNNKARCGMSGSSACKDPQHFCPQNYLNWNGIAYRSIAYGWLTGPYCVPAILHMLTKAVVSLLFLLSVSRCGTSWQSYDAIYNFGDSISDTGNLCTGGCPSWLTMGQPPYGTSYFGRPTGRCSDGRVVVDFLAQFFGLPLLPPSKRNGTDFRKGANMAIIGATAMNLDFFQSRGLGSSIWNNGPLDTQIQWFQQLMPSICGGASDCRSHLSNSLFILGEFGGNDYNAPIFGGKSLDEVYTYVPHIVNKITSGVETLIGLGAVDVVVPGVLPIGCFPLYLTLYGSSNQSDYDGDGCLERFNDLSRYHNQLLKQGICSLQSKYAGVRLMYGDFYTQVTEMVRSPRSFGLEYGLTVCCGASGQGSYNYNNKARCGMSGSSACKDPQHFCPQNYLNWNGIAYRSIAYGWLTGPYCVPAILH

InterPro domains:
  IPR001087 GDSL lipase/esterase [PF00657] (28-306)
  IPR035669 GDSL lipase/esterase-like, plant [cd01837] (27-356)
  IPR036514 SGNH hydrolase superfamily [G3DSA:3.40.50.1110] (17-355)

pLDDT: mean 86.91, std 18.41, range [25.48, 98.88]

Radius of gyration: 28.06 Å; Cα contacts (8 Å, |Δi|>4): 1544; chains: 2; bounding box: 88×86×86 Å

Foldseek 3Di:
DPPPPPPPPPPPPPPPCPPPDWLAFQAEEEEEALQADQALCQLPHHDPVDLQQFPPACCQDNVHRRSHNFSHHHLQCLVCVVNVHDRADALNRPPDQALHYHYLYYHLEALDALVVCVVVVLNVLRDDHRYLVNSVVSVVVCQVRNFPDLVGQLVNQQRYEYEHYDHDPSLQVSCVVVPHDVVVSLVCLLVRLVSSLVSVVVSVVSRHAHYEYEADAQVQLALVNCVPPNDPDPVLADPLRGRVSSSVSSVSSLVVNVVSQVVVCVVPVRHDYKYQANHVLLSVCSNPVVVLLAQHNRADQKAQVPDDPRRHDPQTGGSDPRIDGHPPCVPSPNHNYCRYHCSVSSSSSVCQQPHDRMVVRPTD/DPPPPPPPPPPPPPPPCPPPDWLAFQAEEEEEALQADQALCQLPHHDPVLLQQFPPACCQDNVHRRSHLASHHHLQCLVCVVNVHDRADALNRPPDQALHYHYLYYHLEALDALVVCVVVVLNVLRDDGRYLVNSVVSVVVCQVRNFPDLVGQLVNQQRYEYEHYDHDPSLLVRCVVVPHDVVVSLVCLLVRLVSSLVSVVVSVVSRHAHYEYEADAQVQLALVNCVPPNDPDPVLADPLRGRVSSSVSSVSSLVVNVVSQVVVCVVPVRHDYKYQANHVLLSVCSNPVVVLLAQHNRAAQKAQVPDDPRRHDPQTGGSDPRIDGNPPQVPSPNHHYCGYHCSVSSSSSVCQQPHDRMVVRPTD

Secondary structure (DSSP, 8-state):
-------------------------SEEEEE-STTT--STT-BTB--TT-GGGSTTTTTTTTSS--S-SSSS--HHHHHHHHTTPPPPPBTT-TT---TTEEE---TT--SS-HHHHHTTT-GGG---S--HHHHHHHHHHHHHHH--SHHHHHHHHHTEEEEE---SHHHHHHHHHTT--HHHHHTTHHHHHHHHHHHHHHHHHHT--EEEEE----GGGSHHHHHHH--S-GGGB-TTS-BHHHHHHHHHHHHHHHHHHHHHHHH-TTSEEEEE-HHHHHHHHHH-GGGGT-SBSS--SEE-TTSSTTS--TTS-TTSTT-EE-S-SSS--S--BTTTSSHHHHHHHHHHHHSSSEES-S--/-------------------------SEEEEE-STTT--STT-BTB--TT-GGGSTTTTTTTTSS--S-SSSS--HHHHHHHHTTPPPPPBTT-TT---TTEEE---TT--SS-HHHHHTTT-GGG------HHHHHHHHHHHHHHH--SHHHHHHHHHTEEEEE---SHHHHHHHHHTT--HHHHHHHHHHHHHHHHHHHHHHHHHT--EEEEE----GGG-HHHHHHH--S-GGGB-TTS-BHHHHHHHHHHHHHHHHHHHHHHHH-TTSEEEEE-HHHHHHHHHH-GGGGT-SBSS--SEE-TTSSTTS--TTS-TTSTT-EE-S-SSS--S--BTTSSSHHHHHHHHHHHHSSSEES-S--

Organism: Triticum aestivum (NCBI:txid4565)